Protein AF-0000000065786781 (afdb_homodimer)

Solvent-accessible surface area (backbone atoms only — not comparable to full-atom values): 36817 Å² total; per-residue (Å²): 107,80,45,74,44,74,34,76,36,88,98,55,50,28,44,38,37,37,23,60,67,41,47,62,44,36,16,75,72,49,52,83,71,45,84,55,62,52,38,47,34,40,29,22,45,64,46,42,75,74,44,40,66,49,39,51,50,10,19,41,74,63,62,28,45,74,49,77,47,67,40,71,69,59,69,80,46,23,26,65,66,52,41,52,51,49,45,52,48,42,53,73,67,62,64,50,63,72,38,46,36,34,20,39,19,35,4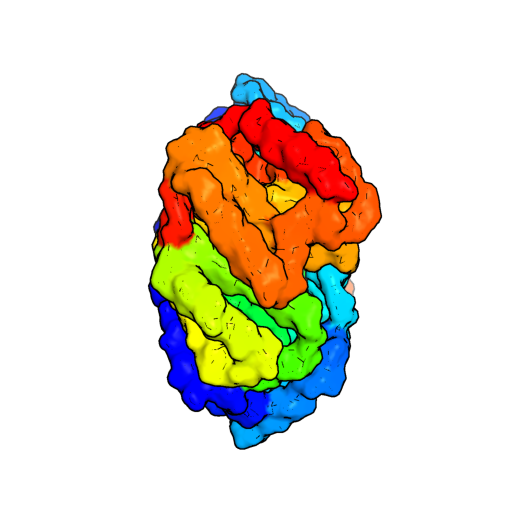4,50,39,37,18,33,43,38,27,36,26,36,25,39,60,43,37,30,42,29,34,38,33,31,45,32,52,37,12,50,39,41,57,71,59,68,16,66,22,23,26,35,48,101,90,42,74,64,42,33,21,33,77,39,63,47,62,32,31,46,32,27,56,60,51,49,74,75,49,53,70,67,59,40,50,23,15,43,24,56,52,52,43,46,12,42,38,61,28,43,69,54,36,55,47,39,70,70,41,39,64,49,32,74,72,61,38,60,69,50,41,45,50,53,38,50,53,33,36,46,53,51,35,57,37,28,61,75,20,66,84,52,85,53,70,35,52,49,77,40,47,10,35,55,53,10,50,20,49,28,56,64,50,65,68,36,90,65,44,48,70,26,37,25,26,32,26,12,37,33,50,29,32,43,47,17,25,73,70,64,47,22,57,79,58,49,30,55,54,51,42,48,48,34,47,72,70,69,44,55,43,50,67,54,64,41,75,76,84,70,72,56,39,68,56,42,53,52,43,38,57,70,35,90,57,38,53,96,84,41,56,55,42,37,35,28,55,36,76,16,36,45,47,75,43,64,86,66,61,65,65,60,55,38,50,50,40,42,54,43,55,70,72,79,106,82,45,74,44,74,36,76,36,91,97,55,49,28,44,37,38,37,22,61,67,42,46,60,43,36,16,76,73,48,50,84,71,44,81,57,62,51,38,48,35,39,29,22,47,64,47,44,76,74,45,41,66,49,39,49,50,9,19,42,74,63,62,28,44,73,49,76,46,69,39,72,68,60,68,80,44,25,26,67,67,52,41,52,51,51,45,52,50,41,54,72,69,63,64,50,63,70,38,44,36,34,18,40,21,33,44,52,39,38,18,34,42,40,26,36,27,36,26,39,62,44,36,30,43,29,33,36,34,31,46,33,51,36,11,50,38,43,57,71,59,68,16,65,23,23,24,35,48,99,89,39,74,64,41,33,20,33,77,38,63,47,61,32,31,45,33,29,56,60,51,49,74,75,50,51,73,66,59,42,50,23,15,42,25,55,50,51,42,47,12,42,38,61,28,42,69,54,35,54,46,39,70,71,42,39,64,48,33,74,73,60,37,60,70,50,41,46,50,53,37,50,54,32,36,46,53,51,35,57,36,29,62,74,22,65,85,54,84,54,70,34,52,51,76,40,46,11,37,56,52,10,50,22,50,28,57,63,50,65,70,35,90,65,44,49,69,26,38,26,26,32,24,11,37,34,49,28,34,44,47,17,26,73,71,66,46,23,58,78,59,49,29,55,52,51,40,49,49,34,48,74,68,70,44,54,45,50,67,56,65,41,72,77,83,70,75,54,40,69,55,42,53,53,44,39,55,71,37,88,57,39,54,97,84,40,54,55,43,36,37,29,56,36,77,16,36,44,46,76,42,64,89,66,58,68,66,57,54,38,50,50,41,42,55,44,54,69,72,80

Secondary structure (DSSP, 8-state):
-EEEEEE--TTS-EEEEEESS-STTHHHHHGGG-SSSEEEEEEEHHHIIIIIHHHHHHHHTTT-EEEEEEEPPSGGGSSHHHHHHHHHHHHHTT--TT-EEEEEESHHHHHHHHHHHHHBTT--EEEEEE-SHHIIIIITSS-EEEEEETTEEEEEEEE---SEEEEEGGGGGGS-HHHHHHHHHHHHHHHHHH-HHHHHHHHHHHHHHHHT-HHHHHHHHHHHHHHHHHHHHH-TTSSSGGGGGGTTHHHHHHHHHHTTTSTTS-HHHHHHHHHHHHHHHHHHTTSS-THHHHHHHHHHHHTT---SGGGSSS----HHHHHHHHHTSTTEETTEEPEEEEEETTEEEEES---HHHHHHHHHHHHHT-/-EEEEEE--TTS-EEEEEESS-STTHHHHHGGG-SSSEEEEEEEHHHIIIIIHHHHHHHHTTT-EEEEEEEPPSGGGSSHHHHHHHHHHHHHTT--TT-EEEEEESHHHHHHHHHHHHHBTT--EEEEEE-SHHIIIIITSS-EEEEEETTEEEEEEEE---SEEEEEGGGGGGS-HHHHHHHHHHHHHHHHHH-HHHHHHHHHHHHHHHHT-HHHHHHHHHHHHHHHHHHHHH-TTSSSGGGGGGTTHHHHHHHHHHTTTSTTS-HHHHHHHHHHHHHHHHHHTTSS-THHHHHHHHHHHHTT---SGGGSSS----HHHHHHHHHTSTTEETTEE-EEEEEETTEEEEES---HHHHHHHHHHHHHT-

Structure (mmCIF, N/CA/C/O backbone):
data_AF-0000000065786781-model_v1
#
loop_
_entity.id
_entity.type
_entity.pdbx_description
1 polymer '3-dehydroquinate synthase'
#
loop_
_atom_site.group_PDB
_atom_site.id
_atom_site.type_symbol
_atom_site.label_atom_id
_atom_site.label_alt_id
_atom_site.label_comp_id
_atom_site.label_asym_id
_atom_site.label_entity_id
_atom_site.label_seq_id
_atom_site.pdbx_PDB_ins_code
_atom_site.Cartn_x
_atom_site.Cartn_y
_atom_site.Cartn_z
_atom_site.occupancy
_atom_site.B_iso_or_equiv
_atom_site.auth_seq_id
_atom_site.auth_comp_id
_atom_site.auth_asym_id
_atom_site.auth_atom_id
_atom_site.pdbx_PDB_model_num
ATOM 1 N N . MET A 1 1 ? -22.891 27.281 6.191 1 80.25 1 MET A N 1
ATOM 2 C CA . MET A 1 1 ? -21.953 27.547 5.105 1 80.25 1 MET A CA 1
ATOM 3 C C . MET A 1 1 ? -21.203 26.281 4.711 1 80.25 1 MET A C 1
ATOM 5 O O . MET A 1 1 ? -20.672 25.562 5.57 1 80.25 1 MET A O 1
ATOM 9 N N . LEU A 1 2 ? -21.406 25.797 3.514 1 92.19 2 LEU A N 1
ATOM 10 C CA . LEU A 1 2 ? -20.734 24.625 2.979 1 92.19 2 LEU A CA 1
ATOM 11 C C . LEU A 1 2 ? -19.875 25 1.769 1 92.19 2 LEU A C 1
ATOM 13 O O . LEU A 1 2 ? -20.375 25.578 0.804 1 92.19 2 LEU A O 1
ATOM 17 N N . ASP A 1 3 ? -18.578 24.891 1.973 1 97.12 3 ASP A N 1
ATOM 18 C CA . ASP A 1 3 ? -17.641 25.047 0.868 1 97.12 3 ASP A CA 1
ATOM 19 C C . ASP A 1 3 ? -17.094 23.703 0.394 1 97.12 3 ASP A C 1
ATOM 21 O O . ASP A 1 3 ? -17.016 22.75 1.174 1 97.12 3 ASP A O 1
ATOM 25 N N . THR A 1 4 ? -16.859 23.625 -0.888 1 98.38 4 THR A N 1
ATOM 26 C CA . THR A 1 4 ? -16.312 22.406 -1.443 1 98.38 4 THR A CA 1
ATOM 27 C C . THR A 1 4 ? -15.047 22.688 -2.256 1 98.38 4 THR A C 1
ATOM 29 O O . THR A 1 4 ? -15.047 23.578 -3.119 1 98.38 4 THR A O 1
ATOM 32 N N . VAL A 1 5 ? -13.977 22.078 -1.85 1 98.56 5 VAL A N 1
ATOM 33 C CA . VAL A 1 5 ? -12.766 22.078 -2.666 1 98.56 5 VAL A CA 1
ATOM 34 C C . VAL A 1 5 ? -12.625 20.734 -3.381 1 98.56 5 VAL A C 1
ATOM 36 O O . VAL A 1 5 ? -12.602 19.672 -2.738 1 98.56 5 VAL A O 1
ATOM 39 N N . ARG A 1 6 ? -12.547 20.766 -4.727 1 97.69 6 ARG A N 1
ATOM 40 C CA . ARG A 1 6 ? -12.398 19.547 -5.523 1 97.69 6 ARG A CA 1
ATOM 41 C C . ARG A 1 6 ? -10.93 19.219 -5.766 1 97.69 6 ARG A C 1
ATOM 43 O O . ARG A 1 6 ? -10.172 20.078 -6.254 1 97.69 6 ARG A O 1
ATOM 50 N N . VAL A 1 7 ? -10.445 18.125 -5.309 1 98.12 7 VAL A N 1
ATOM 51 C CA . VAL A 1 7 ? -9.141 17.609 -5.688 1 98.12 7 VAL A CA 1
ATOM 52 C C . VAL A 1 7 ? -9.266 16.75 -6.949 1 98.12 7 VAL A C 1
ATOM 54 O O . VAL A 1 7 ? -9.625 15.578 -6.879 1 98.12 7 VAL A O 1
ATOM 57 N N . ASP A 1 8 ? -8.852 17.266 -8.07 1 96.69 8 ASP A N 1
ATOM 58 C CA . ASP A 1 8 ? -9.203 16.719 -9.375 1 96.69 8 ASP A CA 1
ATOM 59 C C . ASP A 1 8 ? -8.078 15.852 -9.93 1 96.69 8 ASP A C 1
ATOM 61 O O . ASP A 1 8 ? -7.523 16.156 -10.992 1 96.69 8 ASP A O 1
ATOM 65 N N . LEU A 1 9 ? -7.801 14.766 -9.273 1 95.25 9 LEU A N 1
ATOM 66 C CA . LEU A 1 9 ? -6.863 13.766 -9.773 1 95.25 9 LEU A CA 1
ATOM 67 C C . LEU A 1 9 ? -7.562 12.789 -10.711 1 95.25 9 LEU A C 1
ATOM 69 O O . LEU A 1 9 ? -8.547 12.148 -10.328 1 95.25 9 LEU A O 1
ATOM 73 N N . PRO A 1 10 ? -7.117 12.633 -11.922 1 90.31 10 PRO A N 1
ATOM 74 C CA . PRO A 1 10 ? -7.801 11.758 -12.875 1 90.31 10 PRO A CA 1
ATOM 75 C C . PRO A 1 10 ? -8 10.344 -12.328 1 90.31 10 PRO A C 1
ATOM 77 O O . PRO A 1 10 ? -7.035 9.688 -11.922 1 90.31 10 PRO A O 1
ATOM 80 N N . GLY A 1 11 ? -9.281 9.906 -12.32 1 89.31 11 GLY A N 1
ATOM 81 C CA . GLY A 1 11 ? -9.641 8.57 -11.867 1 89.31 11 GLY A CA 1
ATOM 82 C C . GLY A 1 11 ? -9.695 8.445 -10.359 1 89.31 11 GLY A C 1
ATOM 83 O O . GLY A 1 11 ? -10.117 7.414 -9.828 1 89.31 11 GLY A O 1
ATOM 84 N N . ARG A 1 12 ? -9.242 9.445 -9.633 1 93.19 12 ARG A N 1
ATOM 85 C CA . ARG A 1 12 ? -9.18 9.414 -8.18 1 93.19 12 ARG A CA 1
ATOM 86 C C . ARG A 1 12 ? -9.617 10.75 -7.582 1 93.19 12 ARG A C 1
ATOM 88 O O . ARG A 1 12 ? -9.062 11.195 -6.574 1 93.19 12 ARG A O 1
ATOM 95 N N . ALA A 1 13 ? -10.508 11.5 -8.273 1 97.5 13 ALA A N 1
ATOM 96 C CA . ALA A 1 13 ? -10.977 12.797 -7.801 1 97.5 13 ALA A CA 1
ATOM 97 C C . ALA A 1 13 ? -11.859 12.641 -6.562 1 97.5 13 ALA A C 1
ATOM 99 O O . ALA A 1 13 ? -12.523 11.617 -6.391 1 97.5 13 ALA A O 1
ATOM 100 N N . TYR A 1 14 ? -11.859 13.648 -5.711 1 98.38 14 TYR A N 1
ATOM 101 C CA . TYR A 1 14 ? -12.711 13.656 -4.527 1 98.38 14 TYR A CA 1
ATOM 102 C C . TYR A 1 14 ? -12.953 15.078 -4.039 1 98.38 14 TYR A C 1
ATOM 104 O O . TYR A 1 14 ? -12.273 16.016 -4.461 1 98.38 14 TYR A O 1
ATOM 112 N N . ASP A 1 15 ? -13.938 15.219 -3.211 1 98.69 15 ASP A N 1
ATOM 113 C CA . ASP A 1 15 ? -14.312 16.516 -2.65 1 98.69 15 ASP A CA 1
ATOM 114 C C . ASP A 1 15 ? -13.875 16.625 -1.19 1 98.69 15 ASP A C 1
ATOM 116 O O . ASP A 1 15 ? -13.969 15.656 -0.433 1 98.69 15 ASP A O 1
ATOM 120 N N . VAL A 1 16 ? -13.383 17.766 -0.874 1 98.88 16 VAL A N 1
ATOM 121 C CA . VAL A 1 16 ? -13.25 18.188 0.518 1 98.88 16 VAL A CA 1
ATOM 122 C C . VAL A 1 16 ? -14.375 19.156 0.868 1 98.88 16 VAL A C 1
ATOM 124 O O . VAL A 1 16 ? -14.398 20.297 0.37 1 98.88 16 VAL A O 1
ATOM 127 N N . ARG A 1 17 ? -15.281 18.719 1.681 1 98.88 17 ARG A N 1
ATOM 128 C CA . ARG A 1 17 ? -16.391 19.562 2.105 1 98.88 17 ARG A CA 1
ATOM 129 C C . ARG A 1 17 ? -16.109 20.219 3.455 1 98.88 17 ARG A C 1
ATOM 131 O O . ARG A 1 17 ? -15.797 19.531 4.426 1 98.88 17 ARG A O 1
ATOM 138 N N . ILE A 1 18 ? -16.188 21.516 3.498 1 98.81 18 ILE A N 1
ATOM 139 C CA . ILE A 1 18 ? -15.781 22.312 4.648 1 98.81 18 ILE A CA 1
ATOM 140 C C . ILE A 1 18 ? -16.953 23.156 5.141 1 98.81 18 ILE A C 1
ATOM 142 O O . ILE A 1 18 ? -17.562 23.906 4.367 1 98.81 18 ILE A O 1
ATOM 146 N N . GLY A 1 19 ? -17.297 22.984 6.363 1 98.19 19 GLY A N 1
ATOM 147 C CA . GLY A 1 19 ? -18.391 23.797 6.902 1 98.19 19 GLY A CA 1
ATOM 148 C C . GLY A 1 19 ? -18.781 23.406 8.312 1 98.19 19 GLY A C 1
ATOM 149 O O . GLY A 1 19 ? -18.109 22.594 8.945 1 98.19 19 GLY A O 1
ATOM 150 N N . SER A 1 20 ? -19.812 24.078 8.828 1 97.06 20 SER A N 1
ATOM 151 C CA . SER A 1 20 ? -20.375 23.766 10.141 1 97.06 20 SER A CA 1
ATOM 152 C C . SER A 1 20 ? -21.547 22.797 10.031 1 97.06 20 SER A C 1
ATOM 154 O O . SER A 1 20 ? -22.266 22.797 9.039 1 97.06 20 SER A O 1
ATOM 156 N N . GLY A 1 21 ? -21.625 21.906 11.047 1 96.62 21 GLY A N 1
ATOM 157 C CA . GLY A 1 21 ? -22.781 21.016 11.125 1 96.62 21 GLY A CA 1
ATOM 158 C C . GLY A 1 21 ? -22.703 19.844 10.172 1 96.62 21 GLY A C 1
ATOM 159 O O . GLY A 1 21 ? -23.719 19.312 9.734 1 96.62 21 GLY A O 1
ATOM 160 N N . LEU A 1 22 ? -21.531 19.422 9.812 1 98 22 LEU A N 1
ATOM 161 C CA . LEU A 1 22 ? -21.375 18.344 8.836 1 98 22 LEU A CA 1
ATOM 162 C C . LEU A 1 22 ? -21.516 16.984 9.516 1 98 22 LEU A C 1
ATOM 164 O O . LEU A 1 22 ? -22 16.031 8.906 1 98 22 LEU A O 1
ATOM 168 N N . LEU A 1 23 ? -21.109 16.891 10.758 1 97.75 23 LEU A N 1
ATOM 169 C CA . LEU A 1 23 ? -21.156 15.617 11.469 1 97.75 23 LEU A CA 1
ATOM 170 C C . LEU A 1 23 ? -22.594 15.133 11.633 1 97.75 23 LEU A C 1
ATOM 172 O O . LEU A 1 23 ? -22.922 13.992 11.297 1 97.75 23 LEU A O 1
ATOM 176 N N . PRO A 1 24 ? -23.516 15.992 12.133 1 97 24 PRO A N 1
ATOM 177 C CA . PRO A 1 24 ? -24.906 15.562 12.242 1 97 24 PRO A CA 1
ATOM 178 C C . PRO A 1 24 ? -25.531 15.227 10.898 1 97 24 PRO A C 1
ATOM 180 O O . PRO A 1 24 ? -26.547 14.523 10.844 1 97 24 PRO A O 1
ATOM 183 N N . GLU A 1 25 ? -24.953 15.656 9.82 1 97.5 25 GLU A N 1
ATOM 184 C CA . GLU A 1 25 ? -25.484 15.422 8.477 1 97.5 25 GLU A CA 1
ATOM 185 C C . GLU A 1 25 ? -24.609 14.438 7.703 1 97.5 25 GLU A C 1
ATOM 187 O O . GLU A 1 25 ? -24.719 14.344 6.477 1 97.5 25 GLU A O 1
ATOM 192 N N . ALA A 1 26 ? -23.766 13.75 8.391 1 98.56 26 ALA A N 1
ATOM 193 C CA . ALA A 1 26 ? -22.75 12.906 7.754 1 98.56 26 ALA A CA 1
ATOM 194 C C . ALA A 1 26 ? -23.406 11.859 6.848 1 98.56 26 ALA A C 1
ATOM 196 O O . ALA A 1 26 ? -22.859 11.516 5.797 1 98.56 26 ALA A O 1
ATOM 197 N N . GLY A 1 27 ? -24.562 11.336 7.227 1 98.5 27 GLY A N 1
ATOM 198 C CA . GLY A 1 27 ? -25.219 10.305 6.445 1 98.5 27 GLY A CA 1
ATOM 199 C C . GLY A 1 27 ? -25.531 10.734 5.023 1 98.5 27 GLY A C 1
ATOM 200 O O . GLY A 1 27 ? -25.281 9.992 4.074 1 98.5 27 GLY A O 1
ATOM 201 N N . GLY A 1 28 ? -26.062 11.945 4.891 1 98.19 28 GLY A N 1
ATOM 202 C CA . GLY A 1 28 ? -26.375 12.461 3.568 1 98.19 28 GLY A CA 1
ATOM 203 C C . GLY A 1 28 ? -25.156 12.586 2.67 1 98.19 28 GLY A C 1
ATOM 204 O O . GLY A 1 28 ? -25.266 12.438 1.451 1 98.19 28 GLY A O 1
ATOM 205 N N . HIS A 1 29 ? -23.969 12.859 3.248 1 98.38 29 HIS A N 1
ATOM 206 C CA . HIS A 1 29 ? -22.734 13.023 2.492 1 98.38 29 HIS A CA 1
ATOM 207 C C . HIS A 1 29 ? -22.125 11.68 2.129 1 98.38 29 HIS A C 1
ATOM 209 O O . HIS A 1 29 ? -21.531 11.531 1.062 1 98.38 29 HIS A O 1
ATOM 215 N N . VAL A 1 30 ? -22.312 10.656 2.973 1 98.56 30 VAL A N 1
ATOM 216 C CA . VAL A 1 30 ? -21.594 9.391 2.842 1 98.56 30 VAL A CA 1
ATOM 217 C C . VAL A 1 30 ? -22.453 8.383 2.078 1 98.56 30 VAL A C 1
ATOM 219 O O . VAL A 1 30 ? -21.938 7.539 1.349 1 98.56 30 VAL A O 1
ATOM 222 N N . LEU A 1 31 ? -23.781 8.477 2.117 1 98.38 31 LEU A N 1
ATOM 223 C CA . LEU A 1 31 ? -24.719 7.496 1.596 1 98.38 31 LEU A CA 1
ATOM 224 C C . LEU A 1 31 ? -24.5 7.262 0.106 1 98.38 31 LEU A C 1
ATOM 226 O O . LEU A 1 31 ? -24.5 6.117 -0.354 1 98.38 31 LEU A O 1
ATOM 230 N N . PRO A 1 32 ? -24.25 8.336 -0.68 1 97.88 32 PRO A N 1
ATOM 231 C CA . PRO A 1 32 ? -24.078 8.133 -2.119 1 97.88 32 PRO A CA 1
ATOM 232 C C . PRO A 1 32 ? -22.859 7.262 -2.453 1 97.88 32 PRO A C 1
ATOM 234 O O . PRO A 1 32 ? -22.766 6.742 -3.566 1 97.88 32 PRO A O 1
ATOM 237 N N . LEU A 1 33 ? -21.906 7.129 -1.561 1 97.69 33 LEU A N 1
ATOM 238 C CA . LEU A 1 33 ? -20.688 6.367 -1.791 1 97.69 33 LEU A CA 1
ATOM 239 C C . LEU A 1 33 ? -20.891 4.898 -1.445 1 97.69 33 LEU A C 1
ATOM 241 O O . LEU A 1 33 ? -20.047 4.059 -1.762 1 97.69 33 LEU A O 1
ATOM 245 N N . LEU A 1 34 ? -22.016 4.562 -0.8 1 97.31 34 LEU A N 1
ATOM 246 C CA . LEU A 1 34 ? -22.172 3.244 -0.193 1 97.31 34 LEU A CA 1
ATOM 247 C C . LEU A 1 34 ? -22.953 2.309 -1.108 1 97.31 34 LEU A C 1
ATOM 249 O O . LEU A 1 34 ? -23.953 2.711 -1.701 1 97.31 34 LEU A O 1
ATOM 253 N N . LYS A 1 35 ? -22.484 1.061 -1.237 1 92.44 35 LYS A N 1
ATOM 254 C CA . LYS A 1 35 ? -23.234 -0.003 -1.884 1 92.44 35 LYS A CA 1
ATOM 255 C C . LYS A 1 35 ? -24.219 -0.649 -0.908 1 92.44 35 LYS A C 1
ATOM 257 O O . LYS A 1 35 ? -25.281 -1.135 -1.313 1 92.44 35 LYS A O 1
ATOM 262 N N . ARG A 1 36 ? -23.828 -0.807 0.384 1 92.12 36 ARG A N 1
ATOM 263 C CA . ARG A 1 36 ? -24.656 -1.203 1.514 1 92.12 36 ARG A CA 1
ATOM 264 C C . ARG A 1 36 ? -24.625 -0.153 2.617 1 92.12 36 ARG A C 1
ATOM 266 O O . ARG A 1 36 ? -23.578 0.466 2.859 1 92.12 36 ARG A O 1
ATOM 273 N N . PRO A 1 37 ? -25.688 0.033 3.254 1 95.75 37 PRO A N 1
ATOM 274 C CA . PRO A 1 37 ? -25.797 1.159 4.184 1 95.75 37 PRO A CA 1
ATOM 275 C C . PRO A 1 37 ? -25.141 0.883 5.531 1 95.75 37 PRO A C 1
ATOM 277 O O . PRO A 1 37 ? -25.797 0.963 6.574 1 95.75 37 PRO A O 1
ATOM 280 N N . ARG A 1 38 ? -23.891 0.615 5.488 1 97.38 38 ARG A N 1
ATOM 281 C CA . ARG A 1 38 ? -23.109 0.377 6.695 1 97.38 38 ARG A CA 1
ATOM 282 C C . ARG A 1 38 ? -21.672 0.847 6.508 1 97.38 38 ARG A C 1
ATOM 284 O O . ARG A 1 38 ? -21.125 0.794 5.398 1 97.38 38 ARG A O 1
ATOM 291 N N . VAL A 1 39 ? -21.078 1.352 7.531 1 98.56 39 VAL A N 1
ATOM 292 C CA . VAL A 1 39 ? -19.688 1.773 7.504 1 98.56 39 VAL A CA 1
ATOM 293 C C . VAL A 1 39 ? -18.969 1.269 8.75 1 98.56 39 VAL A C 1
ATOM 295 O O . VAL A 1 39 ? -19.594 1.048 9.789 1 98.56 39 VAL A O 1
ATOM 298 N N . ALA A 1 40 ? -17.703 0.992 8.609 1 98.81 40 ALA A N 1
ATOM 299 C CA . ALA A 1 40 ? -16.797 0.742 9.719 1 98.81 40 ALA A CA 1
ATOM 300 C C . ALA A 1 40 ? -15.977 1.985 10.055 1 98.81 40 ALA A C 1
ATOM 302 O O . ALA A 1 40 ? -15.258 2.504 9.195 1 98.81 40 ALA A O 1
ATOM 303 N N . VAL A 1 41 ? -16.125 2.475 11.289 1 98.94 41 VAL A N 1
ATOM 304 C CA . VAL A 1 41 ? -15.484 3.713 11.711 1 98.94 41 VAL A CA 1
ATOM 305 C C . VAL A 1 41 ? -14.305 3.398 12.625 1 98.94 41 VAL A C 1
ATOM 307 O O . VAL A 1 41 ? -14.43 2.605 13.562 1 98.94 41 VAL A O 1
ATOM 310 N N . VAL A 1 42 ? -13.141 3.916 12.312 1 98.94 42 VAL A N 1
ATOM 311 C CA . VAL A 1 42 ? -11.984 3.846 13.195 1 98.94 42 VAL A CA 1
ATOM 312 C C . VAL A 1 42 ? -11.656 5.238 13.727 1 98.94 42 VAL A C 1
ATOM 314 O O . VAL A 1 42 ? -11.594 6.203 12.961 1 98.94 42 VAL A O 1
ATOM 317 N N . THR A 1 43 ? -11.492 5.371 14.992 1 98.88 43 THR A N 1
ATOM 318 C CA . THR A 1 43 ? -11.258 6.633 15.688 1 98.88 43 THR A CA 1
ATOM 319 C C . THR A 1 43 ? -10.266 6.445 16.828 1 98.88 43 THR A C 1
ATOM 321 O O . THR A 1 43 ? -9.578 5.426 16.906 1 98.88 43 THR A O 1
ATOM 324 N N . ASP A 1 44 ? -9.938 7.52 17.578 1 98.5 44 ASP A N 1
ATOM 325 C CA . ASP A 1 44 ? -9.195 7.367 18.828 1 98.5 44 ASP A CA 1
ATOM 326 C C . ASP A 1 44 ? -10.102 7.598 20.031 1 98.5 44 ASP A C 1
ATOM 328 O O . ASP A 1 44 ? -11.211 8.117 19.891 1 98.5 44 ASP A O 1
ATOM 332 N N . GLU A 1 45 ? -9.641 7.211 21.141 1 98.75 45 GLU A N 1
ATOM 333 C CA . GLU A 1 45 ? -10.445 7.199 22.359 1 98.75 45 GLU A CA 1
ATOM 334 C C . GLU A 1 45 ? -10.898 8.609 22.734 1 98.75 45 GLU A C 1
ATOM 336 O O . GLU A 1 45 ? -12 8.789 23.266 1 98.75 45 GLU A O 1
ATOM 341 N N . THR A 1 46 ? -10.102 9.586 22.516 1 98.25 46 THR A N 1
ATOM 342 C CA . THR A 1 46 ? -10.469 10.961 22.844 1 98.25 46 THR A CA 1
ATOM 343 C C . THR A 1 46 ? -11.609 11.438 21.938 1 98.25 46 THR A C 1
ATOM 345 O O . THR A 1 46 ? -12.625 11.93 22.438 1 98.25 46 THR A O 1
ATOM 348 N N . VAL A 1 47 ? -11.445 11.219 20.688 1 98.69 47 VAL A N 1
ATOM 349 C CA . VAL A 1 47 ? -12.461 11.633 19.719 1 98.69 47 VAL A CA 1
ATOM 350 C C . VAL A 1 47 ? -13.742 10.836 19.938 1 98.69 47 VAL A C 1
ATOM 352 O O . VAL A 1 47 ? -14.844 11.383 19.844 1 98.69 47 VAL A O 1
ATOM 355 N N . ALA A 1 48 ? -13.602 9.57 20.188 1 98.81 48 ALA A N 1
ATOM 356 C CA . ALA A 1 48 ? -14.766 8.742 20.469 1 98.81 48 ALA A CA 1
ATOM 357 C C . ALA A 1 48 ? -15.594 9.32 21.609 1 98.81 48 ALA A C 1
ATOM 359 O O . ALA A 1 48 ? -16.828 9.422 21.516 1 98.81 48 ALA A O 1
ATOM 360 N N . GLY A 1 49 ? -14.938 9.664 22.688 1 98.62 49 GLY A N 1
ATOM 361 C CA . GLY A 1 49 ? -15.633 10.211 23.844 1 98.62 49 GLY A CA 1
ATOM 362 C C . GLY A 1 49 ? -16.328 11.523 23.547 1 98.62 49 GLY A C 1
ATOM 363 O O . GLY A 1 49 ? -17.375 11.812 24.125 1 98.62 49 GLY A O 1
ATOM 364 N N . LEU A 1 50 ? -15.828 12.289 22.625 1 98.62 50 LEU A N 1
ATOM 365 C CA . LEU A 1 50 ? -16.312 13.656 22.391 1 98.62 50 LEU A CA 1
ATOM 366 C C . LEU A 1 50 ? -17.344 13.688 21.266 1 98.62 50 LEU A C 1
ATOM 368 O O . LEU A 1 50 ? -18.312 14.445 21.344 1 98.62 50 LEU A O 1
ATOM 372 N N . HIS A 1 51 ? -17.094 12.836 20.203 1 98.69 51 HIS A N 1
ATOM 373 C CA . HIS A 1 51 ? -17.797 13.164 18.969 1 98.69 51 HIS A CA 1
ATOM 374 C C . HIS A 1 51 ? -18.438 11.93 18.359 1 98.69 51 HIS A C 1
ATOM 376 O O . HIS A 1 51 ? -19.219 12.039 17.391 1 98.69 51 HIS A O 1
ATOM 382 N N . LEU A 1 52 ? -18.188 10.703 18.828 1 98.75 52 LEU A N 1
ATOM 383 C CA . LEU A 1 52 ? -18.578 9.477 18.141 1 98.75 52 LEU A CA 1
ATOM 384 C C . LEU A 1 52 ? -20.094 9.367 18.062 1 98.75 52 LEU A C 1
ATOM 386 O O . LEU A 1 52 ? -20.656 8.945 17.047 1 98.75 52 LEU A O 1
ATOM 390 N N . GLU A 1 53 ? -20.75 9.695 19.188 1 98.44 53 GLU A N 1
ATOM 391 C CA . GLU A 1 53 ? -22.203 9.555 19.234 1 98.44 53 GLU A CA 1
ATOM 392 C C . GLU A 1 53 ? -22.875 10.531 18.266 1 98.44 53 GLU A C 1
ATOM 394 O O . GLU A 1 53 ? -23.906 10.211 17.688 1 98.44 53 GLU A O 1
ATOM 399 N N . ALA A 1 54 ? -22.297 11.711 18.109 1 98.44 54 ALA A N 1
ATOM 400 C CA . ALA A 1 54 ? -22.812 12.656 17.125 1 98.44 54 ALA A CA 1
ATOM 401 C C . ALA A 1 54 ? -22.719 12.094 15.719 1 98.44 54 ALA A C 1
ATOM 403 O O . ALA A 1 54 ? -23.641 12.234 14.922 1 98.44 54 ALA A O 1
ATOM 404 N N . LEU A 1 55 ? -21.594 11.445 15.406 1 98.81 55 LEU A N 1
ATOM 405 C CA . LEU A 1 55 ? -21.422 10.82 14.102 1 98.81 55 LEU A CA 1
ATOM 406 C C . LEU A 1 55 ? -22.422 9.68 13.914 1 98.81 55 LEU A C 1
ATOM 408 O O . LEU A 1 55 ? -23.047 9.562 12.859 1 98.81 55 LEU A O 1
ATOM 412 N N . ARG A 1 56 ? -22.516 8.844 14.93 1 98.75 56 ARG A N 1
ATOM 413 C CA . ARG A 1 56 ? -23.438 7.719 14.883 1 98.75 56 ARG A CA 1
ATOM 414 C C . ARG A 1 56 ? -24.859 8.188 14.562 1 98.75 56 ARG A C 1
ATOM 416 O O . ARG A 1 56 ? -25.516 7.625 13.695 1 98.75 56 ARG A O 1
ATOM 423 N N . ALA A 1 57 ? -25.281 9.211 15.258 1 98.62 57 ALA A N 1
ATOM 424 C CA . ALA A 1 57 ? -26.609 9.758 15.047 1 98.62 57 ALA A CA 1
ATOM 425 C C . ALA A 1 57 ? -26.75 10.344 13.641 1 98.62 57 ALA A C 1
ATOM 427 O O . ALA A 1 57 ? -27.781 10.18 12.992 1 98.62 57 ALA A O 1
ATOM 428 N N . GLY A 1 58 ? -25.734 11.07 13.219 1 98.62 58 GLY A N 1
ATOM 429 C CA . GLY A 1 58 ? -25.75 11.656 11.883 1 98.62 58 GLY A CA 1
ATOM 430 C C . GLY A 1 58 ? -25.859 10.625 10.781 1 98.62 58 GLY A C 1
ATOM 431 O O . GLY A 1 58 ? -26.562 10.844 9.781 1 98.62 58 GLY A O 1
ATOM 432 N N . LEU A 1 59 ? -25.188 9.477 10.938 1 98.75 59 LEU A N 1
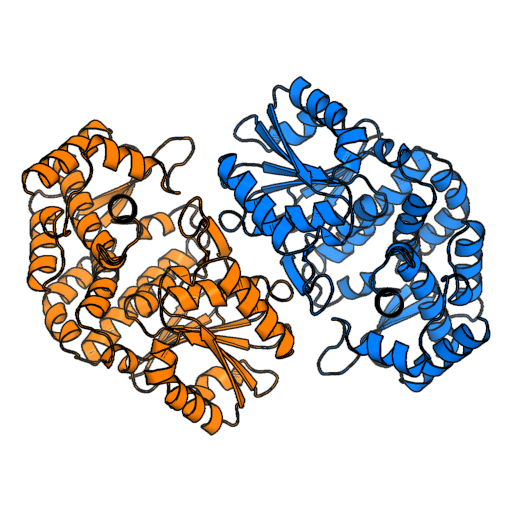ATOM 433 C CA . LEU A 1 59 ? -25.266 8.391 9.969 1 98.75 59 LEU A CA 1
ATOM 434 C C . LEU A 1 59 ? -26.609 7.684 10.039 1 98.75 59 LEU A C 1
ATOM 436 O O . LEU A 1 59 ? -27.219 7.379 9.008 1 98.75 59 LEU A O 1
ATOM 440 N N . ALA A 1 60 ? -27.078 7.484 11.234 1 98.38 60 ALA A N 1
ATOM 441 C CA . ALA A 1 60 ? -28.328 6.762 11.461 1 98.38 60 ALA A CA 1
ATOM 442 C C . ALA A 1 60 ? -29.516 7.496 10.836 1 98.38 60 ALA A C 1
ATOM 444 O O . ALA A 1 60 ? -30.469 6.867 10.391 1 98.38 60 ALA A O 1
ATOM 445 N N . ARG A 1 61 ? -29.438 8.758 10.828 1 97.94 61 ARG A N 1
ATOM 446 C CA . ARG A 1 61 ? -30.516 9.57 10.258 1 97.94 61 ARG A CA 1
ATOM 447 C C . ARG A 1 61 ? -30.797 9.156 8.82 1 97.94 61 ARG A C 1
ATOM 449 O O . ARG A 1 61 ? -31.938 9.266 8.359 1 97.94 61 ARG A O 1
ATOM 456 N N . ASP A 1 62 ? -29.812 8.727 8.148 1 98.12 62 ASP A N 1
ATOM 457 C CA . ASP A 1 62 ? -29.969 8.312 6.758 1 98.12 62 ASP A CA 1
ATOM 458 C C . ASP A 1 62 ? -29.906 6.793 6.629 1 98.12 62 ASP A C 1
ATOM 460 O O . ASP A 1 62 ? -29.609 6.27 5.555 1 98.12 62 ASP A O 1
ATOM 464 N N . GLY A 1 63 ? -30.062 6.102 7.691 1 98.25 63 GLY A N 1
ATOM 465 C CA . GLY A 1 63 ? -30.203 4.652 7.68 1 98.25 63 GLY A CA 1
ATOM 466 C C . GLY A 1 63 ? -28.875 3.928 7.574 1 98.25 63 GLY A C 1
ATOM 467 O O . GLY A 1 63 ? -28.812 2.77 7.152 1 98.25 63 GLY A O 1
ATOM 468 N N . ILE A 1 64 ? -27.766 4.551 7.867 1 98.62 64 ILE A N 1
ATOM 469 C CA . ILE A 1 64 ? -26.453 3.924 7.781 1 98.62 64 ILE A CA 1
ATOM 470 C C . ILE A 1 64 ? -26.062 3.346 9.141 1 98.62 64 ILE A C 1
ATOM 472 O O . ILE A 1 64 ? -26.047 4.062 10.141 1 98.62 64 ILE A O 1
ATOM 476 N N . GLU A 1 65 ? -25.828 2.094 9.164 1 98.19 65 GLU A N 1
ATOM 477 C CA . GLU A 1 65 ? -25.312 1.441 10.367 1 98.19 65 GLU A CA 1
ATOM 478 C C . GLU A 1 65 ? -23.812 1.628 10.492 1 98.19 65 GLU A C 1
ATOM 480 O O . GLU A 1 65 ? -23.094 1.675 9.492 1 98.19 65 GLU A O 1
ATOM 485 N N . MET A 1 66 ? -23.344 1.792 11.766 1 97.75 66 MET A N 1
ATOM 486 C CA . MET A 1 66 ? -21.906 1.928 11.914 1 97.75 66 MET A CA 1
ATOM 487 C C . MET A 1 66 ? -21.375 1.038 13.039 1 97.75 66 MET A C 1
ATOM 489 O O . MET A 1 66 ? -22.062 0.846 14.047 1 97.75 66 MET A O 1
ATOM 493 N N . SER A 1 67 ? -20.328 0.38 12.844 1 98.62 67 SER A N 1
ATOM 494 C CA . SER A 1 67 ? -19.438 -0.178 13.867 1 98.62 67 SER A CA 1
ATOM 495 C C . SER A 1 67 ? -18.219 0.701 14.078 1 98.62 67 SER A C 1
ATOM 497 O O . SER A 1 67 ? -17.844 1.486 13.203 1 98.62 67 SER A O 1
ATOM 499 N N . ALA A 1 68 ? -17.688 0.63 15.328 1 98.81 68 ALA A N 1
ATOM 500 C CA . ALA A 1 68 ? -16.578 1.539 15.594 1 98.81 68 ALA A CA 1
ATOM 501 C C . ALA A 1 68 ? -15.469 0.839 16.375 1 98.81 68 ALA A C 1
ATOM 503 O O . ALA A 1 68 ? -15.742 0.003 17.234 1 98.81 68 ALA A O 1
ATOM 504 N N . LEU A 1 69 ? -14.281 1.135 16.031 1 98.94 69 LEU A N 1
ATOM 505 C CA . LEU A 1 69 ? -13.07 0.779 16.766 1 98.94 69 LEU A CA 1
ATOM 506 C C . LEU A 1 69 ? -12.359 2.027 17.266 1 98.94 69 LEU A C 1
ATOM 508 O O . LEU A 1 69 ? -12.023 2.918 16.484 1 98.94 69 LEU A O 1
ATOM 512 N N . ALA A 1 70 ? -12.195 2.178 18.562 1 98.88 70 ALA A N 1
ATOM 513 C CA . ALA A 1 70 ? -11.445 3.279 19.156 1 98.88 70 ALA A CA 1
ATOM 514 C C . ALA A 1 70 ? -10.047 2.832 19.562 1 98.88 70 ALA A C 1
ATOM 516 O O . ALA A 1 70 ? -9.891 1.895 20.344 1 98.88 70 ALA A O 1
ATOM 517 N N . LEU A 1 71 ? -9.055 3.424 19 1 98.88 71 LEU A N 1
ATOM 518 C CA . LEU A 1 71 ? -7.66 3.154 19.328 1 98.88 71 LEU A CA 1
ATOM 519 C C . LEU A 1 71 ? -7.141 4.152 20.359 1 98.88 71 LEU A C 1
ATOM 521 O O . LEU A 1 71 ? -7.73 5.219 20.547 1 98.88 71 LEU A O 1
ATOM 525 N N . PRO A 1 72 ? -6.035 3.828 21.062 1 98.25 72 PRO A N 1
ATOM 526 C CA . PRO A 1 72 ? -5.445 4.832 21.953 1 98.25 72 PRO A CA 1
ATOM 527 C C . PRO A 1 72 ? -5.039 6.105 21.219 1 98.25 72 PRO A C 1
ATOM 529 O O . PRO A 1 72 ? -4.59 6.043 20.062 1 98.25 72 PRO A O 1
ATOM 532 N N . ALA A 1 73 ? -5.184 7.227 21.859 1 95.56 73 ALA A N 1
ATOM 533 C CA . ALA A 1 73 ? -4.773 8.492 21.266 1 95.56 73 ALA A CA 1
ATOM 534 C C . ALA A 1 73 ? -3.254 8.641 21.281 1 95.56 73 ALA A C 1
ATOM 536 O O . ALA A 1 73 ? -2.578 8.055 22.125 1 95.56 73 ALA A O 1
ATOM 537 N N . GLY A 1 74 ? -2.758 9.477 20.312 1 93 74 GLY A N 1
ATOM 538 C CA . GLY A 1 74 ? -1.347 9.828 20.359 1 93 74 GLY A CA 1
ATOM 539 C C . GLY A 1 74 ? -0.548 9.258 19.203 1 93 74 GLY A C 1
ATOM 540 O O . GLY A 1 74 ? -0.971 8.289 18.562 1 93 74 GLY A O 1
ATOM 541 N N . GLU A 1 75 ? 0.61 9.719 19.016 1 92.25 75 GLU A N 1
ATOM 542 C CA . GLU A 1 75 ? 1.49 9.406 17.891 1 92.25 75 GLU A CA 1
ATOM 543 C C . GLU A 1 75 ? 1.888 7.934 17.906 1 92.25 75 GLU A C 1
ATOM 545 O O . GLU A 1 75 ? 2.094 7.34 16.844 1 92.25 75 GLU A O 1
ATOM 550 N N . ALA A 1 76 ? 1.956 7.359 19.094 1 93.19 76 ALA A N 1
ATOM 551 C CA . ALA A 1 76 ? 2.383 5.969 19.219 1 93.19 76 ALA A CA 1
ATOM 552 C C . ALA A 1 76 ? 1.422 5.027 18.5 1 93.19 76 ALA A C 1
ATOM 554 O O . ALA A 1 76 ? 1.793 3.904 18.156 1 93.19 76 ALA A O 1
ATOM 555 N N . THR A 1 77 ? 0.197 5.457 18.297 1 97.19 77 THR A N 1
ATOM 556 C CA . THR A 1 77 ? -0.808 4.652 17.609 1 97.19 77 THR A CA 1
ATOM 557 C C . THR A 1 77 ? -0.459 4.496 16.141 1 97.19 77 THR A C 1
ATOM 559 O O . THR A 1 77 ? -0.88 3.535 15.492 1 97.19 77 THR A O 1
ATOM 562 N N . LYS A 1 78 ? 0.32 5.352 15.625 1 96.38 78 LYS A N 1
ATOM 563 C CA . LYS A 1 78 ? 0.774 5.312 14.242 1 96.38 78 LYS A CA 1
ATOM 564 C C . LYS A 1 78 ? 1.931 4.332 14.062 1 96.38 78 LYS A C 1
ATOM 566 O O . LYS A 1 78 ? 3.045 4.734 13.727 1 96.38 78 LYS A O 1
ATOM 571 N N . SER A 1 79 ? 1.651 3.076 14.289 1 97.88 79 SER A N 1
ATOM 572 C CA . SER A 1 79 ? 2.67 2.031 14.305 1 97.88 79 SER A CA 1
ATOM 573 C C . SER A 1 79 ? 2.105 0.704 13.812 1 97.88 79 SER A C 1
ATOM 575 O O . SER A 1 79 ? 0.932 0.621 13.445 1 97.88 79 SER A O 1
ATOM 577 N N . TRP A 1 80 ? 2.918 -0.368 13.773 1 98.56 80 TRP A N 1
ATOM 578 C CA . TRP A 1 80 ? 2.562 -1.666 13.211 1 98.56 80 TRP A CA 1
ATOM 579 C C . TRP A 1 80 ? 1.417 -2.303 13.984 1 98.56 80 TRP A C 1
ATOM 581 O O . TRP A 1 80 ? 0.449 -2.787 13.398 1 98.56 80 TRP A O 1
ATOM 591 N N . ALA A 1 81 ? 1.495 -2.279 15.273 1 98.31 81 ALA A N 1
ATOM 592 C CA . ALA A 1 81 ? 0.541 -3.025 16.094 1 98.31 81 ALA A CA 1
ATOM 593 C C . ALA A 1 81 ? -0.874 -2.48 15.914 1 98.31 81 ALA A C 1
ATOM 595 O O . ALA A 1 81 ? -1.805 -3.236 15.625 1 98.31 81 ALA A O 1
ATOM 596 N N . PRO A 1 82 ? -1.082 -1.146 16.047 1 98.75 82 PRO A N 1
ATOM 597 C CA . PRO A 1 82 ? -2.418 -0.607 15.781 1 98.75 82 PRO A CA 1
ATOM 598 C C . PRO A 1 82 ? -2.865 -0.823 14.344 1 98.75 82 PRO A C 1
ATOM 600 O O . PRO A 1 82 ? -4.059 -1.006 14.078 1 98.75 82 PRO A O 1
ATOM 603 N N . LEU A 1 83 ? -1.97 -0.805 13.438 1 98.88 83 LEU A N 1
ATOM 604 C CA . LEU A 1 83 ? -2.312 -1.084 12.047 1 98.88 83 LEU A CA 1
ATOM 605 C C . LEU A 1 83 ? -2.863 -2.498 11.898 1 98.88 83 LEU A C 1
ATOM 607 O O . LEU A 1 83 ? -3.92 -2.697 11.297 1 98.88 83 LEU A O 1
ATOM 611 N N . GLU A 1 84 ? -2.092 -3.453 12.43 1 98.75 84 GLU A N 1
ATOM 612 C CA . GLU A 1 84 ? -2.518 -4.848 12.375 1 98.75 84 GLU A CA 1
ATOM 613 C C . GLU A 1 84 ? -3.883 -5.035 13.031 1 98.75 84 GLU A C 1
ATOM 615 O O . GLU A 1 84 ? -4.746 -5.734 12.492 1 98.75 84 GLU A O 1
ATOM 620 N N . ARG A 1 85 ? -4.051 -4.426 14.156 1 98.69 85 ARG A N 1
ATOM 621 C CA . ARG A 1 85 ? -5.324 -4.496 14.867 1 98.69 85 ARG A CA 1
ATOM 622 C C . ARG A 1 85 ? -6.453 -3.92 14.023 1 98.69 85 ARG A C 1
ATOM 624 O O . ARG A 1 85 ? -7.535 -4.508 13.945 1 98.69 85 ARG A O 1
ATOM 631 N N . THR A 1 86 ? -6.223 -2.791 13.453 1 98.88 86 THR A N 1
ATOM 632 C CA . THR A 1 86 ? -7.23 -2.109 12.656 1 98.88 86 THR A CA 1
ATOM 633 C C . THR A 1 86 ? -7.629 -2.961 11.453 1 98.88 86 THR A C 1
ATOM 635 O O . THR A 1 86 ? -8.82 -3.188 11.211 1 98.88 86 THR A O 1
ATOM 638 N N . VAL A 1 87 ? -6.66 -3.457 10.703 1 98.81 87 VAL A N 1
ATOM 639 C CA . VAL A 1 87 ? -6.93 -4.262 9.516 1 98.81 87 VAL A CA 1
ATOM 640 C C . VAL A 1 87 ? -7.684 -5.527 9.906 1 98.81 87 VAL A C 1
ATOM 642 O O . VAL A 1 87 ? -8.672 -5.898 9.266 1 98.81 87 VAL A O 1
ATOM 645 N N . GLY A 1 88 ? -7.18 -6.199 10.977 1 98.5 88 GLY A N 1
ATOM 646 C CA . GLY A 1 88 ? -7.871 -7.379 11.477 1 98.5 88 GLY A CA 1
ATOM 647 C C . GLY A 1 88 ? -9.32 -7.109 11.836 1 98.5 88 GLY A C 1
ATOM 648 O O . GLY A 1 88 ? -10.203 -7.891 11.484 1 98.5 88 GLY A O 1
ATOM 649 N N . TRP A 1 89 ? -9.555 -6.008 12.523 1 98.81 89 TRP A N 1
ATOM 650 C CA . TRP A 1 89 ? -10.914 -5.641 12.914 1 98.81 89 TRP A CA 1
ATOM 651 C C . TRP A 1 89 ? -11.781 -5.383 11.695 1 98.81 89 TRP A C 1
ATOM 653 O O . TRP A 1 89 ? -12.945 -5.797 11.656 1 98.81 89 TRP A O 1
ATOM 663 N N . LEU A 1 90 ? -11.281 -4.684 10.734 1 98.75 90 LEU A N 1
ATOM 664 C CA . LEU A 1 90 ? -12.031 -4.402 9.516 1 98.75 90 LEU A CA 1
ATOM 665 C C . LEU A 1 90 ? -12.406 -5.695 8.797 1 98.75 90 LEU A C 1
ATOM 667 O O . LEU A 1 90 ? -13.5 -5.809 8.242 1 98.75 90 LEU A O 1
ATOM 671 N N . LEU A 1 91 ? -11.445 -6.609 8.711 1 97.19 91 LEU A N 1
ATOM 672 C CA . LEU A 1 91 ? -11.727 -7.914 8.125 1 97.19 91 LEU A CA 1
ATOM 673 C C . LEU A 1 91 ? -12.828 -8.633 8.898 1 97.19 91 LEU A C 1
ATOM 675 O O . LEU A 1 91 ? -13.711 -9.25 8.305 1 97.19 91 LEU A O 1
ATOM 679 N N . ASP A 1 92 ? -12.766 -8.555 10.266 1 97.19 92 ASP A N 1
ATOM 680 C CA . ASP A 1 92 ? -13.797 -9.156 11.102 1 97.19 92 ASP A CA 1
ATOM 681 C C . ASP A 1 92 ? -15.164 -8.516 10.836 1 97.19 92 ASP A C 1
ATOM 683 O O . ASP A 1 92 ? -16.188 -9.18 10.945 1 97.19 92 ASP A O 1
ATOM 687 N N . GLN A 1 93 ? -15.148 -7.246 10.492 1 97.06 93 GLN A N 1
ATOM 688 C CA . GLN A 1 93 ? -16.375 -6.539 10.148 1 97.06 93 GLN A CA 1
ATOM 689 C C . GLN A 1 93 ? -16.844 -6.891 8.734 1 97.06 93 GLN A C 1
ATOM 691 O O . GLN A 1 93 ? -17.844 -6.363 8.258 1 97.06 93 GLN A O 1
ATOM 696 N N . LYS A 1 94 ? -16.078 -7.723 8.016 1 93 94 LYS A N 1
ATOM 697 C CA . LYS A 1 94 ? -16.391 -8.211 6.68 1 93 94 LYS A CA 1
ATOM 698 C C . LYS A 1 94 ? -16.422 -7.07 5.672 1 93 94 LYS A C 1
ATOM 700 O O . LYS A 1 94 ? -17.297 -7.031 4.797 1 93 94 LYS A O 1
ATOM 705 N N . VAL A 1 95 ? -15.531 -6.145 5.887 1 95.38 95 VAL A N 1
ATOM 706 C CA . VAL A 1 95 ? -15.391 -5.062 4.918 1 95.38 95 VAL A CA 1
ATOM 707 C C . VAL A 1 95 ? -14.953 -5.629 3.57 1 95.38 95 VAL A C 1
ATOM 709 O O . VAL A 1 95 ? -13.984 -6.391 3.498 1 95.38 95 VAL A O 1
ATOM 712 N N . GLU A 1 96 ? -15.633 -5.262 2.508 1 90.94 96 GLU A N 1
ATOM 713 C CA . GLU A 1 96 ? -15.32 -5.707 1.153 1 90.94 96 GLU A CA 1
ATOM 714 C C . GLU A 1 96 ? -14.758 -4.562 0.314 1 90.94 96 GLU A C 1
ATOM 716 O O . GLU A 1 96 ? -14.742 -3.412 0.757 1 90.94 96 GLU A O 1
ATOM 721 N N . ARG A 1 97 ? -14.305 -4.828 -0.854 1 88.88 97 ARG A N 1
ATOM 722 C CA . ARG A 1 97 ? -13.641 -3.867 -1.73 1 88.88 97 ARG A CA 1
ATOM 723 C C . ARG A 1 97 ? -14.57 -2.713 -2.084 1 88.88 97 ARG A C 1
ATOM 725 O O . ARG A 1 97 ? -14.125 -1.577 -2.254 1 88.88 97 ARG A O 1
ATOM 732 N N . GLY A 1 98 ? -15.812 -2.955 -2.17 1 90.25 98 GLY A N 1
ATOM 733 C CA . GLY A 1 98 ? -16.766 -1.926 -2.539 1 90.25 98 GLY A CA 1
ATOM 734 C C . GLY A 1 98 ? -17.266 -1.12 -1.354 1 90.25 98 GLY A C 1
ATOM 735 O O . GLY A 1 98 ? -17.969 -0.119 -1.525 1 90.25 98 GLY A O 1
ATOM 736 N N . ASP A 1 99 ? -16.812 -1.489 -0.152 1 95.31 99 ASP A N 1
ATOM 737 C CA . ASP A 1 99 ? -17.266 -0.817 1.062 1 95.31 99 ASP A CA 1
ATOM 738 C C . ASP A 1 99 ? -16.438 0.435 1.338 1 95.31 99 ASP A C 1
ATOM 740 O O . ASP A 1 99 ? -15.516 0.75 0.59 1 95.31 99 ASP A O 1
ATOM 744 N N . VAL A 1 100 ? -16.891 1.203 2.367 1 98 100 VAL A N 1
ATOM 745 C CA . VAL A 1 100 ? -16.219 2.441 2.75 1 98 100 VAL A CA 1
ATOM 746 C C . VAL A 1 100 ? -15.852 2.389 4.23 1 98 100 VAL A C 1
ATOM 748 O O . VAL A 1 100 ? -16.688 2.074 5.078 1 98 100 VAL A O 1
ATOM 751 N N . VAL A 1 101 ? -14.609 2.598 4.504 1 98.75 101 VAL A N 1
ATOM 752 C CA . VAL A 1 101 ? -14.117 2.779 5.867 1 98.75 101 VAL A CA 1
ATOM 753 C C . VAL A 1 101 ? -14.078 4.27 6.207 1 98.75 101 VAL A C 1
ATOM 755 O O . VAL A 1 101 ? -13.828 5.105 5.336 1 98.75 101 VAL A O 1
ATOM 758 N N . VAL A 1 102 ? -14.383 4.629 7.473 1 98.94 102 VAL A N 1
ATOM 759 C CA . VAL A 1 102 ? -14.367 6.035 7.871 1 98.94 102 VAL A CA 1
ATOM 760 C C . VAL A 1 102 ? -13.234 6.273 8.875 1 98.94 102 VAL A C 1
ATOM 762 O O . VAL A 1 102 ? -13.18 5.629 9.922 1 98.94 102 VAL A O 1
ATOM 765 N N . ALA A 1 103 ? -12.297 7.059 8.531 1 98.94 103 ALA A N 1
ATOM 766 C CA . ALA A 1 103 ? -11.289 7.57 9.461 1 98.94 103 ALA A CA 1
ATOM 767 C C . ALA A 1 103 ? -11.797 8.812 10.188 1 98.94 103 ALA A C 1
ATOM 769 O O . ALA A 1 103 ? -11.969 9.867 9.578 1 98.94 103 ALA A O 1
ATOM 770 N N . PHE A 1 104 ? -12.078 8.695 11.484 1 98.94 104 PHE A N 1
ATOM 771 C CA . PHE A 1 104 ? -12.672 9.758 12.289 1 98.94 104 PHE A CA 1
ATOM 772 C C . PHE A 1 104 ? -11.711 10.203 13.391 1 98.94 104 PHE A C 1
ATOM 774 O O . PHE A 1 104 ? -11.68 9.617 14.469 1 98.94 104 PHE A O 1
ATOM 781 N N . GLY A 1 105 ? -10.898 11.242 13.086 1 98.81 105 GLY A N 1
ATOM 782 C CA . GLY A 1 105 ? -9.922 11.688 14.062 1 98.81 105 GLY A CA 1
ATOM 783 C C . GLY A 1 105 ? -8.891 12.641 13.484 1 98.81 105 GLY A C 1
ATOM 784 O O . GLY A 1 105 ? -9.125 13.258 12.445 1 98.81 105 GLY A O 1
ATOM 785 N N . GLY A 1 106 ? -7.848 12.922 14.211 1 97.94 106 GLY A N 1
ATOM 786 C CA . GLY A 1 106 ? -6.766 13.773 13.734 1 97.94 106 GLY A CA 1
ATOM 787 C C . GLY A 1 106 ? -5.871 13.094 12.719 1 97.94 106 GLY A C 1
ATOM 788 O O . GLY A 1 106 ? -6.293 12.156 12.039 1 97.94 106 GLY A O 1
ATOM 789 N N . GLY A 1 107 ? -4.668 13.625 12.586 1 97.44 107 GLY A N 1
ATOM 790 C CA . GLY A 1 107 ? -3.74 13.141 11.578 1 97.44 107 GLY A CA 1
ATOM 791 C C . GLY A 1 107 ? -3.295 11.711 11.812 1 97.44 107 GLY A C 1
ATOM 792 O O . GLY A 1 107 ? -3.102 10.953 10.859 1 97.44 107 GLY A O 1
ATOM 793 N N . VAL A 1 108 ? -3.109 11.375 13.094 1 97.31 108 VAL A N 1
ATOM 794 C CA . VAL A 1 108 ? -2.654 10.031 13.438 1 97.31 108 VAL A CA 1
ATOM 795 C C . VAL A 1 108 ? -3.666 9 12.938 1 97.31 108 VAL A C 1
ATOM 797 O O . VAL A 1 108 ? -3.303 8.055 12.234 1 97.31 108 VAL A O 1
ATOM 800 N N . ILE A 1 109 ? -4.918 9.188 13.219 1 98.81 109 ILE A N 1
ATOM 801 C CA . ILE A 1 109 ? -5.98 8.281 12.805 1 98.81 109 ILE A CA 1
ATOM 802 C C . ILE A 1 109 ? -6.16 8.344 11.289 1 98.81 109 ILE A C 1
ATOM 804 O O . ILE A 1 109 ? -6.301 7.316 10.625 1 98.81 109 ILE A O 1
ATOM 808 N N . GLY A 1 110 ? -6.164 9.531 10.734 1 98.75 110 GLY A N 1
ATOM 809 C CA . GLY A 1 110 ? -6.293 9.68 9.297 1 98.75 110 GLY A CA 1
ATOM 810 C C . GLY A 1 110 ? -5.234 8.914 8.523 1 98.75 110 GLY A C 1
ATOM 811 O O . GLY A 1 110 ? -5.547 8.211 7.562 1 98.75 110 GLY A O 1
ATOM 812 N N . ASP A 1 111 ? -4.012 9.055 8.938 1 98.62 111 ASP A N 1
ATOM 813 C CA . ASP A 1 111 ? -2.9 8.391 8.266 1 98.62 111 ASP A CA 1
ATOM 814 C C . ASP A 1 111 ? -2.99 6.879 8.422 1 98.62 111 ASP A C 1
ATOM 816 O O . ASP A 1 111 ? -2.863 6.137 7.445 1 98.62 111 ASP A O 1
ATOM 820 N N . LEU A 1 112 ? -3.225 6.445 9.672 1 98.88 112 LEU A N 1
ATOM 821 C CA . LEU A 1 112 ? -3.256 5.016 9.961 1 98.88 112 LEU A CA 1
ATOM 822 C C . LEU A 1 112 ? -4.402 4.332 9.227 1 98.88 112 LEU A C 1
ATOM 824 O O . LEU A 1 112 ? -4.207 3.285 8.602 1 98.88 112 LEU A O 1
ATOM 828 N N . VAL A 1 113 ? -5.559 4.914 9.266 1 98.94 113 VAL A N 1
ATOM 829 C CA . VAL A 1 113 ? -6.742 4.301 8.672 1 98.94 113 VAL A CA 1
ATOM 830 C C . VAL A 1 113 ? -6.66 4.379 7.148 1 98.94 113 VAL A C 1
ATOM 832 O O . VAL A 1 113 ? -7.059 3.447 6.449 1 98.94 113 VAL A O 1
ATOM 835 N N . GLY A 1 114 ? -6.188 5.543 6.629 1 98.94 114 GLY A N 1
ATOM 836 C CA . GLY A 1 114 ? -5.938 5.617 5.195 1 98.94 114 GLY A CA 1
ATOM 837 C C . GLY A 1 114 ? -5.008 4.527 4.699 1 98.94 114 GLY A C 1
ATOM 838 O O . GLY A 1 114 ? -5.254 3.924 3.65 1 98.94 114 GLY A O 1
ATOM 839 N N . PHE A 1 115 ? -3.951 4.27 5.523 1 98.94 115 PHE A N 1
ATOM 840 C CA . PHE A 1 115 ? -3.01 3.211 5.176 1 98.94 115 PHE A CA 1
ATOM 841 C C . PHE A 1 115 ? -3.67 1.842 5.293 1 98.94 115 PHE A C 1
ATOM 843 O O . PHE A 1 115 ? -3.506 0.991 4.418 1 98.94 115 PHE A O 1
ATOM 850 N N . ALA A 1 116 ? -4.406 1.624 6.316 1 98.94 116 ALA A N 1
ATOM 851 C CA . ALA A 1 116 ? -5.148 0.376 6.477 1 98.94 116 ALA A CA 1
ATOM 852 C C . ALA A 1 116 ? -6.078 0.136 5.289 1 98.94 116 ALA A C 1
ATOM 854 O O . ALA A 1 116 ? -6.145 -0.975 4.758 1 98.94 116 ALA A O 1
ATOM 855 N N . ALA A 1 117 ? -6.781 1.163 4.867 1 98.88 117 ALA A N 1
ATOM 856 C CA . ALA A 1 117 ? -7.684 1.07 3.723 1 98.88 117 ALA A CA 1
ATOM 857 C C . ALA A 1 117 ? -6.918 0.758 2.439 1 98.88 117 ALA A C 1
ATOM 859 O O . ALA A 1 117 ? -7.406 0.013 1.586 1 98.88 117 ALA A O 1
ATOM 860 N N . ALA A 1 118 ? -5.734 1.321 2.324 1 98.81 118 ALA A N 1
ATOM 861 C CA . ALA A 1 118 ? -4.918 1.142 1.127 1 98.81 118 ALA A CA 1
ATOM 862 C C . ALA A 1 118 ? -4.48 -0.313 0.974 1 98.81 118 ALA A C 1
ATOM 864 O O . ALA A 1 118 ? -4.348 -0.812 -0.146 1 98.81 118 ALA A O 1
ATOM 865 N N . ILE A 1 119 ? -4.289 -0.989 2.076 1 98.81 119 ILE A N 1
ATOM 866 C CA . ILE A 1 119 ? -3.656 -2.299 1.964 1 98.81 119 ILE A CA 1
ATOM 867 C C . ILE A 1 119 ? -4.699 -3.395 2.166 1 98.81 119 ILE A C 1
ATOM 869 O O . ILE A 1 119 ? -4.477 -4.551 1.796 1 98.81 119 ILE A O 1
ATOM 873 N N . LEU A 1 120 ? -5.836 -3.094 2.822 1 98.44 120 LEU A N 1
ATOM 874 C CA . LEU A 1 120 ? -6.918 -4.062 2.979 1 98.44 120 LEU A CA 1
ATOM 875 C C . LEU A 1 120 ? -7.473 -4.48 1.621 1 98.44 120 LEU A C 1
ATOM 877 O O . LEU A 1 120 ? -7.934 -3.641 0.846 1 98.44 120 LEU A O 1
ATOM 881 N N . ARG A 1 121 ? -7.34 -5.824 1.312 1 96.06 121 ARG A N 1
ATOM 882 C CA . ARG A 1 121 ? -7.793 -6.371 0.037 1 96.06 121 ARG A CA 1
ATOM 883 C C . ARG A 1 121 ? -7.219 -5.578 -1.133 1 96.06 121 ARG A C 1
ATOM 885 O O . ARG A 1 121 ? -7.906 -5.352 -2.131 1 96.06 121 ARG A O 1
ATOM 892 N N . ARG A 1 122 ? -6.012 -4.992 -0.912 1 97.38 122 ARG A N 1
ATOM 893 C CA . ARG A 1 122 ? -5.227 -4.25 -1.893 1 97.38 122 ARG A CA 1
ATOM 894 C C . ARG A 1 122 ? -5.922 -2.955 -2.291 1 97.38 122 ARG A C 1
ATOM 896 O O . ARG A 1 122 ? -5.781 -2.492 -3.426 1 97.38 122 ARG A O 1
ATOM 903 N N . GLY A 1 123 ? -6.777 -2.484 -1.423 1 97.5 123 GLY A N 1
ATOM 904 C CA . GLY A 1 123 ? -7.379 -1.175 -1.618 1 97.5 123 GLY A CA 1
ATOM 905 C C . GLY A 1 123 ? -8.883 -1.167 -1.391 1 97.5 123 GLY A C 1
ATOM 906 O O . GLY A 1 123 ? -9.633 -1.792 -2.143 1 97.5 123 GLY A O 1
ATOM 907 N N . VAL A 1 124 ? -9.32 -0.547 -0.37 1 97.44 124 VAL A N 1
ATOM 908 C CA . VAL A 1 124 ? -10.734 -0.265 -0.13 1 97.44 124 VAL A CA 1
ATOM 909 C C . VAL A 1 124 ? -10.945 1.242 -0.005 1 97.44 124 VAL A C 1
ATOM 911 O O . VAL A 1 124 ? -10.008 1.983 0.303 1 97.44 124 VAL A O 1
ATOM 914 N N . ARG A 1 125 ? -12.141 1.686 -0.3 1 97.94 125 ARG A N 1
ATOM 915 C CA . ARG A 1 125 ? -12.414 3.115 -0.228 1 97.94 125 ARG A CA 1
ATOM 916 C C . ARG A 1 125 ? -12.516 3.582 1.221 1 97.94 125 ARG A C 1
ATOM 918 O O . ARG A 1 125 ? -12.852 2.795 2.109 1 97.94 125 ARG A O 1
ATOM 925 N N . PHE A 1 126 ? -12.211 4.887 1.429 1 98.69 126 PHE A N 1
ATOM 926 C CA . PHE A 1 126 ? -12.398 5.422 2.771 1 98.69 126 PHE A CA 1
ATOM 927 C C . PHE A 1 126 ? -12.766 6.898 2.715 1 98.69 126 PHE A C 1
ATOM 929 O O . PHE A 1 126 ? -12.594 7.551 1.685 1 98.69 126 PHE A O 1
ATOM 936 N N . VAL A 1 127 ? -13.422 7.348 3.74 1 98.88 127 VAL A N 1
ATOM 937 C CA . VAL A 1 127 ? -13.789 8.734 3.979 1 98.88 127 VAL A CA 1
ATOM 938 C C . VAL A 1 127 ? -13.039 9.273 5.195 1 98.88 127 VAL A C 1
ATOM 940 O O . VAL A 1 127 ? -12.875 8.562 6.191 1 98.88 127 VAL A O 1
ATOM 943 N N . GLN A 1 128 ? -12.539 10.469 5.047 1 98.81 128 GLN A N 1
ATOM 944 C CA . GLN A 1 128 ? -11.859 11.102 6.172 1 98.81 128 GLN A CA 1
ATOM 945 C C . GLN A 1 128 ? -12.711 12.195 6.793 1 98.81 128 GLN A C 1
ATOM 947 O O . GLN A 1 128 ? -13.25 13.055 6.082 1 98.81 128 GLN A O 1
ATOM 952 N N . ILE A 1 129 ? -12.898 12.102 8.062 1 98.94 129 ILE A N 1
ATOM 953 C CA . ILE A 1 129 ? -13.539 13.148 8.844 1 98.94 129 ILE A CA 1
ATOM 954 C C . ILE A 1 129 ? -12.555 13.688 9.883 1 98.94 129 ILE A C 1
ATOM 956 O O . ILE A 1 129 ? -12.555 13.242 11.031 1 98.94 129 ILE A O 1
ATOM 960 N N . PRO A 1 130 ? -11.758 14.633 9.477 1 98.88 130 PRO A N 1
ATOM 961 C CA . PRO A 1 130 ? -10.688 15.141 10.344 1 98.88 130 PRO A CA 1
ATOM 962 C C . PRO A 1 130 ? -11.227 15.961 11.516 1 98.88 130 PRO A C 1
ATOM 964 O O . PRO A 1 130 ? -12.133 16.781 11.336 1 98.88 130 PRO A O 1
ATOM 967 N N . THR A 1 131 ? -10.578 15.75 12.703 1 98.75 131 THR A N 1
ATOM 968 C CA . THR A 1 131 ? -11.133 16.375 13.898 1 98.75 131 THR A CA 1
ATOM 969 C C . THR A 1 131 ? -10.141 17.359 14.5 1 98.75 131 THR A C 1
ATOM 971 O O . THR A 1 131 ? -10.391 17.938 15.57 1 98.75 131 THR A O 1
ATOM 974 N N . SER A 1 132 ? -8.953 17.562 13.961 1 98.5 132 SER A N 1
ATOM 975 C CA . SER A 1 132 ? -8.016 18.609 14.344 1 98.5 132 SER A CA 1
ATOM 976 C C . SER A 1 132 ? -7.785 19.594 13.203 1 98.5 132 SER A C 1
ATOM 978 O O . SER A 1 132 ? -8.008 19.266 12.039 1 98.5 132 SER A O 1
ATOM 980 N N . LEU A 1 133 ? -7.387 20.781 13.562 1 98.69 133 LEU A N 1
ATOM 981 C CA . LEU A 1 133 ? -7.102 21.781 12.531 1 98.69 133 LEU A CA 1
ATOM 982 C C . LEU A 1 133 ? -5.988 21.297 11.609 1 98.69 133 LEU A C 1
ATOM 984 O O . LEU A 1 133 ? -6.102 21.422 10.383 1 98.69 133 LEU A O 1
ATOM 988 N N . LEU A 1 134 ? -4.945 20.703 12.172 1 98.19 134 LEU A N 1
ATOM 989 C CA . LEU A 1 134 ? -3.836 20.188 11.375 1 98.19 134 LEU A CA 1
ATOM 990 C C . LEU A 1 134 ? -4.336 19.188 10.336 1 98.19 134 LEU A C 1
ATOM 992 O O . LEU A 1 134 ? -3.967 19.266 9.164 1 98.19 134 LEU A O 1
ATOM 996 N N . ALA A 1 135 ? -5.176 18.281 10.773 1 98.56 135 ALA A N 1
ATOM 997 C CA . ALA A 1 135 ? -5.699 17.25 9.867 1 98.56 135 ALA A CA 1
ATOM 998 C C . ALA A 1 135 ? -6.59 17.875 8.797 1 98.56 135 ALA A C 1
ATOM 1000 O O . ALA A 1 135 ? -6.559 17.469 7.637 1 98.56 135 ALA A O 1
ATOM 1001 N N . GLN A 1 136 ? -7.402 18.875 9.156 1 98.81 136 GLN A N 1
ATOM 1002 C CA . GLN A 1 136 ? -8.328 19.484 8.203 1 98.81 136 GLN A CA 1
ATOM 1003 C C . GLN A 1 136 ? -7.57 20.234 7.105 1 98.81 136 GLN A C 1
ATOM 1005 O O . GLN A 1 136 ? -7.969 20.203 5.941 1 98.81 136 GLN A O 1
ATOM 1010 N N . VAL A 1 137 ? -6.434 20.797 7.449 1 98.56 137 VAL A N 1
ATOM 1011 C CA . VAL A 1 137 ? -5.809 21.703 6.496 1 98.56 137 VAL A CA 1
ATOM 1012 C C . VAL A 1 137 ? -4.652 21 5.789 1 98.56 137 VAL A C 1
ATOM 1014 O O . VAL A 1 137 ? -4.156 21.484 4.77 1 98.56 137 VAL A O 1
ATOM 1017 N N . ASP A 1 138 ? -4.23 19.859 6.316 1 97.56 138 ASP A N 1
ATOM 1018 C CA . ASP A 1 138 ? -2.998 19.297 5.762 1 97.56 138 ASP A CA 1
ATOM 1019 C C . ASP A 1 138 ? -3.119 17.797 5.551 1 97.56 138 ASP A C 1
ATOM 1021 O O . ASP A 1 138 ? -3.385 17.344 4.438 1 97.56 138 ASP A O 1
ATOM 1025 N N . SER A 1 139 ? -3.207 16.984 6.566 1 97.31 139 SER A N 1
ATOM 1026 C CA . SER A 1 139 ? -2.984 15.539 6.48 1 97.31 139 SER A CA 1
ATOM 1027 C C . SER A 1 139 ? -4.148 14.844 5.777 1 97.31 139 SER A C 1
ATOM 1029 O O . SER A 1 139 ? -3.996 13.734 5.27 1 97.31 139 SER A O 1
ATOM 1031 N N . SER A 1 140 ? -5.34 15.445 5.719 1 98.44 140 SER A N 1
ATOM 1032 C CA . SER A 1 140 ? -6.5 14.797 5.125 1 98.44 140 SER A CA 1
ATOM 1033 C C . SER A 1 140 ? -6.535 14.992 3.613 1 98.44 140 SER A C 1
ATOM 1035 O O . SER A 1 140 ? -7.391 14.43 2.928 1 98.44 140 SER A O 1
ATOM 1037 N N . VAL A 1 141 ? -5.574 15.758 3.064 1 97.94 141 VAL A N 1
ATOM 1038 C CA . VAL A 1 141 ? -5.582 16.094 1.646 1 97.94 141 VAL A CA 1
ATOM 1039 C C . VAL A 1 141 ? -4.305 15.586 0.983 1 97.94 141 VAL A C 1
ATOM 1041 O O . VAL A 1 141 ? -3.203 15.805 1.489 1 97.94 141 VAL A O 1
ATOM 1044 N N . GLY A 1 142 ? -4.492 14.867 -0.096 1 97.06 142 GLY A N 1
ATOM 1045 C CA . GLY A 1 142 ? -3.33 14.539 -0.908 1 97.06 142 GLY A CA 1
ATOM 1046 C C . GLY A 1 142 ? -2.975 13.062 -0.873 1 97.06 142 GLY A C 1
ATOM 1047 O O . GLY A 1 142 ? -2.109 12.609 -1.624 1 97.06 142 GLY A O 1
ATOM 1048 N N . GLY A 1 143 ? -3.51 12.281 0.004 1 97.75 143 GLY A N 1
ATOM 1049 C CA . GLY A 1 143 ? -3.5 10.836 -0.126 1 97.75 143 GLY A CA 1
ATOM 1050 C C . GLY A 1 143 ? -2.277 10.188 0.498 1 97.75 143 GLY A C 1
ATOM 1051 O O . GLY A 1 143 ? -2.127 8.969 0.456 1 97.75 143 GLY A O 1
ATOM 1052 N N . LYS A 1 144 ? -1.304 11 1.051 1 97.69 144 LYS A N 1
ATOM 1053 C CA . LYS A 1 144 ? -0.188 10.391 1.766 1 97.69 144 LYS A CA 1
ATOM 1054 C C . LYS A 1 144 ? -0.654 9.758 3.076 1 97.69 144 LYS A C 1
ATOM 1056 O O . LYS A 1 144 ? -1.195 10.445 3.943 1 97.69 144 LYS A O 1
ATOM 1061 N N . THR A 1 145 ? -0.546 8.484 3.213 1 98.44 145 THR A N 1
ATOM 1062 C CA . THR A 1 145 ? -0.908 7.73 4.41 1 98.44 145 THR A CA 1
ATOM 1063 C C . THR A 1 145 ? 0.277 6.914 4.918 1 98.44 145 THR A C 1
ATOM 1065 O O . THR A 1 145 ? 1.274 6.754 4.211 1 98.44 145 THR A O 1
ATOM 1068 N N . GLY A 1 146 ? 0.171 6.469 6.176 1 98.44 146 GLY A N 1
ATOM 1069 C CA . GLY A 1 146 ? 1.287 5.637 6.594 1 98.44 146 GLY A CA 1
ATOM 1070 C C . GLY A 1 146 ? 1.437 5.555 8.102 1 98.44 146 GLY A C 1
ATOM 1071 O O . GLY A 1 146 ? 0.589 6.059 8.844 1 98.44 146 GLY A O 1
ATOM 1072 N N . ILE A 1 147 ? 2.494 4.91 8.523 1 98.44 147 ILE A N 1
ATOM 1073 C CA . ILE A 1 147 ? 2.855 4.727 9.93 1 98.44 147 ILE A CA 1
ATOM 1074 C C . ILE A 1 147 ? 4.352 4.969 10.109 1 98.44 147 ILE A C 1
ATOM 1076 O O . ILE A 1 147 ? 5.078 5.164 9.133 1 98.44 147 ILE A O 1
ATOM 1080 N N . ASN A 1 148 ? 4.688 5.055 11.359 1 95.62 148 ASN A N 1
ATOM 1081 C CA . ASN A 1 148 ? 6.09 5.219 11.734 1 95.62 148 ASN A CA 1
ATOM 1082 C C . ASN A 1 148 ? 6.789 3.869 11.883 1 95.62 148 ASN A C 1
ATOM 1084 O O . ASN A 1 148 ? 6.137 2.846 12.086 1 95.62 148 ASN A O 1
ATOM 1088 N N . ALA A 1 149 ? 8.031 3.857 11.609 1 94.69 149 ALA A N 1
ATOM 1089 C CA . ALA A 1 149 ? 8.922 2.75 11.938 1 94.69 149 ALA A CA 1
ATOM 1090 C C . ALA A 1 149 ? 9.898 3.143 13.047 1 94.69 149 ALA A C 1
ATOM 1092 O O . ALA A 1 149 ? 9.984 4.316 13.414 1 94.69 149 ALA A O 1
ATOM 1093 N N . ALA A 1 150 ? 10.562 2.09 13.641 1 91.75 150 ALA A N 1
ATOM 1094 C CA . ALA A 1 150 ? 11.594 2.375 14.633 1 91.75 150 ALA A CA 1
ATOM 1095 C C . ALA A 1 150 ? 12.656 3.307 14.07 1 91.75 150 ALA A C 1
ATOM 1097 O O . ALA A 1 150 ? 13.234 4.113 14.805 1 91.75 150 ALA A O 1
ATOM 1098 N N . GLN A 1 151 ? 12.812 3.301 12.773 1 89.5 151 GLN A N 1
ATOM 1099 C CA . GLN A 1 151 ? 13.859 4.043 12.086 1 89.5 151 GLN A CA 1
ATOM 1100 C C . GLN A 1 151 ? 13.445 5.492 11.852 1 89.5 151 GLN A C 1
ATOM 1102 O O . GLN A 1 151 ? 14.281 6.336 11.516 1 89.5 151 GLN A O 1
ATOM 1107 N N . GLY A 1 152 ? 12.133 5.836 11.969 1 88.56 152 GLY A N 1
ATOM 1108 C CA . GLY A 1 152 ? 11.703 7.207 11.75 1 88.56 152 GLY A CA 1
ATOM 1109 C C . GLY A 1 152 ? 10.211 7.324 11.484 1 88.56 152 GLY A C 1
ATOM 1110 O O . GLY A 1 152 ? 9.508 6.316 11.43 1 88.56 152 GLY A O 1
ATOM 1111 N N . LYS A 1 153 ? 9.758 8.539 11.242 1 90.25 153 LYS A N 1
ATOM 1112 C CA . LYS A 1 153 ? 8.344 8.836 11.055 1 90.25 153 LYS A CA 1
ATOM 1113 C C . LYS A 1 153 ? 7.938 8.703 9.586 1 90.25 153 LYS A C 1
ATOM 1115 O O . LYS A 1 153 ? 8.703 9.07 8.695 1 90.25 153 LYS A O 1
ATOM 1120 N N . ASN A 1 154 ? 6.805 8.188 9.414 1 93.31 154 ASN A N 1
ATOM 1121 C CA . ASN A 1 154 ? 6.121 8.172 8.125 1 93.31 154 ASN A CA 1
ATOM 1122 C C . ASN A 1 154 ? 6.965 7.492 7.051 1 93.31 154 ASN A C 1
ATOM 1124 O O . ASN A 1 154 ? 6.984 7.934 5.902 1 93.31 154 ASN A O 1
ATOM 1128 N N . LEU A 1 155 ? 7.695 6.453 7.41 1 95.12 155 LEU A N 1
ATOM 1129 C CA . LEU A 1 155 ? 8.586 5.781 6.465 1 95.12 155 LEU A CA 1
ATOM 1130 C C . LEU A 1 155 ? 7.867 4.617 5.781 1 95.12 155 LEU A C 1
ATOM 1132 O O . LEU A 1 155 ? 8.398 4.031 4.836 1 95.12 155 LEU A O 1
ATOM 1136 N N . ILE A 1 156 ? 6.668 4.258 6.266 1 98.19 156 ILE A N 1
ATOM 1137 C CA . ILE A 1 156 ? 5.887 3.141 5.75 1 98.19 156 ILE A CA 1
ATOM 1138 C C . ILE A 1 156 ? 4.469 3.609 5.426 1 98.19 156 ILE A C 1
ATOM 1140 O O . ILE A 1 156 ? 3.803 4.219 6.266 1 98.19 156 ILE A O 1
ATOM 1144 N N . GLY A 1 157 ? 4.094 3.344 4.188 1 98.5 157 GLY A N 1
ATOM 1145 C CA . GLY A 1 157 ? 2.76 3.807 3.842 1 98.5 157 GLY A CA 1
ATOM 1146 C C . GLY A 1 157 ? 2.432 3.633 2.371 1 98.5 157 GLY A C 1
ATOM 1147 O O . GLY A 1 157 ? 3.004 2.771 1.699 1 98.5 157 GLY A O 1
ATOM 1148 N N . ALA A 1 158 ? 1.37 4.414 1.915 1 98.5 158 ALA A N 1
ATOM 1149 C CA . ALA A 1 158 ? 0.885 4.383 0.538 1 98.5 158 ALA A CA 1
ATOM 1150 C C . ALA A 1 158 ? 0.269 5.723 0.142 1 98.5 158 ALA A C 1
ATOM 1152 O O . ALA A 1 158 ? -0.107 6.52 1.005 1 98.5 158 ALA A O 1
ATOM 1153 N N . PHE A 1 159 ? 0.322 6.012 -1.134 1 97.56 159 PHE A N 1
ATOM 1154 C CA . PHE A 1 159 ? -0.56 7.039 -1.669 1 97.56 159 PHE A CA 1
ATOM 1155 C C . PHE A 1 159 ? -1.958 6.484 -1.909 1 97.56 159 PHE A C 1
ATOM 1157 O O . PHE A 1 159 ? -2.145 5.598 -2.746 1 97.56 159 PHE A O 1
ATOM 1164 N N . HIS A 1 160 ? -2.914 6.902 -1.15 1 98.31 160 HIS A N 1
ATOM 1165 C CA . HIS A 1 160 ? -4.293 6.43 -1.224 1 98.31 160 HIS A CA 1
ATOM 1166 C C . HIS A 1 160 ? -5.277 7.562 -0.956 1 98.31 160 HIS A C 1
ATOM 1168 O O . HIS A 1 160 ? -5.391 8.039 0.177 1 98.31 160 HIS A O 1
ATOM 1174 N N . GLN A 1 161 ? -5.941 8.039 -2.018 1 98.5 161 GLN A N 1
ATOM 1175 C CA . GLN A 1 161 ? -6.848 9.18 -1.908 1 98.5 161 GLN A CA 1
ATOM 1176 C C . GLN A 1 161 ? -8.156 8.773 -1.23 1 98.5 161 GLN A C 1
ATOM 1178 O O . GLN A 1 161 ? -8.68 7.688 -1.476 1 98.5 161 GLN A O 1
ATOM 1183 N N . PRO A 1 162 ? -8.68 9.609 -0.31 1 98.69 162 PRO A N 1
ATOM 1184 C CA . PRO A 1 162 ? -10.031 9.359 0.178 1 98.69 162 PRO A CA 1
ATOM 1185 C C . PRO A 1 162 ? -11.094 9.562 -0.901 1 98.69 162 PRO A C 1
ATOM 1187 O O . PRO A 1 162 ? -10.812 10.141 -1.951 1 98.69 162 PRO A O 1
ATOM 1190 N N . SER A 1 163 ? -12.25 8.992 -0.625 1 98.56 163 SER A N 1
ATOM 1191 C CA . SER A 1 163 ? -13.383 9.203 -1.521 1 98.56 163 SER A CA 1
ATOM 1192 C C . SER A 1 163 ? -14.094 10.516 -1.202 1 98.56 163 SER A C 1
ATOM 1194 O O . SER A 1 163 ? -14.82 11.055 -2.041 1 98.56 163 SER A O 1
ATOM 1196 N N . LEU A 1 164 ? -13.883 10.992 -0.003 1 98.81 164 LEU A N 1
ATOM 1197 C CA . LEU A 1 164 ? -14.516 12.195 0.521 1 98.81 164 LEU A CA 1
ATOM 1198 C C . LEU A 1 164 ? -13.836 12.656 1.804 1 98.81 164 LEU A C 1
ATOM 1200 O O . LEU A 1 164 ? -13.383 11.836 2.605 1 98.81 164 LEU A O 1
ATOM 1204 N N . VAL A 1 165 ? -13.656 13.93 1.969 1 98.94 165 VAL A N 1
ATOM 1205 C CA . VAL A 1 165 ? -13.234 14.516 3.236 1 98.94 165 VAL A CA 1
ATOM 1206 C C . VAL A 1 165 ? -14.336 15.43 3.773 1 98.94 165 VAL A C 1
ATOM 1208 O O . VAL A 1 165 ? -14.82 16.312 3.061 1 98.94 165 VAL A O 1
ATOM 1211 N N . LEU A 1 166 ? -14.781 15.172 4.961 1 98.88 166 LEU A N 1
ATOM 1212 C CA . LEU A 1 166 ? -15.742 16.031 5.641 1 98.88 166 LEU A CA 1
ATOM 1213 C C . LEU A 1 166 ? -15.062 16.812 6.762 1 98.88 166 LEU A C 1
ATOM 1215 O O . LEU A 1 166 ? -14.875 16.297 7.863 1 98.88 166 LEU A O 1
ATOM 1219 N N . ALA A 1 167 ? -14.758 18.031 6.492 1 98.81 167 ALA A N 1
ATOM 1220 C CA . ALA A 1 167 ? -14.109 18.891 7.477 1 98.81 167 ALA A CA 1
ATOM 1221 C C . ALA A 1 167 ? -15.133 19.734 8.227 1 98.81 167 ALA A C 1
ATOM 1223 O O . ALA A 1 167 ? -15.406 20.875 7.844 1 98.81 167 ALA A O 1
ATOM 1224 N N . ASP A 1 168 ? -15.656 19.203 9.305 1 98.75 168 ASP A N 1
ATOM 1225 C CA . ASP A 1 168 ? -16.609 19.906 10.148 1 98.75 168 ASP A CA 1
ATOM 1226 C C . ASP A 1 168 ? -15.906 20.891 11.086 1 98.75 168 ASP A C 1
ATOM 1228 O O . ASP A 1 168 ? -15.234 20.469 12.031 1 98.75 168 ASP A O 1
ATOM 1232 N N . ILE A 1 169 ? -16.188 22.125 10.906 1 98 169 ILE A N 1
ATOM 1233 C CA . ILE A 1 169 ? -15.516 23.172 11.648 1 98 169 ILE A CA 1
ATOM 1234 C C . ILE A 1 169 ? -15.906 23.109 13.125 1 98 169 ILE A C 1
ATOM 1236 O O . ILE A 1 169 ? -15.117 23.469 14 1 98 169 ILE A O 1
ATOM 1240 N N . ASP A 1 170 ? -17.047 22.562 13.422 1 98 170 ASP A N 1
ATOM 1241 C CA . ASP A 1 170 ? -17.578 22.562 14.781 1 98 170 ASP A CA 1
ATOM 1242 C C . ASP A 1 170 ? -16.75 21.672 15.703 1 98 170 ASP A C 1
ATOM 1244 O O . ASP A 1 170 ? -16.641 21.938 16.906 1 98 170 ASP A O 1
ATOM 1248 N N . VAL A 1 171 ? -16.109 20.641 15.156 1 98.25 171 VAL A N 1
ATOM 1249 C CA . VAL A 1 171 ? -15.359 19.719 15.992 1 98.25 171 VAL A CA 1
ATOM 1250 C C . VAL A 1 171 ? -14.109 20.406 16.531 1 98.25 171 VAL A C 1
ATOM 1252 O O . VAL A 1 171 ? -13.523 19.953 17.531 1 98.25 171 VAL A O 1
ATOM 1255 N N . LEU A 1 172 ? -13.672 21.5 15.938 1 98.31 172 LEU A N 1
ATOM 1256 C CA . LEU A 1 172 ? -12.477 22.219 16.359 1 98.31 172 LEU A CA 1
ATOM 1257 C C . LEU A 1 172 ? -12.68 22.875 17.719 1 98.31 172 LEU A C 1
ATOM 1259 O O . LEU A 1 172 ? -11.711 23.219 18.391 1 98.31 172 LEU A O 1
ATOM 1263 N N . GLY A 1 173 ? -13.953 23.094 18.047 1 97.38 173 GLY A N 1
ATOM 1264 C CA . GLY A 1 173 ? -14.281 23.734 19.312 1 97.38 173 GLY A CA 1
ATOM 1265 C C . GLY A 1 173 ? -13.883 22.906 20.516 1 97.38 173 GLY A C 1
ATOM 1266 O O . GLY A 1 173 ? -13.773 23.438 21.625 1 97.38 173 GLY A O 1
ATOM 1267 N N . SER A 1 174 ? -13.633 21.625 20.344 1 97.62 174 SER A N 1
ATOM 1268 C CA . SER A 1 174 ? -13.297 20.75 21.453 1 97.62 174 SER A CA 1
ATOM 1269 C C . SER A 1 174 ? -11.789 20.641 21.641 1 97.62 174 SER A C 1
ATOM 1271 O O . SER A 1 174 ? -11.312 20.031 22.594 1 97.62 174 SER A O 1
ATOM 1273 N N . LEU A 1 175 ? -10.984 21.234 20.766 1 97.56 175 LEU A N 1
ATOM 1274 C CA . LEU A 1 175 ? -9.531 21.172 20.875 1 97.56 175 LEU A CA 1
ATOM 1275 C C . LEU A 1 175 ? -9.031 22.047 22.016 1 97.56 175 LEU A C 1
ATOM 1277 O O . LEU A 1 175 ? -9.617 23.094 22.312 1 97.56 175 LEU A O 1
ATOM 1281 N N . THR A 1 176 ? -7.969 21.609 22.625 1 96.44 176 THR A N 1
ATOM 1282 C CA . THR A 1 176 ? -7.25 22.547 23.484 1 96.44 176 THR A CA 1
ATOM 1283 C C . THR A 1 176 ? -6.633 23.672 22.672 1 96.44 176 THR A C 1
ATOM 1285 O O . THR A 1 176 ? -6.422 23.531 21.469 1 96.44 176 THR A O 1
ATOM 1288 N N . ALA A 1 177 ? -6.363 24.75 23.328 1 96.88 177 ALA A N 1
ATOM 1289 C CA . ALA A 1 177 ? -5.723 25.891 22.656 1 96.88 177 ALA A CA 1
ATOM 1290 C C . ALA A 1 177 ? -4.398 25.469 22.031 1 96.88 177 ALA A C 1
ATOM 1292 O O . ALA A 1 177 ? -4.086 25.875 20.906 1 96.88 177 ALA A O 1
ATOM 1293 N N . ARG A 1 178 ? -3.633 24.641 22.688 1 96.75 178 ARG A N 1
ATOM 1294 C CA . ARG A 1 178 ? -2.33 24.219 22.188 1 96.75 178 ARG A CA 1
ATOM 1295 C C . ARG A 1 178 ? -2.473 23.375 20.906 1 96.75 178 ARG A C 1
ATOM 1297 O O . ARG A 1 178 ? -1.755 23.609 19.938 1 96.75 178 ARG A O 1
ATOM 1304 N N . ASP A 1 179 ? -3.428 22.453 20.984 1 96.06 179 ASP A N 1
ATOM 1305 C CA . ASP A 1 179 ? -3.645 21.609 19.812 1 96.06 179 ASP A CA 1
ATOM 1306 C C . ASP A 1 179 ? -4.121 22.438 18.625 1 96.06 179 ASP A C 1
ATOM 1308 O O . ASP A 1 179 ? -3.723 22.172 17.484 1 96.06 179 ASP A O 1
ATOM 1312 N N . PHE A 1 180 ? -4.953 23.359 18.891 1 98 180 PHE A N 1
ATOM 1313 C CA . PHE A 1 180 ? -5.445 24.219 17.828 1 98 180 PHE A CA 1
ATOM 1314 C C . PHE A 1 180 ? -4.305 25.016 17.203 1 98 180 PHE A C 1
ATOM 1316 O O . PHE A 1 180 ? -4.168 25.062 15.977 1 98 180 PHE A O 1
ATOM 1323 N N . LEU A 1 181 ? -3.49 25.609 18.016 1 97.69 181 LEU A N 1
ATOM 1324 C CA . LEU A 1 181 ? -2.396 26.453 17.547 1 97.69 181 LEU A CA 1
ATOM 1325 C C . LEU A 1 181 ? -1.347 25.609 16.812 1 97.69 181 LEU A C 1
ATOM 1327 O O . LEU A 1 181 ? -0.72 26.078 15.867 1 97.69 181 LEU A O 1
ATOM 1331 N N . ALA A 1 182 ? -1.156 24.391 17.297 1 96.56 182 ALA A N 1
ATOM 1332 C CA . ALA A 1 182 ? -0.275 23.484 16.547 1 96.56 182 ALA A CA 1
ATOM 1333 C C . ALA A 1 182 ? -0.757 23.297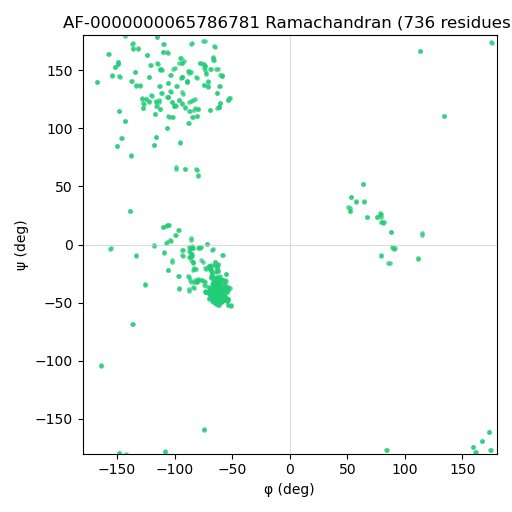 15.117 1 96.56 182 ALA A C 1
ATOM 1335 O O . ALA A 1 182 ? 0.044 23.328 14.18 1 96.56 182 ALA A O 1
ATOM 1336 N N . GLY A 1 183 ? -2.039 23.125 14.93 1 98 183 GLY A N 1
ATOM 1337 C CA . GLY A 1 183 ? -2.602 23.062 13.586 1 98 183 GLY A CA 1
ATOM 1338 C C . GLY A 1 183 ? -2.438 24.344 12.805 1 98 183 GLY A C 1
ATOM 1339 O O . GLY A 1 183 ? -2.197 24.312 11.602 1 98 183 GLY A O 1
ATOM 1340 N N . TYR A 1 184 ? -2.525 25.453 13.586 1 98.5 184 TYR A N 1
ATOM 1341 C CA . TYR A 1 184 ? -2.387 26.766 12.969 1 98.5 184 TYR A CA 1
ATOM 1342 C C . TYR A 1 184 ? -0.996 26.953 12.375 1 98.5 184 TYR A C 1
ATOM 1344 O O . TYR A 1 184 ? -0.822 27.688 11.391 1 98.5 184 TYR A O 1
ATOM 1352 N N . GLY A 1 185 ? -0.012 26.281 12.93 1 98.06 185 GLY A N 1
ATOM 1353 C CA . GLY A 1 185 ? 1.317 26.297 12.344 1 98.06 185 GLY A CA 1
ATOM 1354 C C . GLY A 1 185 ? 1.329 25.891 10.883 1 98.06 185 GLY A C 1
ATOM 1355 O O . GLY A 1 185 ? 2.02 26.5 10.062 1 98.06 185 GLY A O 1
ATOM 1356 N N . GLU A 1 186 ? 0.487 24.906 10.523 1 98.06 186 GLU A N 1
ATOM 1357 C CA . GLU A 1 186 ? 0.366 24.469 9.133 1 98.06 186 GLU A CA 1
ATOM 1358 C C . GLU A 1 186 ? -0.403 25.5 8.305 1 98.06 186 GLU A C 1
ATOM 1360 O O . GLU A 1 186 ? -0.128 25.672 7.113 1 98.06 186 GLU A O 1
ATOM 1365 N N . VAL A 1 187 ? -1.335 26.172 8.922 1 98.62 187 VAL A N 1
ATOM 1366 C CA . VAL A 1 187 ? -2.109 27.188 8.219 1 98.62 187 VAL A CA 1
ATOM 1367 C C . VAL A 1 187 ? -1.195 28.344 7.793 1 98.62 187 VAL A C 1
ATOM 1369 O O . VAL A 1 187 ? -1.198 28.734 6.625 1 98.62 187 VAL A O 1
ATOM 1372 N N . VAL A 1 188 ? -0.39 28.812 8.719 1 98.44 188 VAL A N 1
ATOM 1373 C CA . VAL A 1 188 ? 0.5 29.938 8.445 1 98.44 188 VAL A CA 1
ATOM 1374 C C . VAL A 1 188 ? 1.488 29.547 7.348 1 98.44 188 VAL A C 1
ATOM 1376 O O . VAL A 1 188 ? 1.842 30.375 6.504 1 98.44 188 VAL A O 1
ATOM 1379 N N . LYS A 1 189 ? 1.891 28.312 7.371 1 98.5 189 LYS A N 1
ATOM 1380 C CA . LYS A 1 189 ? 2.832 27.797 6.379 1 98.5 189 LYS A CA 1
ATOM 1381 C C . LYS A 1 189 ? 2.334 28.062 4.961 1 98.5 189 LYS A C 1
ATOM 1383 O O . LYS A 1 189 ? 3.117 28.422 4.082 1 98.5 189 LYS A O 1
ATOM 1388 N N . TYR A 1 190 ? 1.037 27.922 4.762 1 98.25 190 TYR A N 1
ATOM 1389 C CA . TYR A 1 190 ? 0.492 28.109 3.422 1 98.25 190 TYR A CA 1
ATOM 1390 C C . TYR A 1 190 ? 0.597 29.562 2.988 1 98.25 190 TYR A C 1
ATOM 1392 O O . TYR A 1 190 ? 0.873 29.859 1.821 1 98.25 190 TYR A O 1
ATOM 1400 N N . GLY A 1 191 ? 0.373 30.469 3.902 1 98.44 191 GLY A N 1
ATOM 1401 C CA . GLY A 1 191 ? 0.574 31.875 3.598 1 98.44 191 GLY A CA 1
ATOM 1402 C C . GLY A 1 191 ? 2.016 32.219 3.262 1 98.44 191 GLY A C 1
ATOM 1403 O O . GLY A 1 191 ? 2.277 33.031 2.371 1 98.44 191 GLY A O 1
ATOM 1404 N N . LEU A 1 192 ? 2.904 31.594 3.926 1 98.56 192 LEU A N 1
ATOM 1405 C CA . LEU A 1 192 ? 4.332 31.875 3.793 1 98.56 192 LEU A CA 1
ATOM 1406 C C . LEU A 1 192 ? 4.891 31.25 2.52 1 98.56 192 LEU A C 1
ATOM 1408 O O . LEU A 1 192 ? 5.828 31.781 1.921 1 98.56 192 LEU A O 1
ATOM 1412 N N . LEU A 1 193 ? 4.324 30.141 2.09 1 97 193 LEU A N 1
ATOM 1413 C CA . LEU A 1 193 ? 4.957 29.391 1.011 1 97 193 LEU A CA 1
ATOM 1414 C C . LEU A 1 193 ? 4.477 29.891 -0.35 1 97 193 LEU A C 1
ATOM 1416 O O . LEU A 1 193 ? 5.223 29.844 -1.33 1 97 193 LEU A O 1
ATOM 1420 N N . GLY A 1 194 ? 3.199 30.469 -0.344 1 96.81 194 GLY A N 1
ATOM 1421 C CA . GLY A 1 194 ? 2.748 30.688 -1.708 1 96.81 194 GLY A CA 1
ATOM 1422 C C . GLY A 1 194 ? 1.705 31.781 -1.824 1 96.81 194 GLY A C 1
ATOM 1423 O O . GLY A 1 194 ? 1.297 32.156 -2.93 1 96.81 194 GLY A O 1
ATOM 1424 N N . ASP A 1 195 ? 1.278 32.344 -0.753 1 98 195 ASP A N 1
ATOM 1425 C CA . ASP A 1 195 ? 0.152 33.281 -0.837 1 98 195 ASP A CA 1
ATOM 1426 C C . ASP A 1 195 ? 0.294 34.406 0.178 1 98 195 ASP A C 1
ATOM 1428 O O . ASP A 1 195 ? -0.307 34.375 1.254 1 98 195 ASP A O 1
ATOM 1432 N N . LEU A 1 196 ? 0.917 35.5 -0.225 1 98 196 LEU A N 1
ATOM 1433 C CA . LEU A 1 196 ? 1.13 36.656 0.641 1 98 196 LEU A CA 1
ATOM 1434 C C . LEU A 1 196 ? -0.199 37.219 1.125 1 98 196 LEU A C 1
ATOM 1436 O O . LEU A 1 196 ? -0.325 37.594 2.287 1 98 196 LEU A O 1
ATOM 1440 N N . THR A 1 197 ? -1.162 37.25 0.23 1 98.5 197 THR A N 1
ATOM 1441 C CA . THR A 1 197 ? -2.471 37.781 0.586 1 98.5 197 THR A CA 1
ATOM 1442 C C . THR A 1 197 ? -3.105 36.969 1.706 1 98.5 197 THR A C 1
ATOM 1444 O O . THR A 1 197 ? -3.732 37.5 2.611 1 98.5 197 THR A O 1
ATOM 1447 N N . PHE A 1 198 ? -2.947 35.656 1.632 1 98.62 198 PHE A N 1
ATOM 1448 C CA . PHE A 1 198 ? -3.461 34.781 2.689 1 98.62 198 PHE A CA 1
ATOM 1449 C C . PHE A 1 198 ? -2.719 35.031 3.998 1 98.62 198 PHE A C 1
ATOM 1451 O O . PHE A 1 198 ? -3.328 35.062 5.066 1 98.62 198 PHE A O 1
ATOM 1458 N N . PHE A 1 199 ? -1.409 35.25 3.969 1 98.69 199 PHE A N 1
ATOM 1459 C CA . PHE A 1 199 ? -0.638 35.562 5.172 1 98.69 199 PHE A CA 1
ATOM 1460 C C . PHE A 1 199 ? -1.125 36.844 5.824 1 98.69 199 PHE A C 1
ATOM 1462 O O . PHE A 1 199 ? -1.326 36.875 7.039 1 98.69 199 PHE A O 1
ATOM 1469 N N . GLU A 1 200 ? -1.327 37.812 4.961 1 98.69 200 GLU A N 1
ATOM 1470 C CA . GLU A 1 200 ? -1.825 39.094 5.461 1 98.69 200 GLU A CA 1
ATOM 1471 C C . GLU A 1 200 ? -3.213 38.938 6.078 1 98.69 200 GLU A C 1
ATOM 1473 O O . GLU A 1 200 ? -3.521 39.562 7.09 1 98.69 200 GLU A O 1
ATOM 1478 N N . TRP A 1 201 ? -3.982 38.156 5.43 1 98.75 201 TRP A N 1
ATOM 1479 C CA . TRP A 1 201 ? -5.305 37.844 5.973 1 98.75 201 TRP A CA 1
ATOM 1480 C C . TRP A 1 201 ? -5.195 37.188 7.344 1 98.75 201 TRP A C 1
ATOM 1482 O O . TRP A 1 201 ? -5.957 37.5 8.258 1 98.75 201 TRP A O 1
ATOM 1492 N N . LEU A 1 202 ? -4.27 36.312 7.531 1 98.75 202 LEU A N 1
ATOM 1493 C CA . LEU A 1 202 ? -4.055 35.625 8.805 1 98.75 202 LEU A CA 1
ATOM 1494 C C . LEU A 1 202 ? -3.576 36.594 9.867 1 98.75 202 LEU A C 1
ATOM 1496 O O . LEU A 1 202 ? -3.951 36.5 11.039 1 98.75 202 LEU A O 1
ATOM 1500 N N . GLU A 1 203 ? -2.73 37.5 9.484 1 98.44 203 GLU A N 1
ATOM 1501 C CA . GLU A 1 203 ? -2.285 38.531 10.438 1 98.44 203 GLU A CA 1
ATOM 1502 C C . GLU A 1 203 ? -3.471 39.281 11.016 1 98.44 203 GLU A C 1
ATOM 1504 O O . GLU A 1 203 ? -3.457 39.656 12.195 1 98.44 203 GLU A O 1
ATOM 1509 N N . GLN A 1 204 ? -4.445 39.438 10.195 1 98.31 204 GLN A N 1
ATOM 1510 C CA . GLN A 1 204 ? -5.605 40.219 10.609 1 98.31 204 GLN A CA 1
ATOM 1511 C C . GLN A 1 204 ? -6.637 39.344 11.32 1 98.31 204 GLN A C 1
ATOM 1513 O O . GLN A 1 204 ? -7.227 39.75 12.312 1 98.31 204 GLN A O 1
ATOM 1518 N N . ASN A 1 205 ? -6.848 38.125 10.867 1 98.25 205 ASN A N 1
ATOM 1519 C CA . ASN A 1 205 ? -7.984 37.344 11.305 1 98.25 205 ASN A CA 1
ATOM 1520 C C . ASN A 1 205 ? -7.551 36.188 12.195 1 98.25 205 ASN A C 1
ATOM 1522 O O . ASN A 1 205 ? -8.383 35.5 12.812 1 98.25 205 ASN A O 1
ATOM 1526 N N . GLY A 1 206 ? -6.25 35.969 12.336 1 97.31 206 GLY A N 1
ATOM 1527 C CA . GLY A 1 206 ? -5.707 34.875 13.125 1 97.31 206 GLY A CA 1
ATOM 1528 C C . GLY A 1 206 ? -6.285 34.812 14.523 1 97.31 206 GLY A C 1
ATOM 1529 O O . GLY A 1 206 ? -6.785 33.75 14.945 1 97.31 206 GLY A O 1
ATOM 1530 N N . PRO A 1 207 ? -6.25 35.875 15.25 1 96.88 207 PRO A N 1
ATOM 1531 C CA . PRO A 1 207 ? -6.785 35.875 16.609 1 96.88 207 PRO A CA 1
ATOM 1532 C C . PRO A 1 207 ? -8.266 35.5 16.656 1 96.88 207 PRO A C 1
ATOM 1534 O O . PRO A 1 207 ? -8.68 34.75 17.562 1 96.88 207 PRO A O 1
ATOM 1537 N N . ALA A 1 208 ? -9.055 36 15.711 1 96.69 208 ALA A N 1
ATOM 1538 C CA . ALA A 1 208 ? -10.469 35.625 15.656 1 96.69 208 ALA A CA 1
ATOM 1539 C C . ALA A 1 208 ? -10.656 34.156 15.383 1 96.69 208 ALA A C 1
ATOM 1541 O O . ALA A 1 208 ? -11.531 33.5 15.969 1 96.69 208 ALA A O 1
ATOM 1542 N N . LEU A 1 209 ? -9.82 33.656 14.492 1 95.06 209 LEU A N 1
ATOM 1543 C CA . LEU A 1 209 ? -9.805 32.219 14.188 1 95.06 209 LEU A CA 1
ATOM 1544 C C . LEU A 1 209 ? -9.539 31.406 15.445 1 95.06 209 LEU A C 1
ATOM 1546 O O . LEU A 1 209 ? -10.227 30.422 15.695 1 95.06 209 LEU A O 1
ATOM 1550 N N . ALA A 1 210 ? -8.555 31.812 16.188 1 96.44 210 ALA A N 1
ATOM 1551 C CA . ALA A 1 210 ? -8.133 31.109 17.391 1 96.44 210 ALA A CA 1
ATOM 1552 C C . ALA A 1 210 ? -9.195 31.203 18.484 1 96.44 210 ALA A C 1
ATOM 1554 O O . ALA A 1 210 ? -9.352 30.281 19.297 1 96.44 210 ALA A O 1
ATOM 1555 N N . ALA A 1 211 ? -9.977 32.25 18.453 1 96.12 211 ALA A N 1
ATOM 1556 C CA . ALA A 1 211 ? -10.992 32.5 19.484 1 96.12 211 ALA A CA 1
ATOM 1557 C C . ALA A 1 211 ? -12.289 31.766 19.156 1 96.12 211 ALA A C 1
ATOM 1559 O O . ALA A 1 211 ? -13.227 31.766 19.953 1 96.12 211 ALA A O 1
ATOM 1560 N N . GLY A 1 212 ? -12.398 31.203 17.969 1 96.75 212 GLY A N 1
ATOM 1561 C CA . GLY A 1 212 ? -13.523 30.312 17.703 1 96.75 212 GLY A CA 1
ATOM 1562 C C . GLY A 1 212 ? -14.469 30.859 16.641 1 96.75 212 GLY A C 1
ATOM 1563 O O . GLY A 1 212 ? -15.547 30.297 16.422 1 96.75 212 GLY A O 1
ATOM 1564 N N . ASP A 1 213 ? -14.047 31.922 15.984 1 97.38 213 ASP A N 1
ATOM 1565 C CA . ASP A 1 213 ? -14.891 32.438 14.906 1 97.38 213 ASP A CA 1
ATOM 1566 C C . ASP A 1 213 ? -15.047 31.422 13.789 1 97.38 213 ASP A C 1
ATOM 1568 O O . ASP A 1 213 ? -14.086 31.109 13.086 1 97.38 213 ASP A O 1
ATOM 1572 N N . LYS A 1 214 ? -16.234 31 13.555 1 96.62 214 LYS A N 1
ATOM 1573 C CA . LYS A 1 214 ? -16.5 29.891 12.633 1 96.62 214 LYS A CA 1
ATOM 1574 C C . LYS A 1 214 ? -16.25 30.328 11.188 1 96.62 214 LYS A C 1
ATOM 1576 O O . LYS A 1 214 ? -15.742 29.547 10.375 1 96.62 214 LYS A O 1
ATOM 1581 N N . GLY A 1 215 ? -16.688 31.531 10.891 1 97.12 215 GLY A N 1
ATOM 1582 C CA . GLY A 1 215 ? -16.453 32.031 9.555 1 97.12 215 GLY A CA 1
ATOM 1583 C C . GLY A 1 215 ? -14.977 32.094 9.203 1 97.12 215 GLY A C 1
ATOM 1584 O O . GLY A 1 215 ? -14.57 31.688 8.117 1 97.12 215 GLY A O 1
ATOM 1585 N N . ALA A 1 216 ? -14.156 32.656 10.141 1 97.88 216 ALA A N 1
ATOM 1586 C CA . ALA A 1 216 ? -12.711 32.75 9.938 1 97.88 216 ALA A CA 1
ATOM 1587 C C . ALA A 1 216 ? -12.078 31.344 9.844 1 97.88 216 ALA A C 1
ATOM 1589 O O . ALA A 1 216 ? -11.18 31.125 9.031 1 97.88 216 ALA A O 1
ATOM 1590 N N . ARG A 1 217 ? -12.555 30.422 10.68 1 98.19 217 ARG A N 1
ATOM 1591 C CA . ARG A 1 217 ? -12.047 29.062 10.648 1 98.19 217 ARG A CA 1
ATOM 1592 C C . ARG A 1 217 ? -12.344 28.391 9.305 1 98.19 217 ARG A C 1
ATOM 1594 O O . ARG A 1 217 ? -11.469 27.766 8.711 1 98.19 217 ARG A O 1
ATOM 1601 N N . CYS A 1 218 ? -13.547 28.562 8.797 1 98 218 CYS A N 1
ATOM 1602 C CA . CYS A 1 218 ? -13.945 28 7.512 1 98 218 CYS A CA 1
ATOM 1603 C C . CYS A 1 218 ? -13.062 28.531 6.391 1 98 218 CYS A C 1
ATOM 1605 O O . CYS A 1 218 ? -12.602 27.766 5.539 1 98 218 CYS A O 1
ATOM 1607 N N . GLU A 1 219 ? -12.852 29.797 6.426 1 98.06 219 GLU A N 1
ATOM 1608 C CA . GLU A 1 219 ? -12.055 30.438 5.387 1 98.06 219 GLU A CA 1
ATOM 1609 C C . GLU A 1 219 ? -10.609 29.953 5.43 1 98.06 219 GLU A C 1
ATOM 1611 O O . GLU A 1 219 ? -10.008 29.672 4.387 1 98.06 219 GLU A O 1
ATOM 1616 N N . ALA A 1 220 ? -10.031 29.875 6.641 1 98.56 220 ALA A N 1
ATOM 1617 C CA . ALA A 1 220 ? -8.656 29.406 6.793 1 98.56 220 ALA A CA 1
ATOM 1618 C C . ALA A 1 220 ? -8.5 27.984 6.273 1 98.56 220 ALA A C 1
ATOM 1620 O O . ALA A 1 220 ? -7.551 27.672 5.551 1 98.56 220 ALA A O 1
ATOM 1621 N N . VAL A 1 221 ? -9.469 27.109 6.625 1 98.75 221 VAL A N 1
ATOM 1622 C CA . VAL A 1 221 ? -9.422 25.719 6.188 1 98.75 221 VAL A CA 1
ATOM 1623 C C . VAL A 1 221 ? -9.602 25.641 4.676 1 98.75 221 VAL A C 1
ATOM 1625 O O . VAL A 1 221 ? -8.836 24.969 3.986 1 98.75 221 VAL A O 1
ATOM 1628 N N . ARG A 1 222 ? -10.547 26.375 4.129 1 98.56 222 ARG A N 1
ATOM 1629 C CA . ARG A 1 222 ? -10.82 26.359 2.697 1 98.56 222 ARG A CA 1
ATOM 1630 C C . ARG A 1 222 ? -9.594 26.781 1.898 1 98.56 222 ARG A C 1
ATOM 1632 O O . ARG A 1 222 ? -9.203 26.109 0.942 1 98.56 222 ARG A O 1
ATOM 1639 N N . ARG A 1 223 ? -8.969 27.891 2.264 1 98.44 223 ARG A N 1
ATOM 1640 C CA . ARG A 1 223 ? -7.816 28.406 1.541 1 98.44 223 ARG A CA 1
ATOM 1641 C C . ARG A 1 223 ? -6.633 27.453 1.631 1 98.44 223 ARG A C 1
ATOM 1643 O O . ARG A 1 223 ? -5.938 27.219 0.641 1 98.44 223 ARG A O 1
ATOM 1650 N N . SER A 1 224 ? -6.398 26.953 2.828 1 98.62 224 SER A N 1
ATOM 1651 C CA . SER A 1 224 ? -5.309 26 3.02 1 98.62 224 SER A CA 1
ATOM 1652 C C . SER A 1 224 ? -5.512 24.75 2.164 1 98.62 224 SER A C 1
ATOM 1654 O O . SER A 1 224 ? -4.594 24.328 1.462 1 98.62 224 SER A O 1
ATOM 1656 N N . VAL A 1 225 ? -6.746 24.172 2.209 1 98.69 225 VAL A N 1
ATOM 1657 C CA . VAL A 1 225 ? -7.074 22.969 1.461 1 98.69 225 VAL A CA 1
ATOM 1658 C C . VAL A 1 225 ? -6.949 23.234 -0.037 1 98.69 225 VAL A C 1
ATOM 1660 O O . VAL A 1 225 ? -6.426 22.406 -0.782 1 98.69 225 VAL A O 1
ATOM 1663 N N . GLN A 1 226 ? -7.414 24.422 -0.477 1 98.5 226 GLN A N 1
ATOM 1664 C CA . GLN A 1 226 ? -7.316 24.766 -1.891 1 98.5 226 GLN A CA 1
ATOM 1665 C C . GLN A 1 226 ? -5.859 24.797 -2.348 1 98.5 226 GLN A C 1
ATOM 1667 O O . GLN A 1 226 ? -5.527 24.266 -3.412 1 98.5 226 GLN A O 1
ATOM 1672 N N . MET A 1 227 ? -5.039 25.406 -1.587 1 97.88 227 MET A N 1
ATOM 1673 C CA . MET A 1 227 ? -3.625 25.531 -1.933 1 97.88 227 MET A CA 1
ATOM 1674 C C . MET A 1 227 ? -2.971 24.156 -2 1 97.88 227 MET A C 1
ATOM 1676 O O . MET A 1 227 ? -2.24 23.859 -2.947 1 97.88 227 MET A O 1
ATOM 1680 N N . LYS A 1 228 ? -3.207 23.312 -1.015 1 97.94 228 LYS A N 1
ATOM 1681 C CA . LYS A 1 228 ? -2.627 21.984 -1.035 1 97.94 228 LYS A CA 1
ATOM 1682 C C . LYS A 1 228 ? -3.164 21.172 -2.211 1 97.94 228 LYS A C 1
ATOM 1684 O O . LYS A 1 228 ? -2.404 20.469 -2.885 1 97.94 228 LYS A O 1
ATOM 1689 N N . ALA A 1 229 ? -4.48 21.25 -2.418 1 98.12 229 ALA A N 1
ATOM 1690 C CA . ALA A 1 229 ? -5.09 20.547 -3.543 1 98.12 229 ALA A CA 1
ATOM 1691 C C . ALA A 1 229 ? -4.406 20.906 -4.855 1 98.12 229 ALA A C 1
ATOM 1693 O O . ALA A 1 229 ? -4.082 20.031 -5.664 1 98.12 229 ALA A O 1
ATOM 1694 N N . ASP A 1 230 ? -4.191 22.203 -5.082 1 97.75 230 ASP A N 1
ATOM 1695 C CA . ASP A 1 230 ? -3.561 22.688 -6.309 1 97.75 230 ASP A CA 1
ATOM 1696 C C . ASP A 1 230 ? -2.168 22.078 -6.48 1 97.75 230 ASP A C 1
ATOM 1698 O O . ASP A 1 230 ? -1.788 21.688 -7.586 1 97.75 230 ASP A O 1
ATOM 1702 N N . ILE A 1 231 ? -1.451 22.031 -5.41 1 97 231 ILE A N 1
ATOM 1703 C CA . ILE A 1 231 ? -0.094 21.484 -5.445 1 97 231 ILE A CA 1
ATOM 1704 C C . ILE A 1 231 ? -0.14 19.984 -5.699 1 97 231 ILE A C 1
ATOM 1706 O O . ILE A 1 231 ? 0.63 19.469 -6.508 1 97 231 ILE A O 1
ATOM 1710 N N . VAL A 1 232 ? -1.047 19.266 -5.055 1 96.81 232 VAL A N 1
ATOM 1711 C CA . VAL A 1 232 ? -1.184 17.812 -5.172 1 96.81 232 VAL A CA 1
ATOM 1712 C C . VAL A 1 232 ? -1.571 17.438 -6.602 1 96.81 232 VAL A C 1
ATOM 1714 O O . VAL A 1 232 ? -1.055 16.469 -7.16 1 96.81 232 VAL A O 1
ATOM 1717 N N . ILE A 1 233 ? -2.48 18.203 -7.168 1 96.44 233 ILE A N 1
ATOM 1718 C CA . ILE A 1 233 ? -2.939 17.938 -8.531 1 96.44 233 ILE A CA 1
ATOM 1719 C C . ILE A 1 233 ? -1.763 18.047 -9.5 1 96.44 233 ILE A C 1
ATOM 1721 O O . ILE A 1 233 ? -1.651 17.25 -10.438 1 96.44 233 ILE A O 1
ATOM 1725 N N . ARG A 1 234 ? -0.804 18.938 -9.188 1 94.44 234 ARG A N 1
ATOM 1726 C CA . ARG A 1 234 ? 0.354 19.141 -10.047 1 94.44 234 ARG A CA 1
ATOM 1727 C C . ARG A 1 234 ? 1.414 18.078 -9.805 1 94.44 234 ARG A C 1
ATOM 1729 O O . ARG A 1 234 ? 2.145 17.703 -10.719 1 94.44 234 ARG A O 1
ATOM 1736 N N . ASP A 1 235 ? 1.466 17.641 -8.594 1 94.5 235 ASP A N 1
ATOM 1737 C CA . ASP A 1 235 ? 2.521 16.719 -8.195 1 94.5 235 ASP A CA 1
ATOM 1738 C C . ASP A 1 235 ? 2.049 15.797 -7.074 1 94.5 235 ASP A C 1
ATOM 1740 O O . ASP A 1 235 ? 2.402 16 -5.91 1 94.5 235 ASP A O 1
ATOM 1744 N N . GLU A 1 236 ? 1.386 14.711 -7.434 1 91.75 236 GLU A N 1
ATOM 1745 C CA . GLU A 1 236 ? 0.743 13.844 -6.453 1 91.75 236 GLU A CA 1
ATOM 1746 C C . GLU A 1 236 ? 1.777 13.086 -5.621 1 91.75 236 GLU A C 1
ATOM 1748 O O . GLU A 1 236 ? 1.61 12.922 -4.41 1 91.75 236 GLU A O 1
ATOM 1753 N N . THR A 1 237 ? 2.836 12.625 -6.242 1 89.25 237 THR A N 1
ATOM 1754 C CA . THR A 1 237 ? 3.738 11.703 -5.559 1 89.25 237 THR A CA 1
ATOM 1755 C C . THR A 1 237 ? 5.027 12.414 -5.148 1 89.25 237 THR A C 1
ATOM 1757 O O . THR A 1 237 ? 6.059 11.773 -4.957 1 89.25 237 THR A O 1
ATOM 1760 N N . GLU A 1 238 ? 5.02 13.773 -5.137 1 88.94 238 GLU A N 1
ATOM 1761 C CA . GLU A 1 238 ? 6.078 14.609 -4.57 1 88.94 238 GLU A CA 1
ATOM 1762 C C . GLU A 1 238 ? 7.391 14.414 -5.32 1 88.94 238 GLU A C 1
ATOM 1764 O O . GLU A 1 238 ? 8.43 14.141 -4.707 1 88.94 238 GLU A O 1
ATOM 1769 N N . GLN A 1 239 ? 7.402 14.531 -6.523 1 83.62 239 GLN A N 1
ATOM 1770 C CA . GLN A 1 239 ? 8.586 14.453 -7.367 1 83.62 239 GLN A CA 1
ATOM 1771 C C . GLN A 1 239 ? 9.039 15.844 -7.812 1 83.62 239 GLN A C 1
ATOM 1773 O O . GLN A 1 239 ? 10.023 15.977 -8.547 1 83.62 239 GLN A O 1
ATOM 1778 N N . GLY A 1 240 ? 8.367 16.906 -7.352 1 87.88 240 GLY A N 1
ATOM 1779 C CA . GLY A 1 240 ? 8.656 18.281 -7.738 1 87.88 240 GLY A CA 1
ATOM 1780 C C . GLY A 1 240 ? 8.039 19.297 -6.801 1 87.88 240 GLY A C 1
ATOM 1781 O O . GLY A 1 240 ? 8.5 19.453 -5.668 1 87.88 240 GLY A O 1
ATOM 1782 N N . ASP A 1 241 ? 6.949 19.922 -7.27 1 89.56 241 ASP A N 1
ATOM 1783 C CA . ASP A 1 241 ? 6.352 21.078 -6.621 1 89.56 241 ASP A CA 1
ATOM 1784 C C . ASP A 1 241 ? 5.852 20.734 -5.223 1 89.56 241 ASP A C 1
ATOM 1786 O O . ASP A 1 241 ? 5.758 21.594 -4.355 1 89.56 241 ASP A O 1
ATOM 1790 N N . ARG A 1 242 ? 5.453 19.578 -5.012 1 93.94 242 ARG A N 1
ATOM 1791 C CA . ARG A 1 242 ? 4.855 19.203 -3.732 1 93.94 242 ARG A CA 1
ATOM 1792 C C . ARG A 1 242 ? 5.875 19.312 -2.6 1 93.94 242 ARG A C 1
ATOM 1794 O O . ARG A 1 242 ? 5.5 19.375 -1.428 1 93.94 242 ARG A O 1
ATOM 1801 N N . ALA A 1 243 ? 7.172 19.406 -2.951 1 92.5 243 ALA A N 1
ATOM 1802 C CA . ALA A 1 243 ? 8.219 19.609 -1.955 1 92.5 243 ALA A CA 1
ATOM 1803 C C . ALA A 1 243 ? 8.062 20.953 -1.255 1 92.5 243 ALA A C 1
ATOM 1805 O O . ALA A 1 243 ? 8.539 21.141 -0.135 1 92.5 243 ALA A O 1
ATOM 1806 N N . LEU A 1 244 ? 7.395 21.875 -1.902 1 95.19 244 LEU A N 1
ATOM 1807 C CA . LEU A 1 244 ? 7.164 23.203 -1.342 1 95.19 244 LEU A CA 1
ATOM 1808 C C . LEU A 1 244 ? 6.406 23.109 -0.021 1 95.19 244 LEU A C 1
ATOM 1810 O O . LEU A 1 244 ? 6.586 23.953 0.861 1 95.19 244 LEU A O 1
ATOM 1814 N N . LEU A 1 245 ? 5.582 22.078 0.064 1 96.38 245 LEU A N 1
ATOM 1815 C CA . LEU A 1 245 ? 4.758 21.891 1.255 1 96.38 245 LEU A CA 1
ATOM 1816 C C . LEU A 1 245 ? 5.625 21.578 2.473 1 96.38 245 LEU A C 1
ATOM 1818 O O . LEU A 1 245 ? 5.148 21.641 3.607 1 96.38 245 LEU A O 1
ATOM 1822 N N . ASN A 1 246 ? 6.938 21.453 2.258 1 95.12 246 ASN A N 1
ATOM 1823 C CA . ASN A 1 246 ? 7.844 21.109 3.35 1 95.12 246 ASN A CA 1
ATOM 1824 C C . ASN A 1 246 ? 8.508 22.344 3.936 1 95.12 246 ASN A C 1
ATOM 1826 O O . ASN A 1 246 ? 9.492 22.234 4.672 1 95.12 246 ASN A O 1
ATOM 1830 N N . LEU A 1 247 ? 7.984 23.5 3.553 1 97.69 247 LEU A N 1
ATOM 1831 C CA . LEU A 1 247 ? 8.508 24.703 4.191 1 97.69 247 LEU A CA 1
ATOM 1832 C C . LEU A 1 247 ? 8.461 24.562 5.711 1 97.69 247 LEU A C 1
ATOM 1834 O O . LEU A 1 247 ? 7.418 24.234 6.277 1 97.69 247 LEU A O 1
ATOM 1838 N N . GLY A 1 248 ? 9.602 24.781 6.289 1 97.25 248 GLY A N 1
ATOM 1839 C CA . GLY A 1 248 ? 9.703 24.703 7.738 1 97.25 248 GLY A CA 1
ATOM 1840 C C . GLY A 1 248 ? 9.938 23.312 8.258 1 97.25 248 GLY A C 1
ATOM 1841 O O . GLY A 1 248 ? 10.352 23.125 9.406 1 97.25 248 GLY A O 1
ATOM 1842 N N . HIS A 1 249 ? 9.727 22.297 7.469 1 95.62 249 HIS A N 1
ATOM 1843 C CA . HIS A 1 249 ? 9.703 20.922 7.945 1 95.62 249 HIS A CA 1
ATOM 1844 C C . HIS A 1 249 ? 11.117 20.375 8.133 1 95.62 249 HIS A C 1
ATOM 1846 O O . HIS A 1 249 ? 11.359 19.547 9.008 1 95.62 249 HIS A O 1
ATOM 1852 N N . THR A 1 250 ? 12.055 20.875 7.332 1 94.06 250 THR A N 1
ATOM 1853 C CA . THR A 1 250 ? 13.43 20.406 7.512 1 94.06 250 THR A CA 1
ATOM 1854 C C . THR A 1 250 ? 13.93 20.734 8.922 1 94.06 250 THR A C 1
ATOM 1856 O O . THR A 1 250 ? 14.445 19.859 9.617 1 94.06 250 THR A O 1
ATOM 1859 N N . PHE A 1 251 ? 13.703 21.953 9.328 1 95.94 251 PHE A N 1
ATOM 1860 C CA . PHE A 1 251 ? 14.039 22.359 10.68 1 95.94 251 PHE A CA 1
ATOM 1861 C C . PHE A 1 251 ? 13.109 21.703 11.695 1 95.94 251 PHE A C 1
ATOM 1863 O O . PHE A 1 251 ? 13.562 21.156 12.703 1 95.94 251 PHE A O 1
ATOM 1870 N N . GLY A 1 252 ? 11.828 21.766 11.359 1 96.06 252 GLY A N 1
ATOM 1871 C CA . GLY A 1 252 ? 10.82 21.219 12.258 1 96.06 252 GLY A CA 1
ATOM 1872 C C . GLY A 1 252 ? 11.047 19.766 12.609 1 96.06 252 GLY A C 1
ATOM 1873 O O . GLY A 1 252 ? 10.977 19.375 13.773 1 96.06 252 GLY A O 1
ATOM 1874 N N . HIS A 1 253 ? 11.305 18.953 11.641 1 93.94 253 HIS A N 1
ATOM 1875 C CA . HIS A 1 253 ? 11.508 17.516 11.852 1 93.94 253 HIS A CA 1
ATOM 1876 C C . HIS A 1 253 ? 12.75 17.266 12.703 1 93.94 253 HIS A C 1
ATOM 1878 O O . HIS A 1 253 ? 12.766 16.359 13.539 1 93.94 253 HIS A O 1
ATOM 1884 N N . ALA A 1 254 ? 13.805 18.016 12.438 1 94.5 254 ALA A N 1
ATOM 1885 C CA . ALA A 1 254 ? 15.008 17.891 13.258 1 94.5 254 ALA A CA 1
ATOM 1886 C C . ALA A 1 254 ? 14.711 18.219 14.719 1 94.5 254 ALA A C 1
ATOM 1888 O O . ALA A 1 254 ? 15.195 17.531 15.617 1 94.5 254 ALA A O 1
ATOM 1889 N N . LEU A 1 255 ? 13.945 19.188 14.914 1 96.75 255 LEU A N 1
ATOM 1890 C CA . LEU A 1 255 ? 13.594 19.594 16.266 1 96.75 255 LEU A CA 1
ATOM 1891 C C . LEU A 1 255 ? 12.711 18.547 16.938 1 96.75 255 LEU A C 1
ATOM 1893 O O . LEU A 1 255 ? 12.867 18.266 18.141 1 96.75 255 LEU A O 1
ATOM 1897 N N . GLU A 1 256 ? 11.727 18.016 16.219 1 94.5 256 GLU A N 1
ATOM 1898 C CA . GLU A 1 256 ? 10.922 16.922 16.734 1 94.5 256 GLU A CA 1
ATOM 1899 C C . GLU A 1 256 ? 11.789 15.742 17.156 1 94.5 256 GLU A C 1
ATOM 1901 O O . GLU A 1 256 ? 11.586 15.156 18.219 1 94.5 256 GLU A O 1
ATOM 1906 N N . ALA A 1 257 ? 12.703 15.414 16.297 1 92.56 257 ALA A N 1
ATOM 1907 C CA . ALA A 1 257 ? 13.633 14.328 16.609 1 92.56 257 ALA A CA 1
ATOM 1908 C C . ALA A 1 257 ? 14.445 14.641 17.859 1 92.56 257 ALA A C 1
ATOM 1910 O O . ALA A 1 257 ? 14.625 13.781 18.719 1 92.56 257 ALA A O 1
ATOM 1911 N N . ALA A 1 258 ? 14.938 15.82 17.938 1 95.19 258 ALA A N 1
ATOM 1912 C CA . ALA A 1 258 ? 15.758 16.266 19.078 1 95.19 258 ALA A CA 1
ATOM 1913 C C . ALA A 1 258 ? 14.977 16.203 20.375 1 95.19 258 ALA A C 1
ATOM 1915 O O . ALA A 1 258 ? 15.562 16.047 21.453 1 95.19 258 ALA A O 1
ATOM 1916 N N . THR A 1 259 ? 13.727 16.328 20.25 1 95.69 259 THR A N 1
ATOM 1917 C CA . THR A 1 259 ? 12.891 16.328 21.453 1 95.69 259 THR A CA 1
ATOM 1918 C C . THR A 1 259 ? 12.258 14.961 21.672 1 95.69 259 THR A C 1
ATOM 1920 O O . THR A 1 259 ? 11.344 14.812 22.484 1 95.69 259 THR A O 1
ATOM 1923 N N . GLY A 1 260 ? 12.672 13.953 20.875 1 90.25 260 GLY A N 1
ATOM 1924 C CA . GLY A 1 260 ? 12.266 12.562 21.047 1 90.25 260 GLY A CA 1
ATOM 1925 C C . GLY A 1 260 ? 10.852 12.289 20.578 1 90.25 260 GLY A C 1
ATOM 1926 O O . GLY A 1 260 ? 10.172 11.414 21.109 1 90.25 260 GLY A O 1
ATOM 1927 N N . TYR A 1 261 ? 10.375 13.117 19.688 1 89 261 TYR A N 1
ATOM 1928 C CA . TYR A 1 261 ? 9.008 12.969 19.203 1 89 261 TYR A CA 1
ATOM 1929 C C . TYR A 1 261 ? 8.016 12.922 20.344 1 89 261 TYR A C 1
ATOM 1931 O O . TYR A 1 261 ? 7.105 12.078 20.359 1 89 261 TYR A O 1
ATOM 1939 N N . SER A 1 262 ? 8.18 13.695 21.312 1 90.12 262 SER A N 1
ATOM 1940 C CA . SER A 1 262 ? 7.395 13.711 22.531 1 90.12 262 SER A CA 1
ATOM 1941 C C . SER A 1 262 ? 6.488 14.938 22.594 1 90.12 262 SER A C 1
ATOM 1943 O O . SER A 1 262 ? 6.449 15.734 21.656 1 90.12 262 SER A O 1
ATOM 1945 N N . ASP A 1 263 ? 5.75 15.055 23.703 1 91.44 263 ASP A N 1
ATOM 1946 C CA . ASP A 1 263 ? 4.848 16.188 23.906 1 91.44 263 ASP A CA 1
ATOM 1947 C C . ASP A 1 263 ? 5.625 17.469 24.188 1 91.44 263 ASP A C 1
ATOM 1949 O O . ASP A 1 263 ? 5.039 18.547 24.266 1 91.44 263 ASP A O 1
ATOM 1953 N N . ARG A 1 264 ? 6.953 17.312 24.188 1 94.69 264 ARG A N 1
ATOM 1954 C CA . ARG A 1 264 ? 7.785 18.5 24.344 1 94.69 264 ARG A CA 1
ATOM 1955 C C . ARG A 1 264 ? 7.598 19.453 23.172 1 94.69 264 ARG A C 1
ATOM 1957 O O . ARG A 1 264 ? 7.715 20.672 23.328 1 94.69 264 ARG A O 1
ATOM 1964 N N . LEU A 1 265 ? 7.355 18.938 22.094 1 96.5 265 LEU A N 1
ATOM 1965 C CA . LEU A 1 265 ? 7.168 19.703 20.875 1 96.5 265 LEU A CA 1
ATOM 1966 C C . LEU A 1 265 ? 6.184 19.016 19.938 1 96.5 265 LEU A C 1
ATOM 1968 O O . LEU A 1 265 ? 6.469 17.922 19.422 1 96.5 265 LEU A O 1
ATOM 1972 N N . LEU A 1 266 ? 5.066 19.641 19.703 1 95.69 266 LEU A N 1
ATOM 1973 C CA . LEU A 1 266 ? 4.105 19.109 18.75 1 95.69 266 LEU A CA 1
ATOM 1974 C C . LEU A 1 266 ? 4.543 19.391 17.312 1 95.69 266 LEU A C 1
ATOM 1976 O O . LEU A 1 266 ? 5.305 20.344 17.078 1 95.69 266 LEU A O 1
ATOM 1980 N N . HIS A 1 267 ? 4.094 18.641 16.422 1 94.25 267 HIS A N 1
ATOM 1981 C CA . HIS A 1 267 ? 4.5 18.75 15.023 1 94.25 267 HIS A CA 1
ATOM 1982 C C . HIS A 1 267 ? 4.301 20.172 14.5 1 94.25 267 HIS A C 1
ATOM 1984 O O . HIS A 1 267 ? 5.234 20.781 13.984 1 94.25 267 HIS A O 1
ATOM 1990 N N . GLY A 1 268 ? 3.096 20.734 14.672 1 96.62 268 GLY A N 1
ATOM 1991 C CA . GLY A 1 268 ? 2.781 22.062 14.164 1 96.62 268 GLY A CA 1
ATOM 1992 C C . GLY A 1 268 ? 3.615 23.156 14.797 1 96.62 268 GLY A C 1
ATOM 1993 O O . GLY A 1 268 ? 3.877 24.188 14.18 1 96.62 268 GLY A O 1
ATOM 1994 N N . GLU A 1 269 ? 4.035 22.922 16.109 1 97.75 269 GLU A N 1
ATOM 1995 C CA . GLU A 1 269 ? 4.945 23.844 16.781 1 97.75 269 GLU A CA 1
ATOM 1996 C C . GLU A 1 269 ? 6.324 23.828 16.125 1 97.75 269 GLU A C 1
ATOM 1998 O O . GLU A 1 269 ? 6.918 24.891 15.891 1 97.75 269 GLU A O 1
ATOM 2003 N N . GLY A 1 270 ? 6.75 22.641 15.828 1 97.56 270 GLY A N 1
ATOM 2004 C CA . GLY A 1 270 ? 8.016 22.5 15.117 1 97.56 270 GLY A CA 1
ATOM 2005 C C . GLY A 1 270 ? 8 23.156 13.75 1 97.56 270 GLY A C 1
ATOM 2006 O O . GLY A 1 270 ? 8.977 23.797 13.359 1 97.56 270 GLY A O 1
ATOM 2007 N N . VAL A 1 271 ? 6.906 23 13.055 1 97.75 271 VAL A N 1
ATOM 2008 C CA . VAL A 1 271 ? 6.762 23.594 11.727 1 97.75 271 VAL A CA 1
ATOM 2009 C C . VAL A 1 271 ? 6.816 25.109 11.828 1 97.75 271 VAL A C 1
ATOM 2011 O O . VAL A 1 271 ? 7.469 25.766 11.016 1 97.75 271 VAL A O 1
ATOM 2014 N N . ALA A 1 272 ? 6.168 25.641 12.805 1 98.31 272 ALA A N 1
ATOM 2015 C CA . ALA A 1 272 ? 6.152 27.094 12.992 1 98.31 272 ALA A CA 1
ATOM 2016 C C . ALA A 1 272 ? 7.559 27.625 13.258 1 98.31 272 ALA A C 1
ATOM 2018 O O . ALA A 1 272 ? 8 28.562 12.594 1 98.31 272 ALA A O 1
ATOM 2019 N N . ILE A 1 273 ? 8.25 27.016 14.188 1 98.38 273 ILE A N 1
ATOM 2020 C CA . ILE A 1 273 ? 9.625 27.406 14.484 1 98.38 273 ILE A CA 1
ATOM 2021 C C . ILE A 1 273 ? 10.492 27.219 13.234 1 98.38 273 ILE A C 1
ATOM 2023 O O . ILE A 1 273 ? 11.32 28.078 12.914 1 98.38 273 ILE A O 1
ATOM 2027 N N . GLY A 1 274 ? 10.234 26.109 12.578 1 98.31 274 GLY A N 1
ATOM 2028 C CA . GLY A 1 274 ? 10.969 25.828 11.359 1 98.31 274 GLY A CA 1
ATOM 2029 C C . GLY A 1 274 ? 10.766 26.859 10.273 1 98.31 274 GLY A C 1
ATOM 2030 O O . GLY A 1 274 ? 11.703 27.203 9.547 1 98.31 274 GLY A O 1
ATOM 2031 N N . CYS A 1 275 ? 9.57 27.344 10.148 1 98.56 275 CYS A N 1
ATOM 2032 C CA . CYS A 1 275 ? 9.297 28.406 9.195 1 98.56 275 CYS A CA 1
ATOM 2033 C C . CYS A 1 275 ? 10.086 29.672 9.539 1 98.56 275 CYS A C 1
ATOM 2035 O O . CYS A 1 275 ? 10.688 30.297 8.664 1 98.56 275 CYS A O 1
ATOM 2037 N N . ALA A 1 276 ? 10.086 30.016 10.781 1 98.44 276 ALA A N 1
ATOM 2038 C CA . ALA A 1 276 ? 10.852 31.172 11.219 1 98.44 276 ALA A CA 1
ATOM 2039 C C . ALA A 1 276 ? 12.336 31.016 10.875 1 98.44 276 ALA A C 1
ATOM 2041 O O . ALA A 1 276 ? 12.961 31.938 10.359 1 98.44 276 ALA A O 1
ATOM 2042 N N . LEU A 1 277 ? 12.844 29.859 11.109 1 98.19 277 LEU A N 1
ATOM 2043 C CA . LEU A 1 277 ? 14.258 29.578 10.852 1 98.19 277 LEU A CA 1
ATOM 2044 C C . LEU A 1 277 ? 14.539 29.562 9.352 1 98.19 277 LEU A C 1
ATOM 2046 O O . LEU A 1 277 ? 15.594 30.031 8.914 1 98.19 277 LEU A O 1
ATOM 2050 N N . ALA A 1 278 ? 13.617 29.016 8.586 1 98.25 278 ALA A N 1
ATOM 2051 C CA . ALA A 1 278 ? 13.781 29 7.133 1 98.25 278 ALA A CA 1
ATOM 2052 C C . ALA A 1 278 ? 13.859 30.422 6.574 1 98.25 278 ALA A C 1
ATOM 2054 O O . ALA A 1 278 ? 14.664 30.703 5.684 1 98.25 278 ALA A O 1
ATOM 2055 N N . PHE A 1 279 ? 13.016 31.281 7.09 1 98.62 279 PHE A N 1
ATOM 2056 C CA . PHE A 1 279 ? 13.047 32.656 6.641 1 98.62 279 PHE A CA 1
ATOM 2057 C C . PHE A 1 279 ? 14.312 33.375 7.121 1 98.62 279 PHE A C 1
ATOM 2059 O O . PHE A 1 279 ? 14.875 34.219 6.41 1 98.62 279 PHE A O 1
ATOM 2066 N N . GLU A 1 280 ? 14.758 33.062 8.344 1 98.19 280 GLU A N 1
ATOM 2067 C CA . GLU A 1 280 ? 16.031 33.594 8.82 1 98.19 280 GLU A CA 1
ATOM 2068 C C . GLU A 1 280 ? 17.172 33.188 7.91 1 98.19 280 GLU A C 1
ATOM 2070 O O . GLU A 1 280 ? 18.016 34 7.547 1 98.19 280 GLU A O 1
ATOM 2075 N N . LEU A 1 281 ? 17.219 31.906 7.574 1 98.12 281 LEU A N 1
ATOM 2076 C CA . LEU A 1 281 ? 18.234 31.391 6.672 1 98.12 281 LEU A CA 1
ATOM 2077 C C . LEU A 1 281 ? 18.156 32.062 5.309 1 98.12 281 LEU A C 1
ATOM 2079 O O . LEU A 1 281 ? 19.172 32.438 4.73 1 98.12 281 LEU A O 1
ATOM 2083 N N . SER A 1 282 ? 16.938 32.25 4.816 1 98.56 282 SER A N 1
ATOM 2084 C CA . SER A 1 282 ? 16.719 32.906 3.535 1 98.56 282 SER A CA 1
ATOM 2085 C C . SER A 1 282 ? 17.266 34.344 3.553 1 98.56 282 SER A C 1
ATOM 2087 O O . SER A 1 282 ? 17.938 34.781 2.605 1 98.56 282 SER A O 1
ATOM 2089 N N . ALA A 1 283 ? 16.969 35.031 4.613 1 98.19 283 ALA A N 1
ATOM 2090 C CA . ALA A 1 283 ? 17.438 36.406 4.73 1 98.19 283 ALA A CA 1
ATOM 2091 C C . ALA A 1 283 ? 18.953 36.438 4.809 1 98.19 283 ALA A C 1
ATOM 2093 O O . ALA A 1 283 ? 19.594 37.281 4.176 1 98.19 283 ALA A O 1
ATOM 2094 N N . ARG A 1 284 ? 19.531 35.562 5.551 1 97.19 284 ARG A N 1
ATOM 2095 C CA . ARG A 1 284 ? 20.984 35.5 5.707 1 97.19 284 ARG A CA 1
ATOM 2096 C C . ARG A 1 284 ? 21.672 35.219 4.371 1 97.19 284 ARG A C 1
ATOM 2098 O O . ARG A 1 284 ? 22.766 35.719 4.117 1 97.19 284 ARG A O 1
ATOM 2105 N N . MET A 1 285 ? 21.047 34.469 3.57 1 97.5 285 MET A N 1
ATOM 2106 C CA . MET A 1 285 ? 21.578 34.094 2.266 1 97.5 285 MET A CA 1
ATOM 2107 C C . MET A 1 285 ? 21.266 35.188 1.225 1 97.5 285 MET A C 1
ATOM 2109 O O . MET A 1 285 ? 21.609 35 0.048 1 97.5 285 MET A O 1
ATOM 2113 N N . GLY A 1 286 ? 20.562 36.188 1.636 1 97.44 286 GLY A N 1
ATOM 2114 C CA . GLY A 1 286 ? 20.25 37.312 0.751 1 97.44 286 GLY A CA 1
ATOM 2115 C C . GLY A 1 286 ? 19.109 37 -0.193 1 97.44 286 GLY A C 1
ATOM 2116 O O . GLY A 1 286 ? 18.953 37.656 -1.223 1 97.44 286 GLY A O 1
ATOM 2117 N N . LEU A 1 287 ? 18.328 36.062 0.08 1 97.75 287 LEU A N 1
ATOM 2118 C CA . LEU A 1 287 ? 17.266 35.594 -0.816 1 97.75 287 LEU A CA 1
ATOM 2119 C C . LEU A 1 287 ? 15.992 36.438 -0.609 1 97.75 287 LEU A C 1
ATOM 2121 O O . LEU A 1 287 ? 15.195 36.594 -1.533 1 97.75 287 LEU A O 1
ATOM 2125 N N . CYS A 1 288 ? 15.766 36.906 0.612 1 97.25 288 CYS A N 1
ATOM 2126 C CA . CYS A 1 288 ? 14.594 37.75 0.896 1 97.25 288 CYS A CA 1
ATOM 2127 C C . CYS A 1 288 ? 14.961 38.938 1.777 1 97.25 288 CYS A C 1
ATOM 2129 O O . CYS A 1 288 ? 16.094 39.031 2.254 1 97.25 288 CYS A O 1
ATOM 2131 N N . SER A 1 289 ? 13.969 39.812 1.955 1 96.94 289 SER A N 1
ATOM 2132 C CA . SER A 1 289 ? 14.211 41.031 2.752 1 96.94 289 SER A CA 1
ATOM 2133 C C . SER A 1 289 ? 14.539 40.656 4.199 1 96.94 289 SER A C 1
ATOM 2135 O O . SER A 1 289 ? 14.07 39.656 4.719 1 96.94 289 SER A O 1
ATOM 2137 N N . GLN A 1 290 ? 15.305 41.469 4.875 1 94.81 290 GLN A N 1
ATOM 2138 C CA . GLN A 1 290 ? 15.703 41.281 6.262 1 94.81 290 GLN A CA 1
ATOM 2139 C C . GLN A 1 290 ? 14.516 41.438 7.207 1 94.81 290 GLN A C 1
ATOM 2141 O O . GLN A 1 290 ? 14.562 40.969 8.352 1 94.81 290 GLN A O 1
ATOM 2146 N N . GLU A 1 291 ? 13.492 42.031 6.73 1 96.44 291 GLU A N 1
ATOM 2147 C CA . GLU A 1 291 ? 12.305 42.281 7.547 1 96.44 291 GLU A CA 1
ATOM 2148 C C . GLU A 1 291 ? 11.398 41.031 7.555 1 96.44 291 GLU A C 1
ATOM 2150 O O . GLU A 1 291 ? 10.57 40.875 8.453 1 96.44 291 GLU A O 1
ATOM 2155 N N . SER A 1 292 ? 11.562 40.188 6.559 1 97.31 292 SER A N 1
ATOM 2156 C CA . SER A 1 292 ? 10.648 39.062 6.383 1 97.31 292 SER A CA 1
ATOM 2157 C C . SER A 1 292 ? 10.664 38.156 7.598 1 97.31 292 SER A C 1
ATOM 2159 O O . SER A 1 292 ? 9.609 37.812 8.148 1 97.31 292 SER A O 1
ATOM 2161 N N . PRO A 1 293 ? 11.852 37.75 8.086 1 97.69 293 PRO A N 1
ATOM 2162 C CA . PRO A 1 293 ? 11.852 36.875 9.266 1 97.69 293 PRO A CA 1
ATOM 2163 C C . PRO A 1 293 ? 11.188 37.5 10.477 1 97.69 293 PRO A C 1
ATOM 2165 O O . PRO A 1 293 ? 10.477 36.844 11.234 1 97.69 293 PRO A O 1
ATOM 2168 N N . SER A 1 294 ? 11.391 38.75 10.672 1 97.81 294 SER A N 1
ATOM 2169 C CA . SER A 1 294 ? 10.812 39.469 11.812 1 97.81 294 SER A CA 1
ATOM 2170 C C . SER A 1 294 ? 9.289 39.5 11.727 1 97.81 294 SER A C 1
ATOM 2172 O O . SER A 1 294 ? 8.602 39.406 12.742 1 97.81 294 SER A O 1
ATOM 2174 N N . ARG A 1 295 ? 8.82 39.719 10.508 1 98.31 295 ARG A N 1
ATOM 2175 C CA . ARG A 1 295 ? 7.371 39.75 10.312 1 98.31 295 ARG A CA 1
ATOM 2176 C C . ARG A 1 295 ? 6.754 38.406 10.602 1 98.31 295 ARG A C 1
ATOM 2178 O O . ARG A 1 295 ? 5.695 38.312 11.219 1 98.31 295 ARG A O 1
ATOM 2185 N N . VAL A 1 296 ? 7.418 37.344 10.18 1 98.56 296 VAL A N 1
ATOM 2186 C CA . VAL A 1 296 ? 6.957 35.969 10.469 1 98.56 296 VAL A CA 1
ATOM 2187 C C . VAL A 1 296 ? 6.902 35.75 11.977 1 98.56 296 VAL A C 1
ATOM 2189 O O . VAL A 1 296 ? 5.875 35.344 12.516 1 98.56 296 VAL A O 1
ATOM 2192 N N . ARG A 1 297 ? 7.957 36.125 12.672 1 98.25 297 ARG A N 1
ATOM 2193 C CA . ARG A 1 297 ? 8.047 35.906 14.117 1 98.25 297 ARG A CA 1
ATOM 2194 C C . ARG A 1 297 ? 7 36.75 14.844 1 98.25 297 ARG A C 1
ATOM 2196 O O . ARG A 1 297 ? 6.41 36.281 15.828 1 98.25 297 ARG A O 1
ATOM 2203 N N . ALA A 1 298 ? 6.84 37.906 14.328 1 98.44 298 ALA A N 1
ATOM 2204 C CA . ALA A 1 298 ? 5.867 38.812 14.961 1 98.44 298 ALA A CA 1
ATOM 2205 C C . ALA A 1 298 ? 4.469 38.188 14.93 1 98.44 298 ALA A C 1
ATOM 2207 O O . ALA A 1 298 ? 3.732 38.25 15.914 1 98.44 298 ALA A O 1
ATOM 2208 N N . HIS A 1 299 ? 4.102 37.656 13.836 1 98.56 299 HIS A N 1
ATOM 2209 C CA . HIS A 1 299 ? 2.781 37.062 13.727 1 98.56 299 HIS A CA 1
ATOM 2210 C C . HIS A 1 299 ? 2.656 35.844 14.633 1 98.56 299 HIS A C 1
ATOM 2212 O O . HIS A 1 299 ? 1.65 35.688 15.336 1 98.56 299 HIS A O 1
ATOM 2218 N N . LEU A 1 300 ? 3.689 34.938 14.625 1 98.5 300 LEU A N 1
ATOM 2219 C CA . LEU A 1 300 ? 3.66 33.75 15.477 1 98.5 300 LEU A CA 1
ATOM 2220 C C . LEU A 1 300 ? 3.525 34.125 16.938 1 98.5 300 LEU A C 1
ATOM 2222 O O . LEU A 1 300 ? 2.717 33.562 17.672 1 98.5 300 LEU A O 1
ATOM 2226 N N . LYS A 1 301 ? 4.227 35.156 17.328 1 98 301 LYS A N 1
ATOM 2227 C CA . LYS A 1 301 ? 4.172 35.625 18.719 1 98 301 LYS A CA 1
ATOM 2228 C C . LYS A 1 301 ? 2.797 36.219 19.047 1 98 301 LYS A C 1
ATOM 2230 O O . LYS A 1 301 ? 2.258 35.938 20.125 1 98 301 LYS A O 1
ATOM 2235 N N . ALA A 1 302 ? 2.318 36.969 18.125 1 97.56 302 ALA A N 1
ATOM 2236 C CA . ALA A 1 302 ? 0.998 37.562 18.328 1 97.56 302 ALA A CA 1
ATOM 2237 C C . ALA A 1 302 ? -0.062 36.469 18.531 1 97.56 302 ALA A C 1
ATOM 2239 O O . ALA A 1 302 ? -1.025 36.656 19.281 1 97.56 302 ALA A O 1
ATOM 2240 N N . MET A 1 303 ? 0.12 35.375 17.953 1 98 303 MET A N 1
ATOM 2241 C CA . MET A 1 303 ? -0.826 34.25 18.031 1 98 303 MET A CA 1
ATOM 2242 C C . MET A 1 303 ? -0.579 33.406 19.281 1 98 303 MET A C 1
ATOM 2244 O O . MET A 1 303 ? -1.368 32.531 19.609 1 98 303 MET A O 1
ATOM 2248 N N . GLY A 1 304 ? 0.521 33.719 19.969 1 97 304 GLY A N 1
ATOM 2249 C CA . GLY A 1 304 ? 0.865 32.938 21.156 1 97 304 GLY A CA 1
ATOM 2250 C C . GLY A 1 304 ? 1.512 31.609 20.828 1 97 304 GLY A C 1
ATOM 2251 O O . GLY A 1 304 ? 1.448 30.672 21.641 1 97 304 GLY A O 1
ATOM 2252 N N . MET A 1 305 ? 2.131 31.484 19.719 1 97.69 305 MET A N 1
ATOM 2253 C CA . MET A 1 305 ? 2.76 30.234 19.297 1 97.69 305 MET A CA 1
ATOM 2254 C C . MET A 1 305 ? 4.23 30.203 19.688 1 97.69 305 MET A C 1
ATOM 2256 O O . MET A 1 305 ? 4.832 31.25 19.938 1 97.69 305 MET A O 1
ATOM 2260 N N . LYS A 1 306 ? 4.742 29 19.797 1 97.38 306 LYS A N 1
ATOM 2261 C CA . LYS A 1 306 ? 6.195 28.906 19.859 1 97.38 306 LYS A CA 1
ATOM 2262 C C . LYS A 1 306 ? 6.844 29.469 18.609 1 97.38 306 LYS A C 1
ATOM 2264 O O . LYS A 1 306 ? 6.406 29.188 17.484 1 97.38 306 LYS A O 1
ATOM 2269 N N . THR A 1 307 ? 7.891 30.234 18.797 1 97.56 307 THR A N 1
ATOM 2270 C CA . THR A 1 307 ? 8.445 31 17.688 1 97.56 307 THR A CA 1
ATOM 2271 C C . THR A 1 307 ? 9.938 30.703 17.516 1 97.56 307 THR A C 1
ATOM 2273 O O . THR A 1 307 ? 10.445 30.719 16.406 1 97.56 307 THR A O 1
ATOM 2276 N N . ASP A 1 308 ? 10.586 30.469 18.625 1 97.31 308 ASP A N 1
ATOM 2277 C CA . ASP A 1 308 ? 12.031 30.281 18.625 1 97.31 308 ASP A CA 1
ATOM 2278 C C . ASP A 1 308 ? 12.43 29.047 19.422 1 97.31 308 ASP A C 1
ATOM 2280 O O . ASP A 1 308 ? 11.617 28.469 20.141 1 97.31 308 ASP A O 1
ATOM 2284 N N . LEU A 1 309 ? 13.711 28.656 19.281 1 97.62 309 LEU A N 1
ATOM 2285 C CA . LEU A 1 309 ? 14.211 27.453 19.953 1 97.62 309 LEU A CA 1
ATOM 2286 C C . LEU A 1 309 ? 14.07 27.578 21.453 1 97.62 309 LEU A C 1
ATOM 2288 O O . LEU A 1 309 ? 13.859 26.594 22.156 1 97.62 309 LEU A O 1
ATOM 2292 N N . HIS A 1 310 ? 14.164 28.797 21.938 1 95.62 310 HIS A N 1
ATOM 2293 C CA . HIS A 1 310 ? 14.102 29 23.391 1 95.62 310 HIS A CA 1
ATOM 2294 C C . HIS A 1 310 ? 12.711 28.703 23.922 1 95.62 310 HIS A C 1
ATOM 2296 O O . HIS A 1 310 ? 12.539 28.5 25.125 1 95.62 310 HIS A O 1
ATOM 2302 N N . ASP A 1 311 ? 11.703 28.703 23.062 1 97.12 311 ASP A N 1
ATOM 2303 C CA . ASP A 1 311 ? 10.336 28.391 23.469 1 97.12 311 ASP A CA 1
ATOM 2304 C C . ASP A 1 311 ? 10.148 26.906 23.703 1 97.12 311 ASP A C 1
ATOM 2306 O O . ASP A 1 311 ? 9.125 26.469 24.25 1 97.12 311 ASP A O 1
ATOM 2310 N N . ILE A 1 312 ? 11.078 26.031 23.25 1 97.5 312 ILE A N 1
ATOM 2311 C CA . ILE A 1 312 ? 11.016 24.594 23.438 1 97.5 312 ILE A CA 1
ATOM 2312 C C . ILE A 1 312 ? 11.547 24.234 24.828 1 97.5 312 ILE A C 1
ATOM 2314 O O . ILE A 1 312 ? 12.703 24.5 25.141 1 97.5 312 ILE A O 1
ATOM 2318 N N . PRO A 1 313 ? 10.703 23.672 25.656 1 96.25 313 PRO A N 1
ATOM 2319 C CA . PRO A 1 313 ? 11.172 23.312 27 1 96.25 313 PRO A CA 1
ATOM 2320 C C . PRO A 1 313 ? 12.328 22.312 26.969 1 96.25 313 PRO A C 1
ATOM 2322 O O . PRO A 1 313 ? 12.359 21.422 26.109 1 96.25 313 PRO A O 1
ATOM 2325 N N . GLY A 1 314 ? 13.227 22.484 27.953 1 94.44 314 GLY A N 1
ATOM 2326 C CA . GLY A 1 314 ? 14.328 21.547 28.109 1 94.44 314 GLY A CA 1
ATOM 2327 C C . GLY A 1 314 ? 15.508 21.859 27.203 1 94.44 314 GLY A C 1
ATOM 2328 O O . GLY A 1 314 ? 15.477 22.844 26.469 1 94.44 314 GLY A O 1
ATOM 2329 N N . ASP A 1 315 ? 16.516 21.016 27.25 1 94.44 315 ASP A N 1
ATOM 2330 C CA . ASP A 1 315 ? 17.734 21.25 26.484 1 94.44 315 ASP A CA 1
ATOM 2331 C C . ASP A 1 315 ? 17.609 20.719 25.062 1 94.44 315 ASP A C 1
ATOM 2333 O O . ASP A 1 315 ? 16.828 19.797 24.812 1 94.44 315 ASP A O 1
ATOM 2337 N N . LEU A 1 316 ? 18.234 21.344 24.188 1 96.81 316 LEU A N 1
ATOM 2338 C CA . LEU A 1 316 ? 18.375 20.906 22.797 1 96.81 316 LEU A CA 1
ATOM 2339 C C . LEU A 1 316 ? 19.828 20.547 22.5 1 96.81 316 LEU A C 1
ATOM 2341 O O . LEU A 1 316 ? 20.734 21.047 23.156 1 96.81 316 LEU A O 1
ATOM 2345 N N . PRO A 1 317 ? 20 19.672 21.609 1 96.88 317 PRO A N 1
ATOM 2346 C CA . PRO A 1 317 ? 21.375 19.406 21.203 1 96.88 317 PRO A CA 1
ATOM 2347 C C . PRO A 1 317 ? 22.031 20.609 20.516 1 96.88 317 PRO A C 1
ATOM 2349 O O . PRO A 1 317 ? 21.359 21.609 20.234 1 96.88 317 PRO A O 1
ATOM 2352 N N . ASP A 1 318 ? 23.359 20.484 20.312 1 97.12 318 ASP A N 1
ATOM 2353 C CA . ASP A 1 318 ? 24.078 21.609 19.703 1 97.12 318 ASP A CA 1
ATOM 2354 C C . ASP A 1 318 ? 23.75 21.703 18.203 1 97.12 318 ASP A C 1
ATOM 2356 O O . ASP A 1 318 ? 23.031 20.859 17.672 1 97.12 318 ASP A O 1
ATOM 2360 N N . ALA A 1 319 ? 24.25 22.734 17.562 1 97.38 319 ALA A N 1
ATOM 2361 C CA . ALA A 1 319 ? 23.938 23.047 16.172 1 97.38 319 ALA A CA 1
ATOM 2362 C C . ALA A 1 319 ? 24.375 21.922 15.234 1 97.38 319 ALA A C 1
ATOM 2364 O O . ALA A 1 319 ? 23.672 21.578 14.281 1 97.38 319 ALA A O 1
ATOM 2365 N N . ALA A 1 320 ? 25.484 21.406 15.492 1 96.88 320 ALA A N 1
ATOM 2366 C CA . ALA A 1 320 ? 26.016 20.328 14.656 1 96.88 320 ALA A CA 1
ATOM 2367 C C . ALA A 1 320 ? 25.109 19.094 14.711 1 96.88 320 ALA A C 1
ATOM 2369 O O . ALA A 1 320 ? 24.875 18.453 13.688 1 96.88 320 ALA A O 1
ATOM 2370 N N . CYS A 1 321 ? 24.703 18.812 15.875 1 96.56 321 CYS A N 1
ATOM 2371 C CA . CYS A 1 321 ? 23.812 17.672 16.047 1 96.56 321 CYS A CA 1
ATOM 2372 C C . CYS A 1 321 ? 22.469 17.906 15.344 1 96.56 321 CYS A C 1
ATOM 2374 O O . CYS A 1 321 ? 21.938 17 14.711 1 96.56 321 CYS A O 1
ATOM 2376 N N . LEU A 1 322 ? 21.953 19.078 15.461 1 96.38 322 LEU A N 1
ATOM 2377 C CA . LEU A 1 322 ? 20.703 19.391 14.781 1 96.38 322 LEU A CA 1
ATOM 2378 C C . LEU A 1 322 ? 20.844 19.281 13.273 1 96.38 322 LEU A C 1
ATOM 2380 O O . LEU A 1 322 ? 19.953 18.766 12.586 1 96.38 322 LEU A O 1
ATOM 2384 N N . LEU A 1 323 ? 21.922 19.797 12.766 1 94.69 323 LEU A N 1
ATOM 2385 C CA . LEU A 1 323 ? 22.203 19.672 11.344 1 94.69 323 LEU A CA 1
ATOM 2386 C C . LEU A 1 323 ? 22.266 18.203 10.914 1 94.69 323 LEU A C 1
ATOM 2388 O O . LEU A 1 323 ? 21.75 17.844 9.852 1 94.69 323 LEU A O 1
ATOM 2392 N N . ASP A 1 324 ? 22.844 17.391 11.734 1 91.88 324 ASP A N 1
ATOM 2393 C CA . ASP A 1 324 ? 22.922 15.961 11.461 1 91.88 324 ASP A CA 1
ATOM 2394 C C . ASP A 1 324 ? 21.516 15.344 11.406 1 91.88 324 ASP A C 1
ATOM 2396 O O . ASP A 1 324 ? 21.25 14.484 10.562 1 91.88 324 ASP A O 1
ATOM 2400 N N . LEU A 1 325 ? 20.672 15.758 12.281 1 91.56 325 LEU A N 1
ATOM 2401 C CA . LEU A 1 325 ? 19.297 15.25 12.32 1 91.56 325 LEU A CA 1
ATOM 2402 C C . LEU A 1 325 ? 18.531 15.664 11.07 1 91.56 325 LEU A C 1
ATOM 2404 O O . LEU A 1 325 ? 17.672 14.914 10.586 1 91.56 325 LEU A O 1
ATOM 2408 N N . MET A 1 326 ? 18.828 16.859 10.516 1 90.62 326 MET A N 1
ATOM 2409 C CA . MET A 1 326 ? 18.203 17.297 9.281 1 90.62 326 MET A CA 1
ATOM 2410 C C . MET A 1 326 ? 18.594 16.406 8.117 1 90.62 326 MET A C 1
ATOM 2412 O O . MET A 1 326 ? 17.797 16.172 7.203 1 90.62 326 MET A O 1
ATOM 2416 N N . GLY A 1 327 ? 19.828 15.906 8.156 1 81.38 327 GLY A N 1
ATOM 2417 C CA . GLY A 1 327 ? 20.344 15.031 7.109 1 81.38 327 GLY A CA 1
ATOM 2418 C C . GLY A 1 327 ? 19.703 13.656 7.109 1 81.38 327 GLY A C 1
ATOM 2419 O O . GLY A 1 327 ? 19.734 12.945 6.102 1 81.38 327 GLY A O 1
ATOM 2420 N N . GLN A 1 328 ? 19.141 13.305 8.133 1 71.38 328 GLN A N 1
ATOM 2421 C CA . GLN A 1 328 ? 18.516 11.992 8.266 1 71.38 328 GLN A CA 1
ATOM 2422 C C . GLN A 1 328 ? 17.062 12.031 7.766 1 71.38 328 GLN A C 1
ATOM 2424 O O . GLN A 1 328 ? 16.422 10.984 7.625 1 71.38 328 GLN A O 1
ATOM 2429 N N . ASP A 1 329 ? 16.656 13.172 7.457 1 67.5 329 ASP A N 1
ATOM 2430 C CA . ASP A 1 329 ? 15.289 13.367 6.961 1 67.5 329 ASP A CA 1
ATOM 2431 C C . ASP A 1 329 ? 15.148 12.867 5.527 1 67.5 329 ASP A C 1
ATOM 2433 O O . ASP A 1 329 ? 16.141 12.82 4.781 1 67.5 329 ASP A O 1
ATOM 2437 N N . LYS A 1 330 ? 13.93 12.445 5.176 1 60.84 330 LYS A N 1
ATOM 2438 C CA . LYS A 1 330 ? 13.594 11.844 3.891 1 60.84 330 LYS A CA 1
ATOM 2439 C C . LYS A 1 330 ? 13.906 12.797 2.74 1 60.84 330 LYS A C 1
ATOM 2441 O O . LYS A 1 330 ? 13.891 12.398 1.574 1 60.84 330 LYS A O 1
ATOM 2446 N N . LYS A 1 331 ? 14.234 14.016 3.023 1 62.94 331 LYS A N 1
ATOM 2447 C CA . LYS A 1 331 ? 14.469 15.016 1.988 1 62.94 331 LYS A CA 1
ATOM 2448 C C . LYS A 1 331 ? 15.906 14.953 1.487 1 62.94 331 LYS A C 1
ATOM 2450 O O . LYS A 1 331 ? 16.328 15.781 0.671 1 62.94 331 LYS A O 1
ATOM 2455 N N . VAL A 1 332 ? 16.609 13.992 2.004 1 66.12 332 VAL A N 1
ATOM 2456 C CA . VAL A 1 332 ? 17.969 13.805 1.527 1 66.12 332 VAL A CA 1
ATOM 2457 C C . VAL A 1 332 ? 17.984 12.914 0.29 1 66.12 332 VAL A C 1
ATOM 2459 O O . VAL A 1 332 ? 17.406 11.82 0.305 1 66.12 332 VAL A O 1
ATOM 2462 N N . THR A 1 333 ? 18.359 13.43 -0.775 1 64.38 333 THR A N 1
ATOM 2463 C CA . THR A 1 333 ? 18.516 12.688 -2.02 1 64.38 333 THR A CA 1
ATOM 2464 C C . THR A 1 333 ? 19.984 12.641 -2.43 1 64.38 333 THR A C 1
ATOM 2466 O O . THR A 1 333 ? 20.625 13.68 -2.621 1 64.38 333 THR A O 1
ATOM 2469 N N . GLN A 1 334 ? 20.453 11.445 -2.576 1 66.12 334 GLN A N 1
ATOM 2470 C CA . GLN A 1 334 ? 21.844 11.25 -2.992 1 66.12 334 GLN A CA 1
ATOM 2471 C C . GLN A 1 334 ? 22.797 12.031 -2.096 1 66.12 334 GLN A C 1
ATOM 2473 O O . GLN A 1 334 ? 23.703 12.711 -2.588 1 66.12 334 GLN A O 1
ATOM 2478 N N . GLY A 1 335 ? 22.422 12.172 -0.879 1 66.19 335 GLY A N 1
ATOM 2479 C CA . GLY A 1 335 ? 23.312 12.781 0.104 1 66.19 335 GLY A CA 1
ATOM 2480 C C . GLY A 1 335 ? 23.141 14.281 0.212 1 66.19 335 GLY A C 1
ATOM 2481 O O . GLY A 1 335 ? 23.781 14.93 1.046 1 66.19 335 GLY A O 1
ATOM 2482 N N . LYS A 1 336 ? 22.297 14.844 -0.634 1 76.12 336 LYS A N 1
ATOM 2483 C CA . LYS A 1 336 ? 22.109 16.281 -0.589 1 76.12 336 LYS A CA 1
ATOM 2484 C C . LYS A 1 336 ? 20.781 16.641 0.101 1 76.12 336 LYS A C 1
ATOM 2486 O O . LYS A 1 336 ? 19.75 16.047 -0.186 1 76.12 336 LYS A O 1
ATOM 2491 N N . LEU A 1 337 ? 20.844 17.562 1.03 1 81.25 337 LEU A N 1
ATOM 2492 C CA . LEU A 1 337 ? 19.672 18.031 1.758 1 81.25 337 LEU A CA 1
ATOM 2493 C C . LEU A 1 337 ? 18.922 19.094 0.958 1 81.25 337 LEU A C 1
ATOM 2495 O O . LEU A 1 337 ? 19.531 20.062 0.485 1 81.25 337 LEU A O 1
ATOM 2499 N N . HIS A 1 338 ? 17.688 18.859 0.754 1 87 338 HIS A N 1
ATOM 2500 C CA . HIS A 1 338 ? 16.859 19.859 0.088 1 87 338 HIS A CA 1
ATOM 2501 C C . HIS A 1 338 ? 16.156 20.75 1.102 1 87 338 HIS A C 1
ATOM 2503 O O . HIS A 1 338 ? 15.586 20.25 2.078 1 87 338 HIS A O 1
ATOM 2509 N N . PHE A 1 339 ? 16.266 22 0.856 1 92.75 339 PHE A N 1
ATOM 2510 C CA . PHE A 1 339 ? 15.625 22.984 1.703 1 92.75 339 PHE A CA 1
ATOM 2511 C C . PHE A 1 339 ? 14.5 23.703 0.949 1 92.75 339 PHE A C 1
ATOM 2513 O O . PHE A 1 339 ? 14.516 23.75 -0.282 1 92.75 339 PHE A O 1
ATOM 2520 N N . ILE A 1 340 ? 13.57 24.078 1.698 1 96.88 340 ILE A N 1
ATOM 2521 C CA . ILE A 1 340 ? 12.57 25.016 1.19 1 96.88 340 ILE A CA 1
ATOM 2522 C C . ILE A 1 340 ? 12.828 26.406 1.779 1 96.88 340 ILE A C 1
ATOM 2524 O O . ILE A 1 340 ? 12.672 26.609 2.986 1 96.88 340 ILE A O 1
ATOM 2528 N N . LEU A 1 341 ? 13.258 27.281 0.936 1 97.94 341 LEU A N 1
ATOM 2529 C CA . LEU A 1 341 ? 13.562 28.656 1.336 1 97.94 341 LEU A CA 1
ATOM 2530 C C . LEU A 1 341 ? 12.617 29.641 0.655 1 97.94 341 LEU A C 1
ATOM 2532 O O . LEU A 1 341 ? 11.68 29.234 -0.033 1 97.94 341 LEU A O 1
ATOM 2536 N N . ALA A 1 342 ? 12.805 30.984 1.006 1 98.12 342 ALA A N 1
ATOM 2537 C CA . ALA A 1 342 ? 11.844 31.969 0.523 1 98.12 342 ALA A CA 1
ATOM 2538 C C . ALA A 1 342 ? 12.547 33.156 -0.13 1 98.12 342 ALA A C 1
ATOM 2540 O O . ALA A 1 342 ? 13.555 33.625 0.385 1 98.12 342 ALA A O 1
ATOM 2541 N N . ARG A 1 343 ? 12.023 33.594 -1.254 1 97.88 343 ARG A N 1
ATOM 2542 C CA . ARG A 1 343 ? 12.453 34.812 -1.884 1 97.88 343 ARG A CA 1
ATOM 2543 C C . ARG A 1 343 ? 11.703 36.031 -1.303 1 97.88 343 ARG A C 1
ATOM 2545 O O . ARG A 1 343 ? 12.109 37.156 -1.495 1 97.88 343 ARG A O 1
ATOM 2552 N N . GLY A 1 344 ? 10.703 35.75 -0.612 1 97.5 344 GLY A N 1
ATOM 2553 C CA . GLY A 1 344 ? 9.805 36.656 0.08 1 97.5 344 GLY A CA 1
ATOM 2554 C C . GLY A 1 344 ? 8.617 35.938 0.719 1 97.5 344 GLY A C 1
ATOM 2555 O O . GLY A 1 344 ? 8.453 34.75 0.56 1 97.5 344 GLY A O 1
ATOM 2556 N N . LEU A 1 345 ? 7.84 36.781 1.481 1 97.94 345 LEU A N 1
ATOM 2557 C CA . LEU A 1 345 ? 6.617 36.219 2.027 1 97.94 345 LEU A CA 1
ATOM 2558 C C . LEU A 1 345 ? 5.688 35.75 0.91 1 97.94 345 LEU A C 1
ATOM 2560 O O . LEU A 1 345 ? 5.379 36.5 -0.005 1 97.94 345 LEU A O 1
ATOM 2564 N N . GLY A 1 346 ? 5.355 34.469 0.94 1 98 346 GLY A N 1
ATOM 2565 C CA . GLY A 1 346 ? 4.469 33.906 -0.067 1 98 346 GLY A CA 1
ATOM 2566 C C . GLY A 1 346 ? 5.199 33.406 -1.303 1 98 346 GLY A C 1
ATOM 2567 O O . GLY A 1 346 ? 4.574 33.094 -2.316 1 98 346 GLY A O 1
ATOM 2568 N N . GLU A 1 347 ? 6.496 33.344 -1.213 1 98 347 GLU A N 1
ATOM 2569 C CA . GLU A 1 347 ? 7.297 32.969 -2.369 1 98 347 GLU A CA 1
ATOM 2570 C C . GLU A 1 347 ? 8.414 32 -1.967 1 98 347 GLU A C 1
ATOM 2572 O O . GLU A 1 347 ? 9.594 32.344 -1.996 1 98 347 GLU A O 1
ATOM 2577 N N . ALA A 1 348 ? 8 30.781 -1.771 1 97.69 348 ALA A N 1
ATOM 2578 C CA . ALA A 1 348 ? 8.977 29.766 -1.384 1 97.69 348 ALA A CA 1
ATOM 2579 C C . ALA A 1 348 ? 9.469 28.984 -2.6 1 97.69 348 ALA A C 1
ATOM 2581 O O . ALA A 1 348 ? 8.828 29.016 -3.656 1 97.69 348 ALA A O 1
ATOM 2582 N N . PHE A 1 349 ? 10.609 28.391 -2.561 1 96.94 349 PHE A N 1
ATOM 2583 C CA . PHE A 1 349 ? 11.18 27.562 -3.619 1 96.94 349 PHE A CA 1
ATOM 2584 C C . PHE A 1 349 ? 12.07 26.484 -3.033 1 96.94 349 PHE A C 1
ATOM 2586 O O . PHE A 1 349 ? 12.492 26.562 -1.88 1 96.94 349 PHE A O 1
ATOM 2593 N N . VAL A 1 350 ? 12.266 25.438 -3.754 1 94.62 350 VAL A N 1
ATOM 2594 C CA . VAL A 1 350 ? 1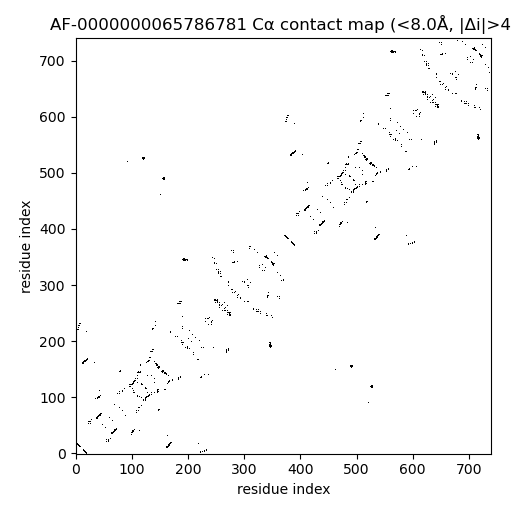3.102 24.312 -3.352 1 94.62 350 VAL A CA 1
ATOM 2595 C C . VAL A 1 350 ? 14.539 24.547 -3.799 1 94.62 350 VAL A C 1
ATOM 2597 O O . VAL A 1 350 ? 14.781 25.047 -4.902 1 94.62 350 VAL A O 1
ATOM 2600 N N . THR A 1 351 ? 15.5 24.203 -2.965 1 94.19 351 THR A N 1
ATOM 2601 C CA . THR A 1 351 ? 16.891 24.344 -3.357 1 94.19 351 THR A CA 1
ATOM 2602 C C . THR A 1 351 ? 17.781 23.359 -2.598 1 94.19 351 THR A C 1
ATOM 2604 O O . THR A 1 351 ? 17.469 22.984 -1.465 1 94.19 351 THR A O 1
ATOM 2607 N N . SER A 1 352 ? 18.766 22.906 -3.275 1 91.12 352 SER A N 1
ATOM 2608 C CA . SER A 1 352 ? 19.812 22.109 -2.629 1 91.12 352 SER A CA 1
ATOM 2609 C C . SER A 1 352 ? 21.109 22.891 -2.473 1 91.12 352 SER A C 1
ATOM 2611 O O . SER A 1 352 ? 22.094 22.375 -1.949 1 91.12 352 SER A O 1
ATOM 2613 N N . ASP A 1 353 ? 21.016 24.141 -2.9 1 92.75 353 ASP A N 1
ATOM 2614 C CA . ASP A 1 353 ? 22.188 25 -2.867 1 92.75 353 ASP A CA 1
ATOM 2615 C C . ASP A 1 353 ? 22.266 25.766 -1.55 1 92.75 353 ASP A C 1
ATOM 2617 O O . ASP A 1 353 ? 22.172 27 -1.535 1 92.75 353 ASP A O 1
ATOM 2621 N N . VAL A 1 354 ? 22.438 25.109 -0.525 1 94.69 354 VAL A N 1
ATOM 2622 C CA . VAL A 1 354 ? 22.562 25.672 0.814 1 94.69 354 VAL A CA 1
ATOM 2623 C C . VAL A 1 354 ? 23.828 25.141 1.483 1 94.69 354 VAL A C 1
ATOM 2625 O O . VAL A 1 354 ? 24 23.922 1.625 1 94.69 354 VAL A O 1
ATOM 2628 N N . ALA A 1 355 ? 24.797 26.031 1.818 1 93.19 355 ALA A N 1
ATOM 2629 C CA . ALA A 1 355 ? 26 25.609 2.514 1 93.19 355 ALA A CA 1
ATOM 2630 C C . ALA A 1 355 ? 25.703 25.219 3.955 1 93.19 355 ALA A C 1
ATOM 2632 O O . ALA A 1 355 ? 24.922 25.875 4.641 1 93.19 355 ALA A O 1
ATOM 2633 N N . ALA A 1 356 ? 26.281 24.141 4.371 1 93.75 356 ALA A N 1
ATOM 2634 C CA . ALA A 1 356 ? 26.125 23.688 5.754 1 93.75 356 ALA A CA 1
ATOM 2635 C C . ALA A 1 356 ? 26.484 24.797 6.73 1 93.75 356 ALA A C 1
ATOM 2637 O O . ALA A 1 356 ? 25.891 24.906 7.805 1 93.75 356 ALA A O 1
ATOM 2638 N N . SER A 1 357 ? 27.438 25.531 6.387 1 96 357 SER A N 1
ATOM 2639 C CA . SER A 1 357 ? 27.891 26.609 7.25 1 96 357 SER A CA 1
ATOM 2640 C C . SER A 1 357 ? 26.797 27.641 7.5 1 96 357 SER A C 1
ATOM 2642 O O . SER A 1 357 ? 26.688 28.188 8.602 1 96 357 SER A O 1
ATOM 2644 N N . ASP A 1 358 ? 26 27.969 6.508 1 96.81 358 ASP A N 1
ATOM 2645 C CA . ASP A 1 358 ? 24.891 28.906 6.66 1 96.81 358 ASP A CA 1
ATOM 2646 C C . ASP A 1 358 ? 23.844 28.375 7.633 1 96.81 358 ASP A C 1
ATOM 2648 O O . ASP A 1 358 ? 23.344 29.125 8.477 1 96.81 358 ASP A O 1
ATOM 2652 N N . VAL A 1 359 ? 23.562 27.141 7.523 1 97 359 VAL A N 1
ATOM 2653 C CA . VAL A 1 359 ? 22.594 26.5 8.398 1 97 359 VAL A CA 1
ATOM 2654 C C . VAL A 1 359 ? 23.109 26.5 9.836 1 97 359 VAL A C 1
ATOM 2656 O O . VAL A 1 359 ? 22.375 26.797 10.773 1 97 359 VAL A O 1
ATOM 2659 N N . LEU A 1 360 ? 24.375 26.156 9.969 1 97 360 LEU A N 1
ATOM 2660 C CA . LEU A 1 360 ? 25 26.094 11.281 1 97 360 LEU A CA 1
ATOM 2661 C C . LEU A 1 360 ? 24.953 27.469 11.961 1 97 360 LEU A C 1
ATOM 2663 O O . LEU A 1 360 ? 24.672 27.562 13.156 1 97 360 LEU A O 1
ATOM 2667 N N . MET A 1 361 ? 25.25 28.422 11.258 1 96.81 361 MET A N 1
ATOM 2668 C CA . MET A 1 361 ? 25.234 29.781 11.812 1 96.81 361 MET A CA 1
ATOM 2669 C C . MET A 1 361 ? 23.859 30.156 12.328 1 96.81 361 MET A C 1
ATOM 2671 O O . MET A 1 361 ? 23.719 30.719 13.414 1 96.81 361 MET A O 1
ATOM 2675 N N . VAL A 1 362 ? 22.844 29.875 11.508 1 97.25 362 VAL A N 1
ATOM 2676 C CA . VAL A 1 362 ? 21.469 30.172 11.898 1 97.25 362 VAL A CA 1
ATOM 2677 C C . VAL A 1 362 ? 21.109 29.406 13.164 1 97.25 362 VAL A C 1
ATOM 2679 O O . VAL A 1 362 ? 20.516 29.953 14.094 1 97.25 362 VAL A O 1
ATOM 2682 N N . LEU A 1 363 ? 21.5 28.125 13.219 1 97.75 363 LEU A N 1
ATOM 2683 C CA . LEU A 1 363 ? 21.188 27.281 14.367 1 97.75 363 LEU A CA 1
ATOM 2684 C C . LEU A 1 363 ? 21.953 27.734 15.602 1 97.75 363 LEU A C 1
ATOM 2686 O O . LEU A 1 363 ? 21.422 27.75 16.703 1 97.75 363 LEU A O 1
ATOM 2690 N N . GLU A 1 364 ? 23.203 28.078 15.414 1 97.44 364 GLU A N 1
ATOM 2691 C CA . GLU A 1 364 ? 24.016 28.562 16.531 1 97.44 364 GLU A CA 1
ATOM 2692 C C . GLU A 1 364 ? 23.438 29.859 17.109 1 97.44 364 GLU A C 1
ATOM 2694 O O . GLU A 1 364 ? 23.359 30 18.328 1 97.44 364 GLU A O 1
ATOM 2699 N N . ASP A 1 365 ? 23.109 30.75 16.25 1 96.81 365 ASP A N 1
ATOM 2700 C CA . ASP A 1 365 ? 22.5 32 16.719 1 96.81 365 ASP A CA 1
ATOM 2701 C C . ASP A 1 365 ? 21.203 31.734 17.469 1 96.81 365 ASP A C 1
ATOM 2703 O O . ASP A 1 365 ? 20.922 32.375 18.484 1 96.81 365 ASP A O 1
ATOM 2707 N N . ALA A 1 366 ? 20.391 30.875 16.922 1 95.94 366 ALA A N 1
ATOM 2708 C CA . ALA A 1 366 ? 19.109 30.547 17.531 1 95.94 366 ALA A CA 1
ATOM 2709 C C . ALA A 1 366 ? 19.297 29.906 18.906 1 95.94 366 ALA A C 1
ATOM 2711 O O . ALA A 1 366 ? 18.516 30.141 19.828 1 95.94 366 ALA A O 1
ATOM 2712 N N . LEU A 1 367 ? 20.344 29.062 19.031 1 95.5 367 LEU A N 1
ATOM 2713 C CA . LEU A 1 367 ? 20.609 28.344 20.281 1 95.5 367 LEU A CA 1
ATOM 2714 C C . LEU A 1 367 ? 21.188 29.297 21.312 1 95.5 367 LEU A C 1
ATOM 2716 O O . LEU A 1 367 ? 20.984 29.109 22.516 1 95.5 367 LEU A O 1
ATOM 2720 N N . ARG A 1 368 ? 21.969 30.219 20.859 1 89.62 368 ARG A N 1
ATOM 2721 C CA . ARG A 1 368 ? 22.562 31.188 21.766 1 89.62 368 ARG A CA 1
ATOM 2722 C C . ARG A 1 368 ? 21.484 32.031 22.453 1 89.62 368 ARG A C 1
ATOM 2724 O O . ARG A 1 368 ? 21.672 32.469 23.594 1 89.62 368 ARG A O 1
ATOM 2731 N N . SER A 1 369 ? 20.5 32.25 21.75 1 81.88 369 SER A N 1
ATOM 2732 C CA . SER A 1 369 ? 19.406 33.062 22.297 1 81.88 369 SER A CA 1
ATOM 2733 C C . SER A 1 369 ? 18.531 32.219 23.25 1 81.88 369 SER A C 1
ATOM 2735 O O . SER A 1 369 ? 17.625 32.75 23.891 1 81.88 369 SER A O 1
ATOM 2737 N N . LYS A 1 370 ? 18.859 30.906 23.375 1 79.88 370 LYS A N 1
ATOM 2738 C CA . LYS A 1 370 ? 18.109 30.031 24.266 1 79.88 370 LYS A CA 1
ATOM 2739 C C . LYS A 1 370 ? 18.641 30.109 25.688 1 79.88 370 LYS A C 1
ATOM 2741 O O . LYS A 1 370 ? 17.875 30.094 26.656 1 79.88 370 LYS A O 1
ATOM 2746 N N . MET B 1 1 ? 19.344 -19.219 -24.562 1 80.75 1 MET B N 1
ATOM 2747 C CA . MET B 1 1 ? 18.047 -18.75 -25.062 1 80.75 1 MET B CA 1
ATOM 2748 C C . MET B 1 1 ? 17.406 -17.75 -24.109 1 80.75 1 MET B C 1
ATOM 2750 O O . MET B 1 1 ? 17.359 -17.984 -22.891 1 80.75 1 MET B O 1
ATOM 2754 N N . LEU B 1 2 ? 17.266 -16.531 -24.547 1 92.31 2 LEU B N 1
ATOM 2755 C CA . LEU B 1 2 ? 16.641 -15.469 -23.766 1 92.31 2 LEU B CA 1
ATOM 2756 C C . LEU B 1 2 ? 15.375 -14.953 -24.453 1 92.31 2 LEU B C 1
ATOM 2758 O O . LEU B 1 2 ? 15.422 -14.547 -25.609 1 92.31 2 LEU B O 1
ATOM 2762 N N . ASP B 1 3 ? 14.258 -15.242 -23.797 1 97.06 3 ASP B N 1
ATOM 2763 C CA . ASP B 1 3 ? 12.984 -14.68 -24.234 1 97.06 3 ASP B CA 1
ATOM 2764 C C . ASP B 1 3 ? 12.539 -13.531 -23.344 1 97.06 3 ASP B C 1
ATOM 2766 O O . ASP B 1 3 ? 12.875 -13.5 -22.156 1 97.06 3 ASP B O 1
ATOM 2770 N N . THR B 1 4 ? 11.898 -12.578 -23.938 1 98.31 4 THR B N 1
ATOM 2771 C CA . THR B 1 4 ? 11.391 -11.445 -23.172 1 98.31 4 THR B CA 1
ATOM 2772 C C . THR B 1 4 ? 9.906 -11.234 -23.438 1 98.31 4 THR B C 1
ATOM 2774 O O . THR B 1 4 ? 9.469 -11.18 -24.594 1 98.31 4 THR B O 1
ATOM 2777 N N . VAL B 1 5 ? 9.148 -11.297 -22.375 1 98.56 5 VAL B N 1
ATOM 2778 C CA . VAL B 1 5 ? 7.75 -10.883 -22.438 1 98.56 5 VAL B CA 1
ATOM 2779 C C . VAL B 1 5 ? 7.594 -9.5 -21.812 1 98.56 5 VAL B C 1
ATOM 2781 O O . VAL B 1 5 ? 7.965 -9.289 -20.656 1 98.56 5 VAL B O 1
ATOM 2784 N N . ARG B 1 6 ? 7.059 -8.531 -22.594 1 97.62 6 ARG B N 1
ATOM 2785 C CA . ARG B 1 6 ? 6.844 -7.172 -22.109 1 97.62 6 ARG B CA 1
ATOM 2786 C C . ARG B 1 6 ? 5.449 -7.02 -21.516 1 97.62 6 ARG B C 1
ATOM 2788 O O . ARG B 1 6 ? 4.449 -7.328 -22.172 1 97.62 6 ARG B O 1
ATOM 2795 N N . VAL B 1 7 ? 5.34 -6.711 -20.281 1 98.12 7 VAL B N 1
ATOM 2796 C CA . VAL B 1 7 ? 4.078 -6.305 -19.672 1 98.12 7 VAL B CA 1
ATOM 2797 C C . VAL B 1 7 ? 3.895 -4.793 -19.812 1 98.12 7 VAL B C 1
ATOM 2799 O O . VAL B 1 7 ? 4.438 -4.016 -19.031 1 98.12 7 VAL B O 1
ATOM 2802 N N . ASP B 1 8 ? 3.045 -4.367 -20.719 1 96.62 8 ASP B N 1
ATOM 2803 C CA . ASP B 1 8 ? 3.006 -2.986 -21.188 1 96.62 8 ASP B CA 1
ATOM 2804 C C . ASP B 1 8 ? 1.905 -2.195 -20.484 1 96.62 8 ASP B C 1
ATOM 2806 O O . ASP B 1 8 ? 0.958 -1.734 -21.125 1 96.62 8 ASP B O 1
ATOM 2810 N N . LEU B 1 9 ? 2.07 -1.983 -19.203 1 95.19 9 LEU B N 1
ATOM 2811 C CA . LEU B 1 9 ? 1.195 -1.107 -18.438 1 95.19 9 LEU B CA 1
ATOM 2812 C C . LEU B 1 9 ? 1.681 0.337 -18.5 1 95.19 9 LEU B C 1
ATOM 2814 O O . LEU B 1 9 ? 2.818 0.631 -18.125 1 95.19 9 LEU B O 1
ATOM 2818 N N . PRO B 1 10 ? 0.888 1.254 -18.953 1 90.12 10 PRO B N 1
ATOM 2819 C CA . PRO B 1 10 ? 1.341 2.641 -19.094 1 90.12 10 PRO B CA 1
ATOM 2820 C C . PRO B 1 10 ? 1.935 3.195 -17.797 1 90.12 10 PRO B C 1
ATOM 2822 O O . PRO B 1 10 ? 1.279 3.174 -16.75 1 90.12 10 PRO B O 1
ATOM 2825 N N . GLY B 1 11 ? 3.197 3.68 -17.906 1 89.19 11 GLY B N 1
ATOM 2826 C CA . GLY B 1 11 ? 3.898 4.277 -16.781 1 89.19 11 GLY B CA 1
ATOM 2827 C C . GLY B 1 11 ? 4.48 3.252 -15.82 1 89.19 11 GLY B C 1
ATOM 2828 O O . GLY B 1 11 ? 5.223 3.602 -14.906 1 89.19 11 GLY B O 1
ATOM 2829 N N . ARG B 1 12 ? 4.141 1.987 -15.984 1 93 12 ARG B N 1
ATOM 2830 C CA . ARG B 1 12 ? 4.578 0.921 -15.086 1 93 12 ARG B CA 1
ATOM 2831 C C . ARG B 1 12 ? 4.969 -0.327 -15.875 1 93 12 ARG B C 1
ATOM 2833 O O . ARG B 1 12 ? 4.738 -1.45 -15.414 1 93 12 ARG B O 1
ATOM 2840 N N . ALA B 1 13 ? 5.43 -0.161 -17.125 1 97.5 13 ALA B N 1
ATOM 2841 C CA . ALA B 1 13 ? 5.82 -1.288 -17.969 1 97.5 13 ALA B CA 1
ATOM 2842 C C . ALA B 1 13 ? 7.078 -1.964 -17.438 1 97.5 13 ALA B C 1
ATOM 2844 O O . ALA B 1 13 ? 7.918 -1.314 -16.812 1 97.5 13 ALA B O 1
ATOM 2845 N N . TYR B 1 14 ? 7.211 -3.258 -17.688 1 98.38 14 TYR B N 1
ATOM 2846 C CA . TYR B 1 14 ? 8.406 -3.996 -17.297 1 98.38 14 TYR B CA 1
ATOM 2847 C C . TYR B 1 14 ? 8.57 -5.254 -18.141 1 98.38 14 TYR B C 1
ATOM 2849 O O . TYR B 1 14 ? 7.645 -5.664 -18.828 1 98.38 14 TYR B O 1
ATOM 2857 N N . ASP B 1 15 ? 9.75 -5.801 -18.094 1 98.69 15 ASP B N 1
ATOM 2858 C CA . ASP B 1 15 ? 10.07 -7.004 -18.859 1 98.69 15 ASP B CA 1
ATOM 2859 C C . ASP B 1 15 ? 10.148 -8.227 -17.938 1 98.69 15 ASP B C 1
ATOM 2861 O O . ASP B 1 15 ? 10.648 -8.133 -16.812 1 98.69 15 ASP B O 1
ATOM 2865 N N . VAL B 1 16 ? 9.617 -9.289 -18.438 1 98.88 16 VAL B N 1
ATOM 2866 C CA . VAL B 1 16 ? 9.906 -10.617 -17.891 1 98.88 16 VAL B CA 1
ATOM 2867 C C . VAL B 1 16 ? 10.906 -11.336 -18.781 1 98.88 16 VAL B C 1
ATOM 2869 O O . VAL B 1 16 ? 10.586 -11.695 -19.922 1 98.88 16 VAL B O 1
ATOM 2872 N N . ARG B 1 17 ? 12.094 -11.5 -18.297 1 98.88 17 ARG B N 1
ATOM 2873 C CA . ARG B 1 17 ? 13.141 -12.188 -19.047 1 98.88 17 ARG B CA 1
ATOM 2874 C C . ARG B 1 17 ? 13.227 -13.656 -18.641 1 98.88 17 ARG B C 1
ATOM 2876 O O . ARG B 1 17 ? 13.383 -13.977 -17.469 1 98.88 17 ARG B O 1
ATOM 2883 N N . ILE B 1 18 ? 13.102 -14.531 -19.625 1 98.81 18 ILE B N 1
ATOM 2884 C CA . ILE B 1 18 ? 12.992 -15.969 -19.391 1 98.81 18 ILE B CA 1
ATOM 2885 C C . ILE B 1 18 ? 14.117 -16.688 -20.141 1 98.81 18 ILE B C 1
ATOM 2887 O O . ILE B 1 18 ? 14.297 -16.516 -21.344 1 98.81 18 ILE B O 1
ATOM 2891 N N . GLY B 1 19 ? 14.883 -17.438 -19.406 1 98.19 19 GLY B N 1
ATOM 2892 C CA . GLY B 1 19 ? 15.938 -18.188 -20.062 1 98.19 19 GLY B CA 1
ATOM 2893 C C . GLY B 1 19 ? 16.844 -18.906 -19.094 1 98.19 19 GLY B C 1
ATOM 2894 O O . GLY B 1 19 ? 16.578 -18.953 -17.891 1 98.19 19 GLY B O 1
ATOM 2895 N N . SER B 1 20 ? 17.875 -19.562 -19.625 1 97.06 20 SER B N 1
ATOM 2896 C CA . SER B 1 20 ? 18.891 -20.25 -18.828 1 97.06 20 SER B CA 1
ATOM 2897 C C . SER B 1 20 ? 20.094 -19.344 -18.578 1 97.06 20 SER B C 1
ATOM 2899 O O . SER B 1 20 ? 20.422 -18.5 -19.406 1 97.06 20 SER B O 1
ATOM 2901 N N . GLY B 1 21 ? 20.656 -19.484 -17.359 1 96.62 21 GLY B N 1
ATOM 2902 C CA . GLY B 1 21 ? 21.891 -18.781 -17.047 1 96.62 21 GLY B CA 1
ATOM 2903 C C . GLY B 1 21 ? 21.688 -17.312 -16.703 1 96.62 21 GLY B C 1
ATOM 2904 O O . GLY B 1 21 ? 22.578 -16.484 -16.891 1 96.62 21 GLY B O 1
ATOM 2905 N N . LEU B 1 22 ? 20.531 -16.969 -16.219 1 98.06 22 LEU B N 1
ATOM 2906 C CA . LEU B 1 22 ? 20.234 -15.57 -15.938 1 98.06 22 LEU B CA 1
ATOM 2907 C C . LEU B 1 22 ? 20.797 -15.156 -14.578 1 98.06 22 LEU B C 1
ATOM 2909 O O . LEU B 1 22 ? 21.188 -14 -14.391 1 98.06 22 LEU B O 1
ATOM 2913 N N . LEU B 1 23 ? 20.859 -16.094 -13.656 1 97.81 23 LEU B N 1
ATOM 2914 C CA . LEU B 1 23 ? 21.344 -15.773 -12.32 1 97.81 23 LEU B CA 1
ATOM 2915 C C . LEU B 1 23 ? 22.812 -15.352 -12.352 1 97.81 23 LEU B C 1
ATOM 2917 O O . LEU B 1 23 ? 23.172 -14.305 -11.812 1 97.81 23 LEU B O 1
ATOM 2921 N N . PRO B 1 24 ? 23.703 -16.125 -13.008 1 97 24 PRO B N 1
ATOM 2922 C CA . PRO B 1 24 ? 25.094 -15.711 -13.094 1 97 24 PRO B CA 1
ATOM 2923 C C . PRO B 1 24 ? 25.281 -14.398 -13.844 1 97 24 PRO B C 1
ATOM 2925 O O . PRO B 1 24 ? 26.312 -13.734 -13.703 1 97 24 PRO B O 1
ATOM 2928 N N . GLU B 1 25 ? 24.297 -13.977 -14.594 1 97.5 25 GLU B N 1
ATOM 2929 C CA . GLU B 1 25 ? 24.375 -12.75 -15.383 1 97.5 25 GLU B CA 1
ATOM 2930 C C . GLU B 1 25 ? 23.469 -11.664 -14.812 1 97.5 25 GLU B C 1
ATOM 2932 O O . GLU B 1 25 ? 23.156 -10.68 -15.484 1 97.5 25 GLU B O 1
ATOM 2937 N N . ALA B 1 26 ? 23.031 -11.852 -13.617 1 98.56 26 ALA B N 1
ATOM 2938 C CA . ALA B 1 26 ? 22.016 -10.992 -13.016 1 98.56 26 ALA B CA 1
ATOM 2939 C C . ALA B 1 26 ? 22.469 -9.531 -13 1 98.56 26 ALA B C 1
ATOM 2941 O O . ALA B 1 26 ? 21.656 -8.617 -13.164 1 98.56 26 ALA B O 1
ATOM 2942 N N . GLY B 1 27 ? 23.75 -9.289 -12.781 1 98.5 27 GLY B N 1
ATOM 2943 C CA . GLY B 1 27 ? 24.281 -7.934 -12.703 1 98.5 27 GLY B CA 1
ATOM 2944 C C . GLY B 1 27 ? 24 -7.121 -13.953 1 98.5 27 GLY B C 1
ATOM 2945 O O . GLY B 1 27 ? 23.562 -5.973 -13.875 1 98.5 27 GLY B O 1
ATOM 2946 N N . GLY B 1 28 ? 24.266 -7.73 -15.109 1 98.19 28 GLY B N 1
ATOM 2947 C CA . GLY B 1 28 ? 24.016 -7.047 -16.359 1 98.19 28 GLY B CA 1
ATOM 2948 C C . GLY B 1 28 ? 22.562 -6.656 -16.562 1 98.19 28 GLY B C 1
ATOM 2949 O O . GLY B 1 28 ? 22.281 -5.641 -17.203 1 98.19 28 GLY B O 1
ATOM 2950 N N . HIS B 1 29 ? 21.625 -7.441 -16.016 1 98.38 29 HIS B N 1
ATOM 2951 C CA . HIS B 1 29 ? 20.188 -7.188 -16.156 1 98.38 29 HIS B CA 1
ATOM 2952 C C . HIS B 1 29 ? 19.719 -6.129 -15.164 1 98.38 29 HIS B C 1
ATOM 2954 O O . HIS B 1 29 ? 18.812 -5.34 -15.477 1 98.38 29 HIS B O 1
ATOM 2960 N N . VAL B 1 30 ? 20.344 -6.055 -13.992 1 98.56 30 VAL B N 1
ATOM 2961 C CA . VAL B 1 30 ? 19.828 -5.242 -12.891 1 98.56 30 VAL B CA 1
ATOM 2962 C C . VAL B 1 30 ? 20.531 -3.885 -12.883 1 98.56 30 VAL B C 1
ATOM 2964 O O . VAL B 1 30 ? 19.938 -2.875 -12.508 1 98.56 30 VAL B O 1
ATOM 2967 N N . LEU B 1 31 ? 21.75 -3.768 -13.383 1 98.38 31 LEU B N 1
ATOM 2968 C CA . LEU B 1 31 ? 22.609 -2.592 -13.281 1 98.38 31 LEU B CA 1
ATOM 2969 C C . LEU B 1 31 ? 21.938 -1.373 -13.898 1 98.38 31 LEU B C 1
ATOM 2971 O O . LEU B 1 31 ? 21.953 -0.283 -13.32 1 98.38 31 LEU B O 1
ATOM 2975 N N . PRO B 1 32 ? 21.266 -1.54 -15.062 1 97.88 32 PRO B N 1
ATOM 2976 C CA . PRO B 1 32 ? 20.641 -0.368 -15.688 1 97.88 32 PRO B CA 1
ATOM 2977 C C . PRO B 1 32 ? 19.547 0.256 -14.828 1 97.88 32 PRO B C 1
ATOM 2979 O O . PRO B 1 32 ? 19.156 1.4 -15.062 1 97.88 32 PRO B O 1
ATOM 2982 N N . LEU B 1 33 ? 19 -0.463 -13.891 1 97.69 33 LEU B N 1
ATOM 2983 C CA . LEU B 1 33 ? 17.906 0.012 -13.047 1 97.69 33 LEU B CA 1
ATOM 2984 C C . LEU B 1 33 ? 18.438 0.754 -11.828 1 97.69 33 LEU B C 1
ATOM 2986 O O . LEU B 1 33 ? 17.688 1.402 -11.109 1 97.69 33 LEU B O 1
ATOM 2990 N N . LEU B 1 34 ? 19.766 0.676 -11.594 1 97.31 34 LEU B N 1
ATOM 2991 C CA . LEU B 1 34 ? 20.312 1.115 -10.312 1 97.31 34 LEU B CA 1
ATOM 2992 C C . LEU B 1 34 ? 20.875 2.527 -10.422 1 97.31 34 LEU B C 1
ATOM 2994 O O . LEU B 1 34 ? 21.547 2.861 -11.406 1 97.31 34 LEU B O 1
ATOM 2998 N N . LYS B 1 35 ? 20.594 3.375 -9.414 1 92.31 35 LYS B N 1
ATOM 2999 C CA . LYS B 1 35 ? 21.25 4.672 -9.266 1 92.31 35 LYS B CA 1
ATOM 3000 C C . LYS B 1 35 ? 22.594 4.527 -8.547 1 92.31 35 LYS B C 1
ATOM 3002 O O . LYS B 1 35 ? 23.5 5.316 -8.781 1 92.31 35 LYS B O 1
ATOM 3007 N N . ARG B 1 36 ? 22.688 3.613 -7.547 1 92 36 ARG B N 1
ATOM 3008 C CA . ARG B 1 36 ? 23.906 3.17 -6.883 1 92 36 ARG B CA 1
ATOM 3009 C C . ARG B 1 36 ? 24.078 1.66 -7.004 1 92 36 ARG B C 1
ATOM 3011 O O . ARG B 1 36 ? 23.094 0.914 -6.969 1 92 36 ARG B O 1
ATOM 3018 N N . PRO B 1 37 ? 25.25 1.229 -7.141 1 95.69 37 PRO B N 1
ATOM 3019 C CA . PRO B 1 37 ? 25.484 -0.178 -7.469 1 95.69 37 PRO B CA 1
ATOM 3020 C C . PRO B 1 37 ? 25.375 -1.097 -6.254 1 95.69 37 PRO B C 1
ATOM 3022 O O . PRO B 1 37 ? 26.328 -1.813 -5.93 1 95.69 37 PRO B O 1
ATOM 3025 N N . ARG B 1 38 ? 24.266 -1.086 -5.656 1 97.31 38 ARG B N 1
ATOM 3026 C CA . ARG B 1 38 ? 23.969 -1.94 -4.508 1 97.31 38 ARG B CA 1
ATOM 3027 C C . ARG B 1 38 ? 22.5 -2.34 -4.477 1 97.31 38 ARG B C 1
ATOM 3029 O O . ARG B 1 38 ? 21.641 -1.572 -4.895 1 97.31 38 ARG B O 1
ATOM 3036 N N . VAL B 1 39 ? 22.234 -3.523 -4.055 1 98.56 39 VAL B N 1
ATOM 3037 C CA . VAL B 1 39 ? 20.859 -4 -3.904 1 98.56 39 VAL B CA 1
ATOM 3038 C C . VAL B 1 39 ? 20.703 -4.703 -2.559 1 98.56 39 VAL B C 1
ATOM 3040 O O . VAL B 1 39 ? 21.672 -5.23 -2.006 1 98.56 39 VAL B O 1
ATOM 3043 N N . ALA B 1 40 ? 19.531 -4.605 -2.014 1 98.81 40 ALA B N 1
ATOM 3044 C CA . ALA B 1 40 ? 19.109 -5.41 -0.869 1 98.81 40 ALA B CA 1
ATOM 3045 C C . ALA B 1 40 ? 18.25 -6.598 -1.315 1 98.81 40 ALA B C 1
ATOM 3047 O O . ALA B 1 40 ? 17.219 -6.418 -1.95 1 98.81 40 ALA B O 1
ATOM 3048 N N . VAL B 1 41 ? 18.734 -7.812 -1 1 98.94 41 VAL B N 1
ATOM 3049 C CA . VAL B 1 41 ? 18.094 -9.039 -1.451 1 98.94 41 VAL B CA 1
ATOM 3050 C C . VAL B 1 41 ? 17.359 -9.688 -0.283 1 98.94 41 VAL B C 1
ATOM 3052 O O . VAL B 1 41 ? 17.906 -9.836 0.806 1 98.94 41 VAL B O 1
ATOM 3055 N N . VAL B 1 42 ? 16.094 -9.984 -0.451 1 98.94 42 VAL B N 1
ATOM 3056 C CA . VAL B 1 42 ? 15.336 -10.773 0.511 1 98.94 42 VAL B CA 1
ATOM 3057 C C . VAL B 1 42 ? 14.984 -12.133 -0.096 1 98.94 42 VAL B C 1
ATOM 3059 O O . VAL B 1 42 ? 14.516 -12.203 -1.234 1 98.94 42 VAL B O 1
ATOM 3062 N N . THR B 1 43 ? 15.242 -13.18 0.599 1 98.88 43 THR B N 1
ATOM 3063 C CA . THR B 1 43 ? 15.055 -14.555 0.151 1 98.88 43 THR B CA 1
ATOM 3064 C C . THR B 1 43 ? 14.562 -15.438 1.293 1 98.88 43 THR B C 1
ATOM 3066 O O . THR B 1 43 ? 14.117 -14.93 2.326 1 98.88 43 THR B O 1
ATOM 3069 N N . ASP B 1 44 ? 14.336 -16.734 1.043 1 98.5 44 ASP B N 1
ATOM 3070 C CA . ASP B 1 44 ? 14.094 -17.688 2.135 1 98.5 44 ASP B CA 1
ATOM 3071 C C . ASP B 1 44 ? 15.305 -18.578 2.359 1 98.5 44 ASP B C 1
ATOM 3073 O O . ASP B 1 44 ? 16.203 -18.656 1.515 1 98.5 44 ASP B O 1
ATOM 3077 N N . GLU B 1 45 ? 15.328 -19.219 3.445 1 98.75 45 GLU B N 1
ATOM 3078 C CA . GLU B 1 45 ? 16.484 -19.984 3.893 1 98.75 45 GLU B CA 1
ATOM 3079 C C . GLU B 1 45 ? 16.812 -21.125 2.918 1 98.75 45 GLU B C 1
ATOM 3081 O O . GLU B 1 45 ? 17.984 -21.453 2.709 1 98.75 45 GLU B O 1
ATOM 3086 N N . THR B 1 46 ? 15.844 -21.719 2.338 1 98.25 46 THR B N 1
ATOM 3087 C CA . THR B 1 46 ? 16.062 -22.797 1.381 1 98.25 46 THR B CA 1
ATOM 3088 C C . THR B 1 46 ? 16.75 -22.266 0.119 1 98.25 46 THR B C 1
ATOM 3090 O O . THR B 1 46 ? 17.766 -22.797 -0.309 1 98.25 46 THR B O 1
ATOM 3093 N N . VAL B 1 47 ? 16.203 -21.219 -0.389 1 98.69 47 VAL B N 1
ATOM 3094 C CA . VAL B 1 47 ? 16.75 -20.625 -1.605 1 98.69 47 VAL B CA 1
ATOM 3095 C C . VAL B 1 47 ? 18.141 -20.062 -1.329 1 98.69 47 VAL B C 1
ATOM 3097 O O . VAL B 1 47 ? 19.047 -20.172 -2.164 1 98.69 47 VAL B O 1
ATOM 3100 N N . ALA B 1 48 ? 18.297 -19.438 -0.198 1 98.81 48 ALA B N 1
ATOM 3101 C CA . ALA B 1 48 ? 19.594 -18.922 0.177 1 98.81 48 ALA B CA 1
ATOM 3102 C C . ALA B 1 48 ? 20.656 -20.016 0.137 1 98.81 48 ALA B C 1
ATOM 3104 O O . ALA B 1 48 ? 21.75 -19.812 -0.409 1 98.81 48 ALA B O 1
ATOM 3105 N N . GLY B 1 49 ? 20.359 -21.141 0.73 1 98.62 49 GLY B N 1
ATOM 3106 C CA . GLY B 1 49 ? 21.312 -22.25 0.763 1 98.62 49 GLY B CA 1
ATOM 3107 C C . GLY B 1 49 ? 21.656 -22.781 -0.615 1 98.62 49 GLY B C 1
ATOM 3108 O O . GLY B 1 49 ? 22.781 -23.234 -0.851 1 98.62 49 GLY B O 1
ATOM 3109 N N . LEU B 1 50 ? 20.75 -22.672 -1.552 1 98.56 50 LEU B N 1
ATOM 3110 C CA . LEU B 1 50 ? 20.906 -23.312 -2.85 1 98.56 50 LEU B CA 1
ATOM 3111 C C . LEU B 1 50 ? 21.469 -22.344 -3.883 1 98.56 50 LEU B C 1
ATOM 3113 O O . LEU B 1 50 ? 22.266 -22.75 -4.73 1 98.56 50 LEU B O 1
ATOM 3117 N N . HIS B 1 51 ? 21.016 -21.031 -3.791 1 98.69 51 HIS B N 1
ATOM 3118 C CA . HIS B 1 51 ? 21.188 -20.234 -4.996 1 98.69 51 HIS B CA 1
ATOM 3119 C C . HIS B 1 51 ? 21.781 -18.859 -4.66 1 98.69 51 HIS B C 1
ATOM 3121 O O . HIS B 1 51 ? 22.156 -18.109 -5.562 1 98.69 51 HIS B O 1
ATOM 3127 N N . LEU B 1 52 ? 21.891 -18.453 -3.393 1 98.75 52 LEU B N 1
ATOM 3128 C CA . LEU B 1 52 ? 22.219 -17.078 -3.025 1 98.75 52 LEU B CA 1
ATOM 3129 C C . LEU B 1 52 ? 23.625 -16.719 -3.494 1 98.75 52 LEU B C 1
ATOM 3131 O O . LEU B 1 52 ? 23.859 -15.602 -3.971 1 98.75 52 LEU B O 1
ATOM 3135 N N . GLU B 1 53 ? 24.547 -17.656 -3.309 1 98.44 53 GLU B N 1
ATOM 3136 C CA . GLU B 1 53 ? 25.938 -17.359 -3.678 1 98.44 53 GLU B CA 1
ATOM 3137 C C . GLU B 1 53 ? 26.078 -17.188 -5.184 1 98.44 53 GLU B C 1
ATOM 3139 O O . GLU B 1 53 ? 26.891 -16.375 -5.645 1 98.44 53 GLU B O 1
ATOM 3144 N N . ALA B 1 54 ? 25.297 -17.922 -5.949 1 98.44 54 ALA B N 1
ATOM 3145 C CA . ALA B 1 54 ? 25.297 -17.734 -7.398 1 98.44 54 ALA B CA 1
ATOM 3146 C C . ALA B 1 54 ? 24.812 -16.328 -7.77 1 98.44 54 ALA B C 1
ATOM 3148 O O . ALA B 1 54 ? 25.391 -15.688 -8.648 1 98.44 54 ALA B O 1
ATOM 3149 N N . LEU B 1 55 ? 23.781 -15.867 -7.086 1 98.81 55 LEU B N 1
ATOM 3150 C CA . LEU B 1 55 ? 23.281 -14.516 -7.332 1 98.81 55 LEU B CA 1
ATOM 3151 C C . LEU B 1 55 ? 24.312 -13.469 -6.934 1 98.81 55 LEU B C 1
ATOM 3153 O O . LEU B 1 55 ? 24.562 -12.523 -7.68 1 98.81 55 LEU B O 1
ATOM 3157 N N . ARG B 1 56 ? 24.875 -13.672 -5.766 1 98.75 56 ARG B N 1
ATOM 3158 C CA . ARG B 1 56 ? 25.906 -12.75 -5.281 1 98.75 56 ARG B CA 1
ATOM 3159 C C . ARG B 1 56 ? 27.031 -12.602 -6.293 1 98.75 56 ARG B C 1
ATOM 3161 O O . ARG B 1 56 ? 27.438 -11.484 -6.613 1 98.75 56 ARG B O 1
ATOM 3168 N N . ALA B 1 57 ? 27.484 -13.719 -6.785 1 98.56 57 ALA B N 1
ATOM 3169 C CA . ALA B 1 57 ? 28.562 -13.719 -7.77 1 98.56 57 ALA B CA 1
ATOM 3170 C C . ALA B 1 57 ? 28.125 -13.039 -9.062 1 98.56 57 ALA B C 1
ATOM 3172 O O . ALA B 1 57 ? 28.891 -12.289 -9.672 1 98.56 57 ALA B O 1
ATOM 3173 N N . GLY B 1 58 ? 26.922 -13.344 -9.508 1 98.62 58 GLY B N 1
ATOM 3174 C CA . GLY B 1 58 ? 26.391 -12.75 -10.719 1 98.62 58 GLY B CA 1
ATOM 3175 C C . GLY B 1 58 ? 26.281 -11.234 -10.641 1 98.62 58 GLY B C 1
ATOM 3176 O O . GLY B 1 58 ? 26.547 -10.539 -11.625 1 98.62 58 GLY B O 1
ATOM 3177 N N . LEU B 1 59 ? 25.906 -10.711 -9.461 1 98.75 59 LEU B N 1
ATOM 3178 C CA . LEU B 1 59 ? 25.812 -9.266 -9.25 1 98.75 59 LEU B CA 1
ATOM 3179 C C . LEU B 1 59 ? 27.203 -8.648 -9.148 1 98.75 59 LEU B C 1
ATOM 3181 O O . LEU B 1 59 ? 27.453 -7.586 -9.727 1 98.75 59 LEU B O 1
ATOM 3185 N N . ALA B 1 60 ? 28.078 -9.336 -8.477 1 98.38 60 ALA B N 1
ATOM 3186 C CA . ALA B 1 60 ? 29.422 -8.836 -8.234 1 98.38 60 ALA B CA 1
ATOM 3187 C C . ALA B 1 60 ? 30.188 -8.672 -9.547 1 98.38 60 ALA B C 1
ATOM 3189 O O . ALA B 1 60 ? 31.031 -7.777 -9.672 1 98.38 60 ALA B O 1
ATOM 3190 N N . ARG B 1 61 ? 29.906 -9.492 -10.469 1 97.94 61 ARG B N 1
ATOM 3191 C CA . ARG B 1 61 ? 30.578 -9.43 -11.758 1 97.94 61 ARG B CA 1
ATOM 3192 C C . ARG B 1 61 ? 30.422 -8.055 -12.391 1 97.94 61 ARG B C 1
ATOM 3194 O O . ARG B 1 61 ? 31.297 -7.602 -13.133 1 97.94 61 ARG B O 1
ATOM 3201 N N . ASP B 1 62 ? 29.344 -7.422 -12.109 1 98.12 62 ASP B N 1
ATOM 3202 C CA . ASP B 1 62 ? 29.094 -6.098 -12.664 1 98.12 62 ASP B CA 1
ATOM 3203 C C . ASP B 1 62 ? 29.234 -5.016 -11.594 1 98.12 62 ASP B C 1
ATOM 3205 O O . ASP B 1 62 ? 28.672 -3.928 -11.727 1 98.12 62 ASP B O 1
ATOM 3209 N N . GLY B 1 63 ? 29.828 -5.32 -10.523 1 98.19 63 GLY B N 1
ATOM 3210 C CA . GLY B 1 63 ? 30.188 -4.344 -9.5 1 98.19 63 GLY B CA 1
ATOM 3211 C C . GLY B 1 63 ? 29.047 -4 -8.578 1 98.19 63 GLY B C 1
ATOM 3212 O O . GLY B 1 63 ? 29.031 -2.938 -7.953 1 98.19 63 GLY B O 1
ATOM 3213 N N . ILE B 1 64 ? 28.031 -4.805 -8.492 1 98.62 64 ILE B N 1
ATOM 3214 C CA . ILE B 1 64 ? 26.875 -4.539 -7.633 1 98.62 64 ILE B CA 1
ATOM 3215 C C . ILE B 1 64 ? 27.078 -5.227 -6.285 1 98.62 64 ILE B C 1
ATOM 3217 O O . ILE B 1 64 ? 27.266 -6.441 -6.227 1 98.62 64 ILE B O 1
ATOM 3221 N N . GLU B 1 65 ? 27.062 -4.457 -5.27 1 98.19 65 GLU B N 1
ATOM 3222 C CA . GLU B 1 65 ? 27.094 -5 -3.914 1 98.19 65 GLU B CA 1
ATOM 3223 C C . GLU B 1 65 ? 25.719 -5.457 -3.465 1 98.19 65 GLU B C 1
ATOM 3225 O O . GLU B 1 65 ? 24.703 -4.863 -3.85 1 98.19 65 GLU B O 1
ATOM 3230 N N . MET B 1 66 ? 25.703 -6.582 -2.68 1 97.75 66 MET B N 1
ATOM 3231 C CA . MET B 1 66 ? 24.375 -7 -2.201 1 97.75 66 MET B CA 1
ATOM 3232 C C . MET B 1 66 ? 24.422 -7.328 -0.712 1 97.75 66 MET B C 1
ATOM 3234 O O . MET B 1 66 ? 25.438 -7.836 -0.213 1 97.75 66 MET B O 1
ATOM 3238 N N . SER B 1 67 ? 23.484 -6.918 0.018 1 98.62 67 SER B N 1
ATOM 3239 C CA . SER B 1 67 ? 23.109 -7.445 1.325 1 98.62 67 SER B CA 1
ATOM 3240 C C . SER B 1 67 ? 21.891 -8.367 1.221 1 98.62 67 SER B C 1
ATOM 3242 O O . SER B 1 67 ? 21.125 -8.297 0.258 1 98.62 67 SER B O 1
ATOM 3244 N N . ALA B 1 68 ? 21.859 -9.336 2.182 1 98.81 68 ALA B N 1
ATOM 3245 C CA . ALA B 1 68 ? 20.766 -10.305 2.043 1 98.81 68 ALA B CA 1
ATOM 3246 C C . ALA B 1 68 ? 20.125 -10.602 3.393 1 98.81 68 ALA B C 1
ATOM 3248 O O . ALA B 1 68 ? 20.797 -10.648 4.418 1 98.81 68 ALA B O 1
ATOM 3249 N N . LEU B 1 69 ? 18.859 -10.719 3.379 1 98.94 69 LEU B N 1
ATOM 3250 C CA . LEU B 1 69 ? 18.047 -11.219 4.48 1 98.94 69 LEU B CA 1
ATOM 3251 C C . LEU B 1 69 ? 17.359 -12.523 4.098 1 98.94 69 LEU B C 1
ATOM 3253 O O . LEU B 1 69 ? 16.641 -12.578 3.096 1 98.94 69 LEU B O 1
ATOM 3257 N N . ALA B 1 70 ? 17.625 -13.609 4.793 1 98.88 70 ALA B N 1
ATOM 3258 C CA . ALA B 1 70 ? 16.953 -14.883 4.574 1 98.88 70 ALA B CA 1
ATOM 3259 C C . ALA B 1 70 ? 15.859 -15.117 5.621 1 98.88 70 ALA B C 1
ATOM 3261 O O . ALA B 1 70 ? 16.141 -15.117 6.824 1 98.88 70 ALA B O 1
ATOM 3262 N N . LEU B 1 71 ? 14.656 -15.242 5.188 1 98.88 71 LEU B N 1
ATOM 3263 C CA . LEU B 1 71 ? 13.516 -15.531 6.055 1 98.88 71 LEU B CA 1
ATOM 3264 C C . LEU B 1 71 ? 13.234 -17.031 6.098 1 98.88 71 LEU B C 1
ATOM 3266 O O . LEU B 1 71 ? 13.68 -17.766 5.223 1 98.88 71 LEU B O 1
ATOM 3270 N N . PRO B 1 72 ? 12.5 -17.5 7.125 1 98.25 72 PRO B N 1
ATOM 3271 C CA . PRO B 1 72 ? 12.094 -18.906 7.102 1 98.25 72 PRO B CA 1
ATOM 3272 C C . PRO B 1 72 ? 11.266 -19.266 5.871 1 98.25 72 PRO B C 1
ATOM 3274 O O . PRO B 1 72 ? 10.477 -18.453 5.395 1 98.25 72 PRO B O 1
ATOM 3277 N N . ALA B 1 73 ? 11.445 -20.453 5.383 1 95.5 73 ALA B N 1
ATOM 3278 C CA . ALA B 1 73 ? 10.656 -20.906 4.238 1 95.5 73 ALA B CA 1
ATOM 3279 C C . ALA B 1 73 ? 9.234 -21.266 4.656 1 95.5 73 ALA B C 1
ATOM 3281 O O . ALA B 1 73 ? 8.984 -21.609 5.816 1 95.5 73 ALA B O 1
ATOM 3282 N N . GLY B 1 74 ? 8.305 -21.172 3.635 1 92.94 74 GLY B N 1
ATOM 3283 C CA . GLY B 1 74 ? 6.957 -21.672 3.889 1 92.94 74 GLY B CA 1
ATOM 3284 C C . GLY B 1 74 ? 5.914 -20.562 3.9 1 92.94 74 GLY B C 1
ATOM 3285 O O . GLY B 1 74 ? 6.242 -19.391 4.102 1 92.94 74 GLY B O 1
ATOM 3286 N N . GLU B 1 75 ? 4.707 -20.922 3.844 1 92.19 75 GLU B N 1
ATOM 3287 C CA . GLU B 1 75 ? 3.561 -20.031 3.719 1 92.19 75 GLU B CA 1
ATOM 3288 C C . GLU B 1 75 ? 3.426 -19.125 4.945 1 92.19 75 GLU B C 1
ATOM 3290 O O . GLU B 1 75 ? 2.967 -17.984 4.84 1 92.19 75 GLU B O 1
ATOM 3295 N N . ALA B 1 76 ? 3.855 -19.641 6.086 1 93.06 76 ALA B N 1
ATOM 3296 C CA . ALA B 1 76 ? 3.725 -18.891 7.34 1 93.06 76 ALA B CA 1
ATOM 3297 C C . ALA B 1 76 ? 4.523 -17.594 7.293 1 93.06 76 ALA B C 1
ATOM 3299 O O . ALA B 1 76 ? 4.238 -16.656 8.039 1 93.06 76 ALA B O 1
ATOM 3300 N N . THR B 1 77 ? 5.516 -17.531 6.438 1 97.19 77 THR B N 1
ATOM 3301 C CA . THR B 1 77 ? 6.34 -16.328 6.289 1 97.19 77 THR B CA 1
ATOM 3302 C C . THR B 1 77 ? 5.539 -15.195 5.664 1 97.19 77 THR B C 1
ATOM 3304 O O . THR B 1 77 ? 5.867 -14.023 5.848 1 97.19 77 THR B O 1
ATOM 3307 N N . LYS B 1 78 ? 4.488 -15.5 5.004 1 96.31 78 LYS B N 1
ATOM 3308 C CA . LYS B 1 78 ? 3.596 -14.516 4.387 1 96.31 78 LYS B CA 1
ATOM 3309 C C . LYS B 1 78 ? 2.629 -13.93 5.41 1 96.31 78 LYS B C 1
ATOM 3311 O O . LYS B 1 78 ? 1.415 -14.125 5.309 1 96.31 78 LYS B O 1
ATOM 3316 N N . SER B 1 79 ? 3.174 -13.227 6.367 1 97.88 79 SER B N 1
ATOM 3317 C CA . SER B 1 79 ? 2.404 -12.711 7.496 1 97.88 79 SER B CA 1
ATOM 3318 C C . SER B 1 79 ? 2.975 -11.391 7.992 1 97.88 79 SER B C 1
ATOM 3320 O O . SER B 1 79 ? 3.947 -10.875 7.434 1 97.88 79 SER B O 1
ATOM 3322 N N . TRP B 1 80 ? 2.385 -10.781 9.039 1 98.56 80 TRP B N 1
ATOM 3323 C CA . TRP B 1 80 ? 2.732 -9.453 9.539 1 98.56 80 TRP B CA 1
ATOM 3324 C C . TRP B 1 80 ? 4.16 -9.43 10.078 1 98.56 80 TRP B C 1
ATOM 3326 O O . TRP B 1 80 ? 4.934 -8.523 9.758 1 98.56 80 TRP B O 1
ATOM 3336 N N . ALA B 1 81 ? 4.523 -10.406 10.828 1 98.31 81 ALA B N 1
ATOM 3337 C CA . ALA B 1 81 ? 5.809 -10.367 11.523 1 98.31 81 ALA B CA 1
ATOM 3338 C C . ALA B 1 81 ? 6.973 -10.375 10.539 1 98.31 81 ALA B C 1
ATOM 3340 O O . ALA B 1 81 ? 7.855 -9.516 10.609 1 98.31 81 ALA B O 1
ATOM 3341 N N . PRO B 1 82 ? 7 -11.32 9.57 1 98.75 82 PRO B N 1
ATOM 3342 C CA . PRO B 1 82 ? 8.062 -11.266 8.555 1 98.75 82 PRO B CA 1
ATOM 3343 C C . PRO B 1 82 ? 8.016 -9.984 7.723 1 98.75 82 PRO B C 1
ATOM 3345 O O . PRO B 1 82 ? 9.062 -9.484 7.301 1 98.75 82 PRO B O 1
ATOM 3348 N N . LEU B 1 83 ? 6.871 -9.477 7.496 1 98.88 83 LEU B N 1
ATOM 3349 C CA . LEU B 1 83 ? 6.762 -8.211 6.777 1 98.88 83 LEU B CA 1
ATOM 3350 C C . LEU B 1 83 ? 7.445 -7.09 7.543 1 98.88 83 LEU B C 1
ATOM 3352 O O . LEU B 1 83 ? 8.25 -6.344 6.98 1 98.88 83 LEU B O 1
ATOM 3356 N N . GLU B 1 84 ? 7.066 -6.973 8.812 1 98.75 84 GLU B N 1
ATOM 3357 C CA . GLU B 1 84 ? 7.664 -5.949 9.672 1 98.75 84 GLU B CA 1
ATOM 3358 C C . GLU B 1 84 ? 9.18 -6.094 9.727 1 98.75 84 GLU B C 1
ATOM 3360 O O . GLU B 1 84 ? 9.906 -5.105 9.633 1 98.75 84 GLU B O 1
ATOM 3365 N N . ARG B 1 85 ? 9.625 -7.301 9.867 1 98.69 85 ARG B N 1
ATOM 3366 C CA . ARG B 1 85 ? 11.062 -7.578 9.906 1 98.69 85 ARG B CA 1
ATOM 3367 C C . ARG B 1 85 ? 11.727 -7.152 8.602 1 98.69 85 ARG B C 1
ATOM 3369 O O . ARG B 1 85 ? 12.797 -6.535 8.617 1 98.69 85 ARG B O 1
ATOM 3376 N N . THR B 1 86 ? 11.141 -7.516 7.52 1 98.88 86 THR B N 1
ATOM 3377 C CA . THR B 1 86 ? 11.695 -7.207 6.203 1 98.88 86 THR B CA 1
ATOM 3378 C C . THR B 1 86 ? 11.789 -5.699 5.996 1 98.88 86 THR B C 1
ATOM 3380 O O . THR B 1 86 ? 12.844 -5.184 5.621 1 98.88 86 THR B O 1
ATOM 3383 N N . VAL B 1 87 ? 10.711 -4.973 6.266 1 98.81 87 VAL B N 1
ATOM 3384 C CA . VAL B 1 87 ? 10.688 -3.525 6.074 1 98.81 87 VAL B CA 1
ATOM 3385 C C . VAL B 1 87 ? 11.727 -2.867 6.984 1 98.81 87 VAL B C 1
ATOM 3387 O O . VAL B 1 87 ? 12.477 -1.993 6.547 1 98.81 87 VAL B O 1
ATOM 3390 N N . GLY B 1 88 ? 11.734 -3.305 8.273 1 98.5 88 GLY B N 1
ATOM 3391 C CA . GLY B 1 88 ? 12.727 -2.789 9.195 1 98.5 88 GLY B CA 1
ATOM 3392 C C . GLY B 1 88 ? 14.156 -3.002 8.719 1 98.5 88 GLY B C 1
ATOM 3393 O O . GLY B 1 88 ? 14.977 -2.09 8.789 1 98.5 88 GLY B O 1
ATOM 3394 N N . TRP B 1 89 ? 14.43 -4.188 8.219 1 98.81 89 TRP B N 1
ATOM 3395 C CA . TRP B 1 89 ? 15.758 -4.504 7.719 1 98.81 89 TRP B CA 1
ATOM 3396 C C . TRP B 1 89 ? 16.109 -3.637 6.516 1 98.81 89 TRP B C 1
ATOM 3398 O O . TRP B 1 89 ? 17.25 -3.152 6.402 1 98.81 89 TRP B O 1
ATOM 3408 N N . LEU B 1 90 ? 15.203 -3.461 5.617 1 98.75 90 LEU B N 1
ATOM 3409 C CA . LEU B 1 90 ? 15.445 -2.627 4.445 1 98.75 90 LEU B CA 1
ATOM 3410 C C . LEU B 1 90 ? 15.75 -1.189 4.855 1 98.75 90 LEU B C 1
ATOM 3412 O O . LEU B 1 90 ? 16.594 -0.533 4.242 1 98.75 90 LEU B O 1
ATOM 3416 N N . LEU B 1 91 ? 14.977 -0.679 5.805 1 97.19 91 LEU B N 1
ATOM 3417 C CA . LEU B 1 91 ? 15.25 0.654 6.332 1 97.19 91 LEU B CA 1
ATOM 3418 C C . LEU B 1 91 ? 16.641 0.725 6.938 1 97.19 91 LEU B C 1
ATOM 3420 O O . LEU B 1 91 ? 17.359 1.713 6.75 1 97.19 91 LEU B O 1
ATOM 3424 N N . ASP B 1 92 ? 17.047 -0.35 7.695 1 97.19 92 ASP B N 1
ATOM 3425 C CA . ASP B 1 92 ? 18.375 -0.416 8.273 1 97.19 92 ASP B CA 1
ATOM 3426 C C . ASP B 1 92 ? 19.453 -0.417 7.188 1 97.19 92 ASP B C 1
ATOM 3428 O O . ASP B 1 92 ? 20.547 0.101 7.391 1 97.19 92 ASP B O 1
ATOM 3432 N N . GLN B 1 93 ? 19.109 -0.991 6.051 1 97.06 93 GLN B N 1
ATOM 3433 C CA . GLN B 1 93 ? 20.031 -1.008 4.914 1 97.06 93 GLN B CA 1
ATOM 3434 C C . GLN B 1 93 ? 20.031 0.337 4.191 1 97.06 93 GLN B C 1
ATOM 3436 O O . GLN B 1 93 ? 20.719 0.502 3.18 1 97.06 93 GLN B O 1
ATOM 3441 N N . LYS B 1 94 ? 19.203 1.288 4.645 1 93 94 LYS B N 1
ATOM 3442 C CA . LYS B 1 94 ? 19.125 2.648 4.117 1 93 94 LYS B CA 1
ATOM 3443 C C . LYS B 1 94 ? 18.641 2.65 2.674 1 93 94 LYS B C 1
ATOM 3445 O O . LYS B 1 94 ? 19.141 3.41 1.844 1 93 94 LYS B O 1
ATOM 3450 N N . VAL B 1 95 ? 17.719 1.739 2.426 1 95.38 95 VAL B N 1
ATOM 3451 C CA . VAL B 1 95 ? 17.094 1.727 1.106 1 95.38 95 VAL B CA 1
ATOM 3452 C C . VAL B 1 95 ? 16.328 3.023 0.891 1 95.38 95 VAL B C 1
ATOM 3454 O O . VAL B 1 95 ? 15.523 3.424 1.739 1 95.38 95 VAL B O 1
ATOM 3457 N N . GLU B 1 96 ? 16.547 3.672 -0.225 1 90.94 96 GLU B N 1
ATOM 3458 C CA . GLU B 1 96 ? 15.859 4.914 -0.584 1 90.94 96 GLU B CA 1
ATOM 3459 C C . GLU B 1 96 ? 14.875 4.688 -1.724 1 90.94 96 GLU B C 1
ATOM 3461 O O . GLU B 1 96 ? 14.82 3.602 -2.303 1 90.94 96 GLU B O 1
ATOM 3466 N N . ARG B 1 97 ? 14.094 5.652 -2.055 1 88.88 97 ARG B N 1
ATOM 3467 C CA . ARG B 1 97 ? 13.023 5.562 -3.047 1 88.88 97 ARG B CA 1
ATOM 3468 C C . ARG B 1 97 ? 13.586 5.211 -4.422 1 88.88 97 ARG B C 1
ATOM 3470 O O . ARG B 1 97 ? 12.93 4.523 -5.207 1 88.88 97 ARG B O 1
ATOM 3477 N N . GLY B 1 98 ? 14.75 5.633 -4.723 1 90.19 98 GLY B N 1
ATOM 3478 C CA . GLY B 1 98 ? 15.344 5.383 -6.023 1 90.19 98 GLY B CA 1
ATOM 3479 C C . GLY B 1 98 ? 16.078 4.059 -6.098 1 90.19 98 GLY B C 1
ATOM 3480 O O . GLY B 1 98 ? 16.516 3.641 -7.172 1 90.19 98 GLY B O 1
ATOM 3481 N N . ASP B 1 99 ? 16.141 3.342 -4.977 1 95.31 99 ASP B N 1
ATOM 3482 C CA . ASP B 1 99 ? 16.859 2.074 -4.922 1 95.31 99 ASP B CA 1
ATOM 3483 C C . ASP B 1 99 ? 15.984 0.921 -5.402 1 95.31 99 ASP B C 1
ATOM 3485 O O . ASP B 1 99 ? 14.812 1.123 -5.746 1 95.31 99 ASP B O 1
ATOM 3489 N N . VAL B 1 100 ? 16.625 -0.274 -5.523 1 98 100 VAL B N 1
ATOM 3490 C CA . VAL B 1 100 ? 15.93 -1.473 -5.984 1 98 100 VAL B CA 1
ATOM 3491 C C . VAL B 1 100 ? 16.094 -2.592 -4.957 1 98 100 VAL B C 1
ATOM 3493 O O . VAL B 1 100 ? 17.203 -2.881 -4.52 1 98 100 VAL B O 1
ATOM 3496 N N . VAL B 1 101 ? 15 -3.125 -4.523 1 98.75 101 VAL B N 1
ATOM 3497 C CA . VAL B 1 101 ? 14.984 -4.324 -3.695 1 98.75 101 VAL B CA 1
ATOM 3498 C C . VAL B 1 101 ? 14.82 -5.562 -4.578 1 98.75 101 VAL B C 1
ATOM 3500 O O . VAL B 1 101 ? 14.156 -5.508 -5.617 1 98.75 101 VAL B O 1
ATOM 3503 N N . VAL B 1 102 ? 15.484 -6.684 -4.215 1 98.94 102 VAL B N 1
ATOM 3504 C CA . VAL B 1 102 ? 15.383 -7.902 -5.012 1 98.94 102 VAL B CA 1
ATOM 3505 C C . VAL B 1 102 ? 14.633 -8.977 -4.219 1 98.94 102 VAL B C 1
ATOM 3507 O O . VAL B 1 102 ? 15.047 -9.336 -3.113 1 98.94 102 VAL B O 1
ATOM 3510 N N . ALA B 1 103 ? 13.523 -9.383 -4.684 1 98.94 103 ALA B N 1
ATOM 3511 C CA . ALA B 1 103 ? 12.82 -10.57 -4.184 1 98.94 103 ALA B CA 1
ATOM 3512 C C . ALA B 1 103 ? 13.352 -11.836 -4.844 1 98.94 103 ALA B C 1
ATOM 3514 O O . ALA B 1 103 ? 13.133 -12.055 -6.039 1 98.94 103 ALA B O 1
ATOM 3515 N N . PHE B 1 104 ? 14.07 -12.672 -4.09 1 98.94 104 PHE B N 1
ATOM 3516 C CA . PHE B 1 104 ? 14.719 -13.875 -4.605 1 98.94 104 PHE B CA 1
ATOM 3517 C C . PHE B 1 104 ? 14.125 -15.125 -3.969 1 98.94 104 PHE B C 1
ATOM 3519 O O . PHE B 1 104 ? 14.562 -15.547 -2.893 1 98.94 104 PHE B O 1
ATOM 3526 N N . GLY B 1 105 ? 13.109 -15.711 -4.641 1 98.75 105 GLY B N 1
ATOM 3527 C CA . GLY B 1 105 ? 12.461 -16.875 -4.066 1 98.75 105 GLY B CA 1
ATOM 3528 C C . GLY B 1 105 ? 11.164 -17.234 -4.762 1 98.75 105 GLY B C 1
ATOM 3529 O O . GLY B 1 105 ? 10.93 -16.844 -5.902 1 98.75 105 GLY B O 1
ATOM 3530 N N . GLY B 1 106 ? 10.391 -18.125 -4.191 1 97.94 106 GLY B N 1
ATOM 3531 C CA . GLY B 1 106 ? 9.094 -18.516 -4.727 1 97.94 106 GLY B CA 1
ATOM 3532 C C . GLY B 1 106 ? 8.031 -17.453 -4.512 1 97.94 106 GLY B C 1
ATOM 3533 O O . GLY B 1 106 ? 8.344 -16.266 -4.359 1 97.94 106 GLY B O 1
ATOM 3534 N N . GLY B 1 107 ? 6.785 -17.891 -4.582 1 97.38 107 GLY B N 1
ATOM 3535 C CA . GLY B 1 107 ? 5.66 -16.984 -4.492 1 97.38 107 GLY B CA 1
ATOM 3536 C C . GLY B 1 107 ? 5.555 -16.297 -3.146 1 97.38 107 GLY B C 1
ATOM 3537 O O . GLY B 1 107 ? 5.172 -15.117 -3.07 1 97.38 107 GLY B O 1
ATOM 3538 N N . VAL B 1 108 ? 5.875 -17.047 -2.08 1 97.25 108 VAL B N 1
ATOM 3539 C CA . VAL B 1 108 ? 5.781 -16.484 -0.734 1 97.25 108 VAL B CA 1
ATOM 3540 C C . VAL B 1 108 ? 6.711 -15.281 -0.608 1 97.25 108 VAL B C 1
ATOM 3542 O O . VAL B 1 108 ? 6.285 -14.195 -0.198 1 97.25 108 VAL B O 1
ATOM 3545 N N . ILE B 1 109 ? 7.938 -15.406 -1.013 1 98.81 109 ILE B N 1
ATOM 3546 C CA . ILE B 1 109 ? 8.93 -14.336 -0.944 1 98.81 109 ILE B CA 1
ATOM 3547 C C . ILE B 1 109 ? 8.562 -13.234 -1.937 1 98.81 109 ILE B C 1
ATOM 3549 O O . ILE B 1 109 ? 8.633 -12.047 -1.608 1 98.81 109 ILE B O 1
ATOM 3553 N N . GLY B 1 110 ? 8.195 -13.609 -3.137 1 98.75 110 GLY B N 1
ATOM 3554 C CA . GLY B 1 110 ? 7.797 -12.617 -4.125 1 98.75 110 GLY B CA 1
ATOM 3555 C C . GLY B 1 110 ? 6.672 -11.719 -3.652 1 98.75 110 GLY B C 1
ATOM 3556 O O . GLY B 1 110 ? 6.746 -10.5 -3.801 1 98.75 110 GLY B O 1
ATOM 3557 N N . ASP B 1 111 ? 5.664 -12.305 -3.098 1 98.62 111 ASP B N 1
ATOM 3558 C CA . ASP B 1 111 ? 4.508 -11.555 -2.619 1 98.62 111 ASP B CA 1
ATOM 3559 C C . ASP B 1 111 ? 4.887 -10.656 -1.44 1 98.62 111 ASP B C 1
ATOM 3561 O O . ASP B 1 111 ? 4.555 -9.477 -1.421 1 98.62 111 ASP B O 1
ATOM 3565 N N . LEU B 1 112 ? 5.598 -11.258 -0.477 1 98.88 112 LEU B N 1
ATOM 3566 C CA . LEU B 1 112 ? 5.957 -10.531 0.739 1 98.88 112 LEU B CA 1
ATOM 3567 C C . LEU B 1 112 ? 6.875 -9.359 0.424 1 98.88 112 LEU B C 1
ATOM 3569 O O . LEU B 1 112 ? 6.648 -8.242 0.9 1 98.88 112 LEU B O 1
ATOM 3573 N N . VAL B 1 113 ? 7.863 -9.578 -0.374 1 98.94 113 VAL B N 1
ATOM 3574 C CA . VAL B 1 113 ? 8.852 -8.555 -0.668 1 98.94 113 VAL B CA 1
ATOM 3575 C C . VAL B 1 113 ? 8.25 -7.496 -1.587 1 98.94 113 VAL B C 1
ATOM 3577 O O . VAL B 1 113 ? 8.531 -6.305 -1.443 1 98.94 113 VAL B O 1
ATOM 3580 N N . GLY B 1 114 ? 7.449 -7.953 -2.592 1 98.94 114 GLY B N 1
ATOM 3581 C CA . GLY B 1 114 ? 6.719 -6.98 -3.393 1 98.94 114 GLY B CA 1
ATOM 3582 C C . GLY B 1 114 ? 5.863 -6.047 -2.562 1 98.94 114 GLY B C 1
ATOM 3583 O O . GLY B 1 114 ? 5.832 -4.84 -2.811 1 98.94 114 GLY B O 1
ATOM 3584 N N . PHE B 1 115 ? 5.203 -6.648 -1.532 1 98.94 115 PHE B N 1
ATOM 3585 C CA . PHE B 1 115 ? 4.383 -5.848 -0.633 1 98.94 115 PHE B CA 1
ATOM 3586 C C . PHE B 1 115 ? 5.25 -4.934 0.223 1 98.94 115 PHE B C 1
ATOM 3588 O O . PHE B 1 115 ? 4.938 -3.754 0.395 1 98.94 115 PHE B O 1
ATOM 3595 N N . ALA B 1 116 ? 6.316 -5.426 0.73 1 98.94 116 ALA B N 1
ATOM 3596 C CA . ALA B 1 116 ? 7.258 -4.605 1.49 1 98.94 116 ALA B CA 1
ATOM 3597 C C . ALA B 1 116 ? 7.75 -3.426 0.661 1 98.94 116 ALA B C 1
ATOM 3599 O O . ALA B 1 116 ? 7.809 -2.295 1.152 1 98.94 116 ALA B O 1
ATOM 3600 N N . ALA B 1 117 ? 8.094 -3.676 -0.579 1 98.88 117 ALA B N 1
ATOM 3601 C CA . ALA B 1 117 ? 8.562 -2.629 -1.484 1 98.88 117 ALA B CA 1
ATOM 3602 C C . ALA B 1 117 ? 7.469 -1.601 -1.744 1 98.88 117 ALA B C 1
ATOM 3604 O O . ALA B 1 117 ? 7.746 -0.404 -1.856 1 98.88 117 ALA B O 1
ATOM 3605 N N . ALA B 1 118 ? 6.242 -2.072 -1.827 1 98.88 118 ALA B N 1
ATOM 3606 C CA . ALA B 1 118 ? 5.105 -1.201 -2.117 1 98.88 118 ALA B CA 1
ATOM 3607 C C . ALA B 1 118 ? 4.875 -0.202 -0.986 1 98.88 118 ALA B C 1
ATOM 3609 O O . ALA B 1 118 ? 4.449 0.93 -1.226 1 98.88 118 ALA B O 1
ATOM 3610 N N . ILE B 1 119 ? 5.184 -0.6 0.223 1 98.81 119 ILE B N 1
ATOM 3611 C CA . ILE B 1 119 ? 4.766 0.244 1.337 1 98.81 119 ILE B CA 1
ATOM 3612 C C . ILE B 1 119 ? 5.977 0.981 1.907 1 98.81 119 ILE B C 1
ATOM 3614 O O . ILE B 1 119 ? 5.828 1.978 2.617 1 98.81 119 ILE B O 1
ATOM 3618 N N . LEU B 1 120 ? 7.203 0.478 1.682 1 98.44 120 LEU B N 1
ATOM 3619 C CA . LEU B 1 120 ? 8.414 1.168 2.119 1 98.44 120 LEU B CA 1
ATOM 3620 C C . LEU B 1 120 ? 8.531 2.531 1.447 1 98.44 120 LEU B C 1
ATOM 3622 O O . LEU B 1 120 ? 8.562 2.623 0.218 1 98.44 120 LEU B O 1
ATOM 3626 N N . ARG B 1 121 ? 8.516 3.617 2.307 1 96 121 ARG B N 1
ATOM 3627 C CA . ARG B 1 121 ? 8.594 4.988 1.812 1 96 121 ARG B CA 1
ATOM 3628 C C . ARG B 1 121 ? 7.543 5.242 0.739 1 96 121 ARG B C 1
ATOM 3630 O O . ARG B 1 121 ? 7.805 5.941 -0.243 1 96 121 ARG B O 1
ATOM 3637 N N . ARG B 1 122 ? 6.402 4.504 0.842 1 97.38 122 ARG B N 1
ATOM 3638 C CA . ARG B 1 122 ? 5.223 4.617 -0.008 1 97.38 122 ARG B CA 1
ATOM 3639 C C . ARG B 1 122 ? 5.531 4.176 -1.436 1 97.38 122 ARG B C 1
ATOM 3641 O O . ARG B 1 122 ? 4.945 4.691 -2.391 1 97.38 122 ARG B O 1
ATOM 3648 N N . GLY B 1 123 ? 6.539 3.359 -1.569 1 97.5 123 GLY B N 1
ATOM 3649 C CA . GLY B 1 123 ? 6.824 2.744 -2.855 1 97.5 123 GLY B CA 1
ATOM 3650 C C . GLY B 1 123 ? 8.289 2.801 -3.234 1 97.5 123 GLY B C 1
ATOM 3651 O O . GLY B 1 123 ? 8.836 3.883 -3.471 1 97.5 123 GLY B O 1
ATOM 3652 N N . VAL B 1 124 ? 8.945 1.714 -3.238 1 97.44 124 VAL B N 1
ATOM 3653 C CA . VAL B 1 124 ? 10.289 1.568 -3.785 1 97.44 124 VAL B CA 1
ATOM 3654 C C . VAL B 1 124 ? 10.289 0.519 -4.895 1 97.44 124 VAL B C 1
ATOM 3656 O O . VAL B 1 124 ? 9.406 -0.344 -4.938 1 97.44 124 VAL B O 1
ATOM 3659 N N . ARG B 1 125 ? 11.219 0.635 -5.801 1 97.94 125 ARG B N 1
ATOM 3660 C CA . ARG B 1 125 ? 11.273 -0.312 -6.91 1 97.94 125 ARG B CA 1
ATOM 3661 C C . ARG B 1 125 ? 11.789 -1.671 -6.445 1 97.94 125 ARG B C 1
ATOM 3663 O O . ARG B 1 125 ? 12.531 -1.758 -5.461 1 97.94 125 ARG B O 1
ATOM 3670 N N . PHE B 1 126 ? 11.367 -2.73 -7.184 1 98.69 126 PHE B N 1
ATOM 3671 C CA . PHE B 1 126 ? 11.914 -4.043 -6.863 1 98.69 126 PHE B CA 1
ATOM 3672 C C . PHE B 1 126 ? 12 -4.914 -8.109 1 98.69 126 PHE B C 1
ATOM 3674 O O . PHE B 1 126 ? 11.383 -4.609 -9.133 1 98.69 126 PHE B O 1
ATOM 3681 N N . VAL B 1 127 ? 12.891 -5.859 -8.07 1 98.88 127 VAL B N 1
ATOM 3682 C CA . VAL B 1 127 ? 13.094 -6.891 -9.086 1 98.88 127 VAL B CA 1
ATOM 3683 C C . VAL B 1 127 ? 12.719 -8.258 -8.508 1 98.88 127 VAL B C 1
ATOM 3685 O O . VAL B 1 127 ? 13.016 -8.555 -7.355 1 98.88 127 VAL B O 1
ATOM 3688 N N . GLN B 1 128 ? 12.016 -9.016 -9.32 1 98.81 128 GLN B N 1
ATOM 3689 C CA . GLN B 1 128 ? 11.664 -10.359 -8.891 1 98.81 128 GLN B CA 1
ATOM 3690 C C . GLN B 1 128 ? 12.492 -11.406 -9.633 1 98.81 128 GLN B C 1
ATOM 3692 O O . GLN B 1 128 ? 12.609 -11.359 -10.859 1 98.81 128 GLN B O 1
ATOM 3697 N N . ILE B 1 129 ? 13.109 -12.25 -8.883 1 98.94 129 ILE B N 1
ATOM 3698 C CA . ILE B 1 129 ? 13.805 -13.414 -9.414 1 98.94 129 ILE B CA 1
ATOM 3699 C C . ILE B 1 129 ? 13.156 -14.688 -8.875 1 98.94 129 ILE B C 1
ATOM 3701 O O . ILE B 1 129 ? 13.617 -15.25 -7.875 1 98.94 129 ILE B O 1
ATOM 3705 N N . PRO B 1 130 ? 12.125 -15.141 -9.547 1 98.88 130 PRO B N 1
ATOM 3706 C CA . PRO B 1 130 ? 11.359 -16.281 -9.047 1 98.88 130 PRO B CA 1
ATOM 3707 C C . PRO B 1 130 ? 12.117 -17.594 -9.156 1 98.88 130 PRO B C 1
ATOM 3709 O O . PRO B 1 130 ? 12.766 -17.859 -10.18 1 98.88 130 PRO B O 1
ATOM 3712 N N . THR B 1 131 ? 11.953 -18.438 -8.086 1 98.75 131 THR B N 1
ATOM 3713 C CA . THR B 1 131 ? 12.781 -19.641 -8.047 1 98.75 131 THR B CA 1
ATOM 3714 C C . THR B 1 131 ? 11.906 -20.891 -8.094 1 98.75 131 THR B C 1
ATOM 3716 O O . THR B 1 131 ? 12.422 -22.016 -8 1 98.75 131 THR B O 1
ATOM 3719 N N . SER B 1 132 ? 10.594 -20.812 -8.133 1 98.44 132 SER B N 1
ATOM 3720 C CA . SER B 1 132 ? 9.688 -21.922 -8.359 1 98.44 132 SER B CA 1
ATOM 3721 C C . SER B 1 132 ? 8.93 -21.766 -9.68 1 98.44 132 SER B C 1
ATOM 3723 O O . SER B 1 132 ? 8.797 -20.656 -10.195 1 98.44 132 SER B O 1
ATOM 3725 N N . LEU B 1 133 ? 8.492 -22.875 -10.211 1 98.69 133 LEU B N 1
ATOM 3726 C CA . LEU B 1 133 ? 7.727 -22.812 -11.453 1 98.69 133 LEU B CA 1
ATOM 3727 C C . LEU B 1 133 ? 6.453 -22 -11.266 1 98.69 133 LEU B C 1
ATOM 3729 O O . LEU B 1 133 ? 6.125 -21.156 -12.102 1 98.69 133 LEU B O 1
ATOM 3733 N N . LEU B 1 134 ? 5.773 -22.188 -10.141 1 98.12 134 LEU B N 1
ATOM 3734 C CA . LEU B 1 134 ? 4.559 -21.438 -9.836 1 98.12 134 LEU B CA 1
ATOM 3735 C C . LEU B 1 134 ? 4.824 -19.938 -9.883 1 98.12 134 LEU B C 1
ATOM 3737 O O . LEU B 1 134 ? 4.07 -19.188 -10.5 1 98.12 134 LEU B O 1
ATOM 3741 N N . ALA B 1 135 ? 5.895 -19.516 -9.234 1 98.56 135 ALA B N 1
ATOM 3742 C CA . ALA B 1 135 ? 6.23 -18.109 -9.188 1 98.56 135 ALA B CA 1
ATOM 3743 C C . ALA B 1 135 ? 6.594 -17.578 -10.57 1 98.56 135 ALA B C 1
ATOM 3745 O O . ALA B 1 135 ? 6.234 -16.453 -10.93 1 98.56 135 ALA B O 1
ATOM 3746 N N . GLN B 1 136 ? 7.305 -18.375 -11.383 1 98.81 136 GLN B N 1
ATOM 3747 C CA . GLN B 1 136 ? 7.742 -17.922 -12.703 1 98.81 136 GLN B CA 1
ATOM 3748 C C . GLN B 1 136 ? 6.555 -17.719 -13.633 1 98.81 136 GLN B C 1
ATOM 3750 O O . GLN B 1 136 ? 6.531 -16.781 -14.422 1 98.81 136 GLN B O 1
ATOM 3755 N N . VAL B 1 137 ? 5.516 -18.516 -13.461 1 98.56 137 VAL B N 1
ATOM 3756 C CA . VAL B 1 137 ? 4.469 -18.516 -14.477 1 98.56 137 VAL B CA 1
ATOM 3757 C C . VAL B 1 137 ? 3.27 -17.703 -13.977 1 98.56 137 VAL B C 1
ATOM 3759 O O . VAL B 1 137 ? 2.387 -17.344 -14.758 1 98.56 137 VAL B O 1
ATOM 3762 N N . ASP B 1 138 ? 3.24 -17.422 -12.68 1 97.56 138 ASP B N 1
ATOM 3763 C CA . ASP B 1 138 ? 1.997 -16.844 -12.172 1 97.56 138 ASP B CA 1
ATOM 3764 C C . ASP B 1 138 ? 2.275 -15.672 -11.227 1 97.56 138 ASP B C 1
ATOM 3766 O O . ASP B 1 138 ? 2.205 -14.516 -11.625 1 97.56 138 ASP B O 1
ATOM 3770 N N . SER B 1 139 ? 2.834 -15.883 -10.062 1 97.19 139 SER B N 1
ATOM 3771 C CA . SER B 1 139 ? 2.826 -14.906 -8.977 1 97.19 139 SER B CA 1
ATOM 3772 C C . SER B 1 139 ? 3.775 -13.75 -9.258 1 97.19 139 SER B C 1
ATOM 3774 O O . SER B 1 139 ? 3.643 -12.672 -8.68 1 97.19 139 SER B O 1
ATOM 3776 N N . SER B 1 140 ? 4.766 -13.906 -10.148 1 98.44 140 SER B N 1
ATOM 3777 C CA . SER B 1 140 ? 5.746 -12.859 -10.406 1 98.44 140 SER B CA 1
ATOM 3778 C C . SER B 1 140 ? 5.23 -11.867 -11.445 1 98.44 140 SER B C 1
ATOM 3780 O O . SER B 1 140 ? 5.883 -10.852 -11.727 1 98.44 140 SER B O 1
ATOM 3782 N N . VAL B 1 141 ? 4.031 -12.117 -12 1 97.94 141 VAL B N 1
ATOM 3783 C CA . VAL B 1 141 ? 3.5 -11.297 -13.078 1 97.94 141 VAL B CA 1
ATOM 3784 C C . VAL B 1 141 ? 2.178 -10.664 -12.648 1 97.94 141 VAL B C 1
ATOM 3786 O O . VAL B 1 141 ? 1.288 -11.359 -12.148 1 97.94 141 VAL B O 1
ATOM 3789 N N . GLY B 1 142 ? 2.104 -9.367 -12.805 1 96.94 142 GLY B N 1
ATOM 3790 C CA . GLY B 1 142 ? 0.807 -8.727 -12.633 1 96.94 142 GLY B CA 1
ATOM 3791 C C . GLY B 1 142 ? 0.727 -7.852 -11.398 1 96.94 142 GLY B C 1
ATOM 3792 O O . GLY B 1 142 ? -0.259 -7.137 -11.203 1 96.94 142 GLY B O 1
ATOM 3793 N N . GLY B 1 143 ? 1.643 -7.906 -10.508 1 97.69 143 GLY B N 1
ATOM 3794 C CA . GLY B 1 143 ? 1.824 -6.867 -9.508 1 97.69 143 GLY B CA 1
ATOM 3795 C C . GLY B 1 143 ? 1.003 -7.098 -8.25 1 97.69 143 GLY B C 1
ATOM 3796 O O . GLY B 1 143 ? 1.034 -6.285 -7.324 1 97.69 143 GLY B O 1
ATOM 3797 N N . LYS B 1 144 ? 0.162 -8.188 -8.195 1 97.62 144 LYS B N 1
ATOM 3798 C CA . LYS B 1 144 ? -0.535 -8.492 -6.949 1 97.62 144 LYS B CA 1
ATOM 3799 C C . LYS B 1 144 ? 0.439 -8.977 -5.879 1 97.62 144 LYS B C 1
ATOM 3801 O O . LYS B 1 144 ? 1.117 -9.984 -6.059 1 97.62 144 LYS B O 1
ATOM 3806 N N . THR B 1 145 ? 0.591 -8.25 -4.824 1 98.44 145 THR B N 1
ATOM 3807 C CA . THR B 1 145 ? 1.454 -8.586 -3.697 1 98.44 145 THR B CA 1
ATOM 3808 C C . THR B 1 145 ? 0.66 -8.609 -2.395 1 98.44 145 THR B C 1
ATOM 3810 O O . THR B 1 145 ? -0.475 -8.125 -2.346 1 98.44 145 THR B O 1
ATOM 3813 N N . GLY B 1 146 ? 1.258 -9.234 -1.372 1 98.44 146 GLY B N 1
ATOM 3814 C CA . GLY B 1 146 ? 0.502 -9.172 -0.131 1 98.44 146 GLY B CA 1
ATOM 3815 C C . GLY B 1 146 ? 0.885 -10.258 0.856 1 98.44 146 GLY B C 1
ATOM 3816 O O . GLY B 1 146 ? 1.841 -11 0.628 1 98.44 146 GLY B O 1
ATOM 3817 N N . ILE B 1 147 ? 0.153 -10.305 1.94 1 98.44 147 ILE B N 1
ATOM 3818 C CA . ILE B 1 147 ? 0.325 -11.281 3.012 1 98.44 147 ILE B CA 1
ATOM 3819 C C . ILE B 1 147 ? -1.038 -11.812 3.447 1 98.44 147 ILE B C 1
ATOM 3821 O O . ILE B 1 147 ? -2.076 -11.336 2.982 1 98.44 147 ILE B O 1
ATOM 3825 N N . ASN B 1 148 ? -0.94 -12.844 4.234 1 95.62 148 ASN B N 1
ATOM 3826 C CA . ASN B 1 148 ? -2.137 -13.445 4.805 1 95.62 148 ASN B CA 1
ATOM 3827 C C . ASN B 1 148 ? -2.527 -12.789 6.121 1 95.62 148 ASN B C 1
ATOM 3829 O O . ASN B 1 148 ? -1.693 -12.164 6.781 1 95.62 148 ASN B O 1
ATOM 3833 N N . ALA B 1 149 ? -3.764 -12.773 6.387 1 94.62 149 ALA B N 1
ATOM 3834 C CA . ALA B 1 149 ? -4.305 -12.43 7.699 1 94.62 149 ALA B CA 1
ATOM 3835 C C . ALA B 1 149 ? -4.898 -13.664 8.383 1 94.62 149 ALA B C 1
ATOM 3837 O O . ALA B 1 149 ? -5.035 -14.719 7.762 1 94.62 149 ALA B O 1
ATOM 3838 N N . ALA B 1 150 ? -5.141 -13.516 9.727 1 91.75 150 ALA B N 1
ATOM 3839 C CA . ALA B 1 150 ? -5.801 -14.602 10.453 1 91.75 150 ALA B CA 1
ATOM 3840 C C . ALA B 1 150 ? -7.129 -14.969 9.797 1 91.75 150 ALA B C 1
ATOM 3842 O O . ALA B 1 150 ? -7.543 -16.125 9.82 1 91.75 150 ALA B O 1
ATOM 3843 N N . GLN B 1 151 ? -7.711 -14.031 9.102 1 89.44 151 GLN B N 1
ATOM 3844 C CA . GLN B 1 151 ? -9.031 -14.188 8.508 1 89.44 151 GLN B CA 1
ATOM 3845 C C . GLN B 1 151 ? -8.953 -14.891 7.156 1 89.44 151 GLN B C 1
ATOM 3847 O O . GLN B 1 151 ? -9.969 -15.336 6.617 1 89.44 151 GLN B O 1
ATOM 3852 N N . GLY B 1 152 ? -7.758 -15 6.535 1 88.44 152 GLY B N 1
ATOM 3853 C CA . GLY B 1 152 ? -7.648 -15.664 5.246 1 88.44 152 GLY B CA 1
ATOM 3854 C C . GLY B 1 152 ? -6.375 -15.305 4.496 1 88.44 152 GLY B C 1
ATOM 3855 O O . GLY B 1 152 ? -5.578 -14.492 4.969 1 88.44 152 GLY B O 1
ATOM 3856 N N . LYS B 1 153 ? -6.23 -15.859 3.303 1 90.06 153 LYS B N 1
ATOM 3857 C CA . LYS B 1 153 ? -5.023 -15.688 2.498 1 90.06 153 LYS B CA 1
ATOM 3858 C C . LYS B 1 153 ? -5.125 -14.453 1.604 1 90.06 153 LYS B C 1
ATOM 3860 O O . LYS B 1 153 ? -6.199 -14.156 1.072 1 90.06 153 LYS B O 1
ATOM 3865 N N . ASN B 1 154 ? -4.051 -13.805 1.505 1 93.31 154 ASN B N 1
ATOM 3866 C CA . ASN B 1 154 ? -3.855 -12.734 0.531 1 93.31 154 ASN B CA 1
ATOM 3867 C C . ASN B 1 154 ? -4.898 -11.633 0.694 1 93.31 154 ASN B C 1
ATOM 3869 O O . ASN B 1 154 ? -5.383 -11.078 -0.294 1 93.31 154 ASN B O 1
ATOM 3873 N N . LEU B 1 155 ? -5.281 -11.32 1.92 1 95.19 155 LEU B N 1
ATOM 3874 C CA . LEU B 1 155 ? -6.316 -10.328 2.166 1 95.19 155 LEU B CA 1
ATOM 3875 C C . LEU B 1 155 ? -5.703 -8.945 2.387 1 95.19 155 LEU B C 1
ATOM 3877 O O . LEU B 1 155 ? -6.422 -7.945 2.455 1 95.19 155 LEU B O 1
ATOM 3881 N N . ILE B 1 156 ? -4.367 -8.875 2.52 1 98.19 156 ILE B N 1
ATOM 3882 C CA . ILE B 1 156 ? -3.641 -7.641 2.779 1 98.19 156 ILE B CA 1
ATOM 3883 C C . ILE B 1 156 ? -2.512 -7.48 1.765 1 98.19 156 ILE B C 1
ATOM 3885 O O . ILE B 1 156 ? -1.704 -8.398 1.579 1 98.19 156 ILE B O 1
ATOM 3889 N N . GLY B 1 157 ? -2.553 -6.332 1.11 1 98.5 157 GLY B N 1
ATOM 3890 C CA . GLY B 1 157 ? -1.507 -6.168 0.114 1 98.5 157 GLY B CA 1
ATOM 3891 C C . GLY B 1 157 ? -1.679 -4.922 -0.732 1 98.5 157 GLY B C 1
ATOM 3892 O O . GLY B 1 157 ? -2.305 -3.951 -0.297 1 98.5 157 GLY B O 1
ATOM 3893 N N . ALA B 1 158 ? -0.973 -4.93 -1.933 1 98.5 158 ALA B N 1
ATOM 3894 C CA . ALA B 1 158 ? -0.989 -3.814 -2.879 1 98.5 158 ALA B CA 1
ATOM 3895 C C . ALA B 1 158 ? -0.765 -4.305 -4.305 1 98.5 158 ALA B C 1
ATOM 3897 O O . ALA B 1 158 ? -0.252 -5.406 -4.52 1 98.5 158 ALA B O 1
ATOM 3898 N N . PHE B 1 159 ? -1.287 -3.562 -5.25 1 97.56 159 PHE B N 1
ATOM 3899 C CA . PHE B 1 159 ? -0.815 -3.707 -6.621 1 97.56 159 PHE B CA 1
ATOM 3900 C C . PHE B 1 159 ? 0.488 -2.943 -6.828 1 97.56 159 PHE B C 1
ATOM 3902 O O . PHE B 1 159 ? 0.518 -1.716 -6.723 1 97.56 159 PHE B O 1
ATOM 3909 N N . HIS B 1 160 ? 1.565 -3.629 -7.016 1 98.31 160 HIS B N 1
ATOM 3910 C CA . HIS B 1 160 ? 2.893 -3.049 -7.184 1 98.31 160 HIS B CA 1
ATOM 3911 C C . HIS B 1 160 ? 3.715 -3.832 -8.203 1 98.31 160 HIS B C 1
ATOM 3913 O O . HIS B 1 160 ? 4.137 -4.957 -7.93 1 98.31 160 HIS B O 1
ATOM 3919 N N . GLN B 1 161 ? 3.883 -3.252 -9.398 1 98.5 161 GLN B N 1
ATOM 3920 C CA . GLN B 1 161 ? 4.578 -3.936 -10.477 1 98.5 161 GLN B CA 1
ATOM 3921 C C . GLN B 1 161 ? 6.086 -3.967 -10.234 1 98.5 161 GLN B C 1
ATOM 3923 O O . GLN B 1 161 ? 6.66 -2.988 -9.75 1 98.5 161 GLN B O 1
ATOM 3928 N N . PRO B 1 162 ? 6.75 -5.113 -10.492 1 98.69 162 PRO B N 1
ATOM 3929 C CA . PRO B 1 162 ? 8.219 -5.098 -10.484 1 98.69 162 PRO B CA 1
ATOM 3930 C C . PRO B 1 162 ? 8.805 -4.262 -11.617 1 98.69 162 PRO B C 1
ATOM 3932 O O . PRO B 1 162 ? 8.094 -3.918 -12.57 1 98.69 162 PRO B O 1
ATOM 3935 N N . SER B 1 163 ? 10.055 -3.904 -11.414 1 98.5 163 SER B N 1
ATOM 3936 C CA . SER B 1 163 ? 10.758 -3.207 -12.484 1 98.5 163 SER B CA 1
ATOM 3937 C C . SER B 1 163 ? 11.32 -4.188 -13.508 1 98.5 163 SER B C 1
ATOM 3939 O O . SER B 1 163 ? 11.625 -3.805 -14.641 1 98.5 163 SER B O 1
ATOM 3941 N N . LEU B 1 164 ? 11.461 -5.422 -13.094 1 98.81 164 LEU B N 1
ATOM 3942 C CA . LEU B 1 164 ? 12.031 -6.496 -13.891 1 98.81 164 LEU B CA 1
ATOM 3943 C C . LEU B 1 164 ? 11.766 -7.855 -13.25 1 98.81 164 LEU B C 1
ATOM 3945 O O . LEU B 1 164 ? 11.758 -7.977 -12.023 1 98.81 164 LEU B O 1
ATOM 3949 N N . VAL B 1 165 ? 11.453 -8.836 -14.039 1 98.94 165 VAL B N 1
ATOM 3950 C CA . VAL B 1 165 ? 11.398 -10.227 -13.594 1 98.94 165 VAL B CA 1
ATOM 3951 C C . VAL B 1 165 ? 12.453 -11.047 -14.328 1 98.94 165 VAL B C 1
ATOM 3953 O O . VAL B 1 165 ? 12.523 -11.016 -15.562 1 98.94 165 VAL B O 1
ATOM 3956 N N . LEU B 1 166 ? 13.32 -11.68 -13.594 1 98.88 166 LEU B N 1
ATOM 3957 C CA . LEU B 1 166 ? 14.297 -12.594 -14.164 1 98.88 166 LEU B CA 1
ATOM 3958 C C . LEU B 1 166 ? 13.93 -14.047 -13.859 1 98.88 166 LEU B C 1
ATOM 3960 O O . LEU B 1 166 ? 14.203 -14.547 -12.766 1 98.88 166 LEU B O 1
ATOM 3964 N N . ALA B 1 167 ? 13.367 -14.695 -14.805 1 98.81 167 ALA B N 1
ATOM 3965 C CA . ALA B 1 167 ? 12.953 -16.078 -14.648 1 98.81 167 ALA B CA 1
ATOM 3966 C C . ALA B 1 167 ? 14.023 -17.031 -15.18 1 98.81 167 ALA B C 1
ATOM 3968 O O . ALA B 1 167 ? 13.961 -17.453 -16.344 1 98.81 167 ALA B O 1
ATOM 3969 N N . ASP B 1 168 ? 14.961 -17.391 -14.344 1 98.75 168 ASP B N 1
ATOM 3970 C CA . ASP B 1 168 ? 16.031 -18.328 -14.703 1 98.75 168 ASP B CA 1
ATOM 3971 C C . ASP B 1 168 ? 15.531 -19.766 -14.641 1 98.75 168 ASP B C 1
ATOM 3973 O O . ASP B 1 168 ? 15.289 -20.297 -13.555 1 98.75 168 ASP B O 1
ATOM 3977 N N . ILE B 1 169 ? 15.539 -20.406 -15.758 1 98.06 169 ILE B N 1
ATOM 3978 C CA . ILE B 1 169 ? 15 -21.75 -15.875 1 98.06 169 ILE B CA 1
ATOM 3979 C C . ILE B 1 169 ? 15.875 -22.719 -15.094 1 98.06 169 ILE B C 1
ATOM 3981 O O . ILE B 1 169 ? 15.391 -23.734 -14.586 1 98.06 169 ILE B O 1
ATOM 3985 N N . ASP B 1 170 ? 17.125 -22.406 -14.906 1 98 170 ASP B N 1
ATOM 3986 C CA . ASP B 1 170 ? 18.078 -23.328 -14.297 1 98 170 ASP B CA 1
ATOM 3987 C C . ASP B 1 170 ? 17.75 -23.547 -12.82 1 98 170 ASP B C 1
ATOM 3989 O O . ASP B 1 170 ? 18.031 -24.625 -12.281 1 98 170 ASP B O 1
ATOM 3993 N N . VAL B 1 171 ? 17.156 -22.578 -12.156 1 98.19 171 VAL B N 1
ATOM 3994 C CA . VAL B 1 171 ? 16.891 -22.719 -10.727 1 98.19 171 VAL B CA 1
ATOM 3995 C C . VA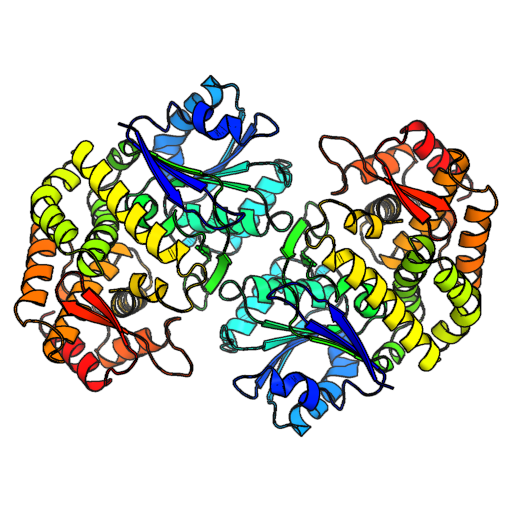L B 1 171 ? 15.797 -23.766 -10.5 1 98.19 171 VAL B C 1
ATOM 3997 O O . VAL B 1 171 ? 15.656 -24.281 -9.391 1 98.19 171 VAL B O 1
ATOM 4000 N N . LEU B 1 172 ? 15.023 -24.094 -11.508 1 98.31 172 LEU B N 1
ATOM 4001 C CA . LEU B 1 172 ? 13.938 -25.062 -11.375 1 98.31 172 LEU B CA 1
ATOM 4002 C C . LEU B 1 172 ? 14.484 -26.469 -11.141 1 98.31 172 LEU B C 1
ATOM 4004 O O . LEU B 1 172 ? 13.766 -27.344 -10.664 1 98.31 172 LEU B O 1
ATOM 4008 N N . GLY B 1 173 ? 15.742 -26.656 -11.539 1 97.31 173 GLY B N 1
ATOM 4009 C CA . GLY B 1 173 ? 16.375 -27.953 -11.391 1 97.31 173 GLY B CA 1
ATOM 4010 C C . GLY B 1 173 ? 16.547 -28.359 -9.938 1 97.31 173 GLY B C 1
ATOM 4011 O O . GLY B 1 173 ? 16.734 -29.547 -9.648 1 97.31 173 GLY B O 1
ATOM 4012 N N . SER B 1 174 ? 16.469 -27.438 -9 1 97.56 174 SER B N 1
ATOM 4013 C CA . SER B 1 174 ? 16.672 -27.734 -7.59 1 97.56 174 SER B CA 1
ATOM 4014 C C . SER B 1 174 ? 15.344 -28.047 -6.895 1 97.56 174 SER B C 1
ATOM 4016 O O . SER B 1 174 ? 15.328 -28.438 -5.723 1 97.56 174 SER B O 1
ATOM 4018 N N . LEU B 1 175 ? 14.219 -27.922 -7.57 1 97.5 175 LEU B N 1
ATOM 4019 C CA . LEU B 1 175 ? 12.914 -28.188 -6.973 1 97.5 175 LEU B CA 1
ATOM 4020 C C . LEU B 1 175 ? 12.695 -29.688 -6.777 1 97.5 175 LEU B C 1
ATOM 4022 O O . LEU B 1 175 ? 13.172 -30.5 -7.574 1 97.5 175 LEU B O 1
ATOM 4026 N N . THR B 1 176 ? 11.992 -30.016 -5.746 1 96.31 176 THR B N 1
ATOM 4027 C CA . THR B 1 176 ? 11.477 -31.391 -5.68 1 96.31 176 THR B CA 1
ATOM 4028 C C . THR B 1 176 ? 10.445 -31.625 -6.781 1 96.31 176 THR B C 1
ATOM 4030 O O . THR B 1 176 ? 9.859 -30.672 -7.312 1 96.31 176 THR B O 1
ATOM 4033 N N . ALA B 1 177 ? 10.242 -32.844 -7.109 1 96.81 177 ALA B N 1
ATOM 4034 C CA . ALA B 1 177 ? 9.242 -33.219 -8.117 1 96.81 177 ALA B CA 1
ATOM 4035 C C . ALA B 1 177 ? 7.863 -32.688 -7.727 1 96.81 177 ALA B C 1
ATOM 4037 O O . ALA B 1 177 ? 7.129 -32.156 -8.578 1 96.81 177 ALA B O 1
ATOM 4038 N N . ARG B 1 178 ? 7.516 -32.719 -6.465 1 96.75 178 ARG B N 1
ATOM 4039 C CA . ARG B 1 178 ? 6.203 -32.281 -6 1 96.75 178 ARG B CA 1
ATOM 4040 C C . ARG B 1 178 ? 6.035 -30.797 -6.176 1 96.75 178 ARG B C 1
ATOM 4042 O O . ARG B 1 178 ? 5 -30.328 -6.664 1 96.75 178 ARG B O 1
ATOM 4049 N N . ASP B 1 179 ? 7.086 -30.062 -5.777 1 96 179 ASP B N 1
ATOM 4050 C CA . ASP B 1 179 ? 7.02 -28.625 -5.906 1 96 179 ASP B CA 1
ATOM 4051 C C . ASP B 1 179 ? 6.922 -28.203 -7.375 1 96 179 ASP B C 1
ATOM 4053 O O . ASP B 1 179 ? 6.207 -27.25 -7.711 1 96 179 ASP B O 1
ATOM 4057 N N . PHE B 1 180 ? 7.641 -28.875 -8.188 1 98 180 PHE B N 1
ATOM 4058 C CA . PHE B 1 180 ? 7.602 -28.578 -9.617 1 98 180 PHE B CA 1
ATOM 4059 C C . PHE B 1 180 ? 6.203 -28.828 -10.18 1 98 180 PHE B C 1
ATOM 4061 O O . PHE B 1 180 ? 5.652 -27.969 -10.875 1 98 180 PHE B O 1
ATOM 4068 N N . LEU B 1 181 ? 5.637 -29.953 -9.852 1 97.62 181 LEU B N 1
ATOM 4069 C CA . LEU B 1 181 ? 4.328 -30.312 -10.375 1 97.62 181 LEU B CA 1
ATOM 4070 C C . LEU B 1 181 ? 3.242 -29.406 -9.82 1 97.62 181 LEU B C 1
ATOM 4072 O O . LEU B 1 181 ? 2.262 -29.109 -10.508 1 97.62 181 LEU B O 1
ATOM 4076 N N . ALA B 1 182 ? 3.418 -28.984 -8.578 1 96.5 182 ALA B N 1
ATOM 4077 C CA . ALA B 1 182 ? 2.494 -27.984 -8.047 1 96.5 182 ALA B CA 1
ATOM 4078 C C . ALA B 1 182 ? 2.482 -26.719 -8.906 1 96.5 182 ALA B C 1
ATOM 4080 O O . ALA B 1 182 ? 1.418 -26.172 -9.195 1 96.5 182 ALA B O 1
ATOM 4081 N N . GLY B 1 183 ? 3.629 -26.266 -9.32 1 97.94 183 GLY B N 1
ATOM 4082 C CA . GLY B 1 183 ? 3.705 -25.141 -10.242 1 97.94 183 GLY B CA 1
ATOM 4083 C C . GLY B 1 183 ? 3.086 -25.438 -11.602 1 97.94 183 GLY B C 1
ATOM 4084 O O . GLY B 1 183 ? 2.459 -24.562 -12.203 1 97.94 183 GLY B O 1
ATOM 4085 N N . TYR B 1 184 ? 3.258 -26.719 -12 1 98.5 184 TYR B N 1
ATOM 4086 C CA . TYR B 1 184 ? 2.713 -27.156 -13.281 1 98.5 184 TYR B CA 1
ATOM 4087 C C . TYR B 1 184 ? 1.192 -27.047 -13.289 1 98.5 184 TYR B C 1
ATOM 4089 O O . TYR B 1 184 ? 0.583 -26.828 -14.344 1 98.5 184 TYR B O 1
ATOM 4097 N N . GLY B 1 185 ? 0.573 -27.172 -12.133 1 98.06 185 GLY B N 1
ATOM 4098 C CA . GLY B 1 185 ? -0.862 -26.969 -12.031 1 98.06 185 GLY B CA 1
ATOM 4099 C C . GLY B 1 185 ? -1.305 -25.625 -12.57 1 98.06 185 GLY B C 1
ATOM 4100 O O . GLY B 1 185 ? -2.322 -25.531 -13.266 1 98.06 185 GLY B O 1
ATOM 4101 N N . GLU B 1 186 ? -0.499 -24.578 -12.359 1 98.06 186 GLU B N 1
ATOM 4102 C CA . GLU B 1 186 ? -0.789 -23.25 -12.891 1 98.06 186 GLU B CA 1
ATOM 4103 C C . GLU B 1 186 ? -0.518 -23.188 -14.391 1 98.06 186 GLU B C 1
ATOM 4105 O O . GLU B 1 186 ? -1.203 -22.469 -15.117 1 98.06 186 GLU B O 1
ATOM 4110 N N . VAL B 1 187 ? 0.449 -23.953 -14.836 1 98.62 187 VAL B N 1
ATOM 4111 C CA . VAL B 1 187 ? 0.767 -23.969 -16.266 1 98.62 187 VAL B CA 1
ATOM 4112 C C . VAL B 1 187 ? -0.407 -24.562 -17.047 1 98.62 187 VAL B C 1
ATOM 4114 O O . VAL B 1 187 ? -0.867 -23.969 -18.016 1 98.62 187 VAL B O 1
ATOM 4117 N N . VAL B 1 188 ? -0.91 -25.672 -16.578 1 98.44 188 VAL B N 1
ATOM 4118 C CA . VAL B 1 188 ? -2.004 -26.344 -17.281 1 98.44 188 VAL B CA 1
ATOM 4119 C C . VAL B 1 188 ? -3.236 -25.453 -17.297 1 98.44 188 VAL B C 1
ATOM 4121 O O . VAL B 1 188 ? -3.982 -25.422 -18.281 1 98.44 188 VAL B O 1
ATOM 4124 N N . LYS B 1 189 ? -3.406 -24.719 -16.234 1 98.44 189 LYS B N 1
ATOM 4125 C CA . LYS B 1 189 ? -4.535 -23.797 -16.109 1 98.44 189 LYS B CA 1
ATOM 4126 C C . LYS B 1 189 ? -4.598 -22.844 -17.297 1 98.44 189 LYS B C 1
ATOM 4128 O O . LYS B 1 189 ? -5.68 -22.562 -17.812 1 98.44 189 LYS B O 1
ATOM 4133 N N . TYR B 1 190 ? -3.439 -22.406 -17.766 1 98.25 190 TYR B N 1
ATOM 4134 C CA . TYR B 1 190 ? -3.42 -21.453 -18.859 1 98.25 190 TYR B CA 1
ATOM 4135 C C . TYR B 1 190 ? -3.895 -22.109 -20.156 1 98.25 190 TYR B C 1
ATOM 4137 O O . TYR B 1 190 ? -4.598 -21.484 -20.953 1 98.25 190 TYR B O 1
ATOM 4145 N N . GLY B 1 191 ? -3.521 -23.344 -20.375 1 98.44 191 GLY B N 1
ATOM 4146 C CA . GLY B 1 191 ? -4.035 -24.062 -21.516 1 98.44 191 GLY B CA 1
ATOM 4147 C C . GLY B 1 191 ? -5.539 -24.266 -21.484 1 98.44 191 GLY B C 1
ATOM 4148 O O . GLY B 1 191 ? -6.211 -24.188 -22.5 1 98.44 191 GLY B O 1
ATOM 4149 N N . LEU B 1 192 ? -6.031 -24.5 -20.328 1 98.56 192 LEU B N 1
ATOM 4150 C CA . LEU B 1 192 ? -7.445 -24.812 -20.125 1 98.56 192 LEU B CA 1
ATOM 4151 C C . LEU B 1 192 ? -8.297 -23.547 -20.219 1 98.56 192 LEU B C 1
ATOM 4153 O O . LEU B 1 192 ? -9.453 -23.594 -20.641 1 98.56 192 LEU B O 1
ATOM 4157 N N . LEU B 1 193 ? -7.738 -22.438 -19.844 1 97 193 LEU B N 1
ATOM 4158 C CA . LEU B 1 193 ? -8.555 -21.234 -19.703 1 97 193 LEU B CA 1
ATOM 4159 C C . LEU B 1 193 ? -8.656 -20.484 -21.031 1 97 193 LEU B C 1
ATOM 4161 O O . LEU B 1 193 ? -9.68 -19.859 -21.312 1 97 193 LEU B O 1
ATOM 4165 N N . GLY B 1 194 ? -7.574 -20.656 -21.875 1 96.81 194 GLY B N 1
ATOM 4166 C CA . GLY B 1 194 ? -7.656 -19.719 -22.984 1 96.81 194 GLY B CA 1
ATOM 4167 C C . GLY B 1 194 ? -6.902 -20.188 -24.219 1 96.81 194 GLY B C 1
ATOM 4168 O O . GLY B 1 194 ? -6.961 -19.547 -25.266 1 96.81 194 GLY B O 1
ATOM 4169 N N . ASP B 1 195 ? -6.238 -21.281 -24.172 1 98 195 ASP B N 1
ATOM 4170 C CA . ASP B 1 195 ? -5.367 -21.641 -25.281 1 98 195 ASP B CA 1
ATOM 4171 C C . ASP B 1 195 ? -5.332 -23.156 -25.469 1 98 195 ASP B C 1
ATOM 4173 O O . ASP B 1 195 ? -4.41 -23.828 -25.016 1 98 195 ASP B O 1
ATOM 4177 N N . LEU B 1 196 ? -6.211 -23.656 -26.297 1 98 196 LEU B N 1
ATOM 4178 C CA . LEU B 1 196 ? -6.301 -25.094 -26.562 1 98 196 LEU B CA 1
ATOM 4179 C C . LEU B 1 196 ? -4.992 -25.609 -27.156 1 98 196 LEU B C 1
ATOM 4181 O O . LEU B 1 196 ? -4.543 -26.703 -26.812 1 98 196 LEU B O 1
ATOM 4185 N N . THR B 1 197 ? -4.406 -24.812 -28.031 1 98.5 197 THR B N 1
ATOM 4186 C CA . THR B 1 197 ? -3.158 -25.219 -28.656 1 98.5 197 THR B CA 1
ATOM 4187 C C . THR B 1 197 ? -2.061 -25.406 -27.609 1 98.5 197 THR B C 1
ATOM 4189 O O . THR B 1 197 ? -1.263 -26.344 -27.719 1 98.5 197 THR B O 1
ATOM 4192 N N . PHE B 1 198 ? -2.02 -24.516 -26.641 1 98.62 198 PHE B N 1
ATOM 4193 C CA . PHE B 1 198 ? -1.049 -24.656 -25.562 1 98.62 198 PHE B CA 1
ATOM 4194 C C . PHE B 1 198 ? -1.334 -25.891 -24.734 1 98.62 198 PHE B C 1
ATOM 4196 O O . PHE B 1 198 ? -0.41 -26.609 -24.328 1 98.62 198 PHE B O 1
ATOM 4203 N N . PHE B 1 199 ? -2.598 -26.234 -24.469 1 98.69 199 PHE B N 1
ATOM 4204 C CA . PHE B 1 199 ? -2.953 -27.438 -23.734 1 98.69 199 PHE B CA 1
ATOM 4205 C C . PHE B 1 199 ? -2.48 -28.688 -24.469 1 98.69 199 PHE B C 1
ATOM 4207 O O . PHE B 1 199 ? -1.89 -29.594 -23.859 1 98.69 199 PHE B O 1
ATOM 4214 N N . GLU B 1 200 ? -2.732 -28.656 -25.75 1 98.69 200 GLU B N 1
ATOM 4215 C CA . GLU B 1 200 ? -2.299 -29.781 -26.578 1 98.69 200 GLU B CA 1
ATOM 4216 C C . GLU B 1 200 ? -0.779 -29.906 -26.578 1 98.69 200 GLU B C 1
ATOM 4218 O O . GLU B 1 200 ? -0.248 -31.016 -26.547 1 98.69 200 GLU B O 1
ATOM 4223 N N . TRP B 1 201 ? -0.159 -28.797 -26.625 1 98.75 201 TRP B N 1
ATOM 4224 C CA . TRP B 1 201 ? 1.298 -28.797 -26.531 1 98.75 201 TRP B CA 1
ATOM 4225 C C . TRP B 1 201 ? 1.765 -29.391 -25.203 1 98.75 201 TRP B C 1
ATOM 4227 O O . TRP B 1 201 ? 2.727 -30.156 -25.172 1 98.75 201 TRP B O 1
ATOM 4237 N N . LEU B 1 202 ? 1.1 -29.094 -24.141 1 98.75 202 LEU B N 1
ATOM 4238 C CA . LEU B 1 202 ? 1.437 -29.625 -22.812 1 98.75 202 LEU B CA 1
ATOM 4239 C C . LEU B 1 202 ? 1.2 -31.125 -22.75 1 98.75 202 LEU B C 1
ATOM 4241 O O . LEU B 1 202 ? 1.964 -31.859 -22.109 1 98.75 202 LEU B O 1
ATOM 4245 N N . GLU B 1 203 ? 0.139 -31.578 -23.375 1 98.44 203 GLU B N 1
ATOM 4246 C CA . GLU B 1 203 ? -0.107 -33 -23.422 1 98.44 203 GLU B CA 1
ATOM 4247 C C . GLU B 1 203 ? 1.069 -33.75 -24.047 1 98.44 203 GLU B C 1
ATOM 4249 O O . GLU B 1 203 ? 1.402 -34.875 -23.641 1 98.44 203 GLU B O 1
ATOM 4254 N N . GLN B 1 204 ? 1.665 -33.062 -24.969 1 98.31 204 GLN B N 1
ATOM 4255 C CA . GLN B 1 204 ? 2.756 -33.688 -25.703 1 98.31 204 GLN B CA 1
ATOM 4256 C C . GLN B 1 204 ? 4.09 -33.5 -24.984 1 98.31 204 GLN B C 1
ATOM 4258 O O . GLN B 1 204 ? 4.91 -34.406 -24.922 1 98.31 204 GLN B O 1
ATOM 4263 N N . ASN B 1 205 ? 4.328 -32.344 -24.422 1 98.25 205 ASN B N 1
ATOM 4264 C CA . ASN B 1 205 ? 5.66 -31.953 -23.969 1 98.25 205 ASN B CA 1
ATOM 4265 C C . ASN B 1 205 ? 5.738 -31.922 -22.438 1 98.25 205 ASN B C 1
ATOM 4267 O O . ASN B 1 205 ? 6.828 -31.812 -21.875 1 98.25 205 ASN B O 1
ATOM 4271 N N . GLY B 1 206 ? 4.617 -32.094 -21.766 1 97.25 206 GLY B N 1
ATOM 4272 C CA . GLY B 1 206 ? 4.555 -32.062 -20.312 1 97.25 206 GLY B CA 1
ATOM 4273 C C . GLY B 1 206 ? 5.574 -32.969 -19.641 1 97.25 206 GLY B C 1
ATOM 4274 O O . GLY B 1 206 ? 6.352 -32.5 -18.797 1 97.25 206 GLY B O 1
ATOM 4275 N N . PRO B 1 207 ? 5.617 -34.188 -20.016 1 96.81 207 PRO B N 1
ATOM 4276 C CA . PRO B 1 207 ? 6.578 -35.125 -19.406 1 96.81 207 PRO B CA 1
ATOM 4277 C C . PRO B 1 207 ? 8.023 -34.688 -19.594 1 96.81 207 PRO B C 1
ATOM 4279 O O . PRO B 1 207 ? 8.836 -34.781 -18.656 1 96.81 207 PRO B O 1
ATOM 4282 N N . ALA B 1 208 ? 8.359 -34.156 -20.766 1 96.69 208 ALA B N 1
ATOM 4283 C CA . ALA B 1 208 ? 9.711 -33.656 -21.016 1 96.69 208 ALA B CA 1
ATOM 4284 C C . ALA B 1 208 ? 10.016 -32.469 -20.125 1 96.69 208 ALA B C 1
ATOM 4286 O O . ALA B 1 208 ? 11.133 -32.344 -19.609 1 96.69 208 ALA B O 1
ATOM 4287 N N . LEU B 1 209 ? 9.016 -31.625 -20 1 95 209 LEU B N 1
ATOM 4288 C CA . LEU B 1 209 ? 9.117 -30.469 -19.109 1 95 209 LEU B CA 1
ATOM 4289 C C . LEU B 1 209 ? 9.438 -30.891 -17.688 1 95 209 LEU B C 1
ATOM 4291 O O . LEU B 1 209 ? 10.312 -30.328 -17.031 1 95 209 LEU B O 1
ATOM 4295 N N . ALA B 1 210 ? 8.719 -31.859 -17.219 1 96.31 210 ALA B N 1
ATOM 4296 C CA . ALA B 1 210 ? 8.852 -32.375 -15.852 1 96.31 210 ALA B CA 1
ATOM 4297 C C . ALA B 1 210 ? 10.195 -33.062 -15.656 1 96.31 210 ALA B C 1
ATOM 4299 O O . ALA B 1 210 ? 10.75 -33.031 -14.555 1 96.31 210 ALA B O 1
ATOM 4300 N N . ALA B 1 211 ? 10.742 -33.594 -16.719 1 96 211 ALA B N 1
ATOM 4301 C CA . ALA B 1 211 ? 11.992 -34.344 -16.656 1 96 211 ALA B CA 1
ATOM 4302 C C . ALA B 1 211 ? 13.195 -33.438 -16.734 1 96 211 ALA B C 1
ATOM 4304 O O . ALA B 1 211 ? 14.344 -33.875 -16.594 1 96 211 ALA B O 1
ATOM 4305 N N . GLY B 1 212 ? 12.977 -32.156 -17.047 1 96.69 212 GLY B N 1
ATOM 4306 C CA . GLY B 1 212 ? 14.07 -31.203 -16.938 1 96.69 212 GLY B CA 1
ATOM 4307 C C . GLY B 1 212 ? 14.5 -30.625 -18.266 1 96.69 212 GLY B C 1
ATOM 4308 O O . GLY B 1 212 ? 15.516 -29.938 -18.344 1 96.69 212 GLY B O 1
ATOM 4309 N N . ASP B 1 213 ? 13.727 -30.922 -19.297 1 97.38 213 ASP B N 1
ATOM 4310 C CA . ASP B 1 213 ? 14.055 -30.328 -20.594 1 97.38 213 ASP B CA 1
ATOM 4311 C C . ASP B 1 213 ? 13.984 -28.797 -20.531 1 97.38 213 ASP B C 1
ATOM 4313 O O . ASP B 1 213 ? 12.898 -28.234 -20.391 1 97.38 213 ASP B O 1
ATOM 4317 N N . LYS B 1 214 ? 15.078 -28.172 -20.766 1 96.56 214 LYS B N 1
ATOM 4318 C CA . LYS B 1 214 ? 15.172 -26.719 -20.578 1 96.56 214 LYS B CA 1
ATOM 4319 C C . LYS B 1 214 ? 14.391 -25.984 -21.656 1 96.56 214 LYS B C 1
ATOM 4321 O O . LYS B 1 214 ? 13.766 -24.953 -21.375 1 96.56 214 LYS B O 1
ATOM 4326 N N . GLY B 1 215 ? 14.508 -26.484 -22.859 1 97.12 215 GLY B N 1
ATOM 4327 C CA . GLY B 1 215 ? 13.742 -25.859 -23.938 1 97.12 215 GLY B CA 1
ATOM 4328 C C . GLY B 1 215 ? 12.25 -25.875 -23.688 1 97.12 215 GLY B C 1
ATOM 4329 O O . GLY B 1 215 ? 11.57 -24.859 -23.859 1 97.12 215 GLY B O 1
ATOM 4330 N N . ALA B 1 216 ? 11.727 -27.047 -23.25 1 97.88 216 ALA B N 1
ATOM 4331 C CA . ALA B 1 216 ? 10.305 -27.188 -22.953 1 97.88 216 ALA B CA 1
ATOM 4332 C C . ALA B 1 216 ? 9.898 -26.312 -21.766 1 97.88 216 ALA B C 1
ATOM 4334 O O . ALA B 1 216 ? 8.828 -25.703 -21.781 1 97.88 216 ALA B O 1
ATOM 4335 N N . ARG B 1 217 ? 10.766 -26.25 -20.766 1 98.19 217 ARG B N 1
ATOM 4336 C CA . ARG B 1 217 ? 10.5 -25.422 -19.594 1 98.19 217 ARG B CA 1
ATOM 4337 C C . ARG B 1 217 ? 10.43 -23.938 -19.984 1 98.19 217 ARG B C 1
ATOM 4339 O O . ARG B 1 217 ? 9.516 -23.234 -19.578 1 98.19 217 ARG B O 1
ATOM 4346 N N . CYS B 1 218 ? 11.352 -23.484 -20.812 1 98 218 CYS B N 1
ATOM 4347 C CA . CYS B 1 218 ? 11.367 -22.109 -21.281 1 98 218 CYS B CA 1
ATOM 4348 C C . CYS B 1 218 ? 10.086 -21.766 -22.031 1 98 218 CYS B C 1
ATOM 4350 O O . CYS B 1 218 ? 9.484 -20.719 -21.812 1 98 218 CYS B O 1
ATOM 4352 N N . GLU B 1 219 ? 9.703 -22.656 -22.875 1 98.06 219 GLU B N 1
ATOM 4353 C CA . GLU B 1 219 ? 8.508 -22.422 -23.688 1 98.06 219 GLU B CA 1
ATOM 4354 C C . GLU B 1 219 ? 7.258 -22.375 -22.812 1 98.06 219 GLU B C 1
ATOM 4356 O O . GLU B 1 219 ? 6.395 -21.516 -23.016 1 98.06 219 GLU B O 1
ATOM 4361 N N . ALA B 1 220 ? 7.145 -23.312 -21.859 1 98.56 220 ALA B N 1
ATOM 4362 C CA . ALA B 1 220 ? 5.996 -23.328 -20.953 1 98.56 220 ALA B CA 1
ATOM 4363 C C . ALA B 1 220 ? 5.902 -22.047 -20.156 1 98.56 220 ALA B C 1
ATOM 4365 O O . ALA B 1 220 ? 4.824 -21.453 -20.031 1 98.56 220 ALA B O 1
ATOM 4366 N N . VAL B 1 221 ? 7.059 -21.578 -19.625 1 98.75 221 VAL B N 1
ATOM 4367 C CA . VAL B 1 221 ? 7.09 -20.344 -18.844 1 98.75 221 VAL B CA 1
ATOM 4368 C C . VAL B 1 221 ? 6.75 -19.156 -19.734 1 98.75 221 VAL B C 1
ATOM 4370 O O . VAL B 1 221 ? 5.914 -18.328 -19.375 1 98.75 221 VAL B O 1
ATOM 4373 N N . ARG B 1 222 ? 7.32 -19.078 -20.906 1 98.56 222 ARG B N 1
ATOM 4374 C CA . ARG B 1 222 ? 7.094 -17.969 -21.812 1 98.56 222 ARG B CA 1
ATOM 4375 C C . ARG B 1 222 ? 5.617 -17.844 -22.188 1 98.56 222 ARG B C 1
ATOM 4377 O O . ARG B 1 222 ? 5.039 -16.766 -22.109 1 98.56 222 ARG B O 1
ATOM 4384 N N . ARG B 1 223 ? 4.988 -18.953 -22.578 1 98.44 223 ARG B N 1
ATOM 4385 C CA . ARG B 1 223 ? 3.59 -18.938 -22.984 1 98.44 223 ARG B CA 1
ATOM 4386 C C . ARG B 1 223 ? 2.678 -18.562 -21.828 1 98.44 223 ARG B C 1
ATOM 4388 O O . ARG B 1 223 ? 1.734 -17.781 -22 1 98.44 223 ARG B O 1
ATOM 4395 N N . SER B 1 224 ? 2.945 -19.156 -20.688 1 98.62 224 SER B N 1
ATOM 4396 C CA . SER B 1 224 ? 2.154 -18.844 -19.5 1 98.62 224 SER B CA 1
ATOM 4397 C C . SER B 1 224 ? 2.248 -17.359 -19.141 1 98.62 224 SER B C 1
ATOM 4399 O O . SER B 1 224 ? 1.228 -16.703 -18.922 1 98.62 224 SER B O 1
ATOM 4401 N N . VAL B 1 225 ? 3.504 -16.812 -19.109 1 98.69 225 VAL B N 1
ATOM 4402 C CA . VAL B 1 225 ? 3.746 -15.422 -18.766 1 98.69 225 VAL B CA 1
ATOM 4403 C C . VAL B 1 225 ? 3.078 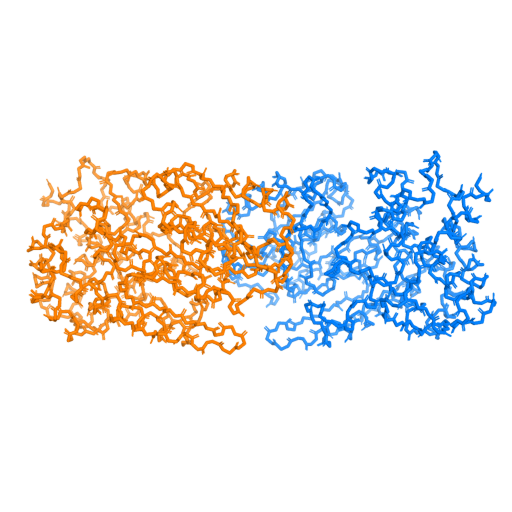-14.516 -19.797 1 98.69 225 VAL B C 1
ATOM 4405 O O . VAL B 1 225 ? 2.471 -13.5 -19.438 1 98.69 225 VAL B O 1
ATOM 4408 N N . GLN B 1 226 ? 3.172 -14.898 -21.078 1 98.5 226 GLN B N 1
ATOM 4409 C CA . GLN B 1 226 ? 2.543 -14.094 -22.125 1 98.5 226 GLN B CA 1
ATOM 4410 C C . GLN B 1 226 ? 1.034 -14.008 -21.922 1 98.5 226 GLN B C 1
ATOM 4412 O O . GLN B 1 226 ? 0.449 -12.93 -22.031 1 98.5 226 GLN B O 1
ATOM 4417 N N . MET B 1 227 ? 0.437 -15.094 -21.656 1 97.81 227 MET B N 1
ATOM 4418 C CA . MET B 1 227 ? -1.01 -15.133 -21.453 1 97.81 227 MET B CA 1
ATOM 4419 C C . MET B 1 227 ? -1.422 -14.289 -20.266 1 97.81 227 MET B C 1
ATOM 4421 O O . MET B 1 227 ? -2.371 -13.508 -20.344 1 97.81 227 MET B O 1
ATOM 4425 N N . LYS B 1 228 ? -0.746 -14.438 -19.156 1 97.94 228 LYS B N 1
ATOM 4426 C CA . LYS B 1 228 ? -1.077 -13.633 -17.984 1 97.94 228 LYS B CA 1
ATOM 4427 C C . LYS B 1 228 ? -0.85 -12.148 -18.25 1 97.94 228 LYS B C 1
ATOM 4429 O O . LYS B 1 228 ? -1.672 -11.312 -17.875 1 97.94 228 LYS B O 1
ATOM 4434 N N . ALA B 1 229 ? 0.293 -11.836 -18.875 1 98.06 229 ALA B N 1
ATOM 4435 C CA . ALA B 1 229 ? 0.588 -10.453 -19.219 1 98.06 229 ALA B CA 1
ATOM 4436 C C . ALA B 1 229 ? -0.548 -9.828 -20.016 1 98.06 229 ALA B C 1
ATOM 4438 O O . ALA B 1 229 ? -0.981 -8.711 -19.734 1 98.06 229 ALA B O 1
ATOM 4439 N N . ASP B 1 230 ? -1.03 -10.547 -21.031 1 97.69 230 ASP B N 1
ATOM 4440 C CA . ASP B 1 230 ? -2.105 -10.055 -21.891 1 97.69 230 ASP B CA 1
ATOM 4441 C C . ASP B 1 230 ? -3.361 -9.75 -21.062 1 97.69 230 ASP B C 1
ATOM 4443 O O . ASP B 1 230 ? -4.023 -8.734 -21.297 1 97.69 230 ASP B O 1
ATOM 4447 N N . ILE B 1 231 ? -3.652 -10.617 -20.156 1 96.88 231 ILE B N 1
ATOM 4448 C CA . ILE B 1 231 ? -4.836 -10.453 -19.328 1 96.88 231 ILE B CA 1
ATOM 4449 C C . ILE B 1 231 ? -4.641 -9.273 -18.375 1 96.88 231 ILE B C 1
ATOM 4451 O O . ILE B 1 231 ? -5.547 -8.453 -18.203 1 96.88 231 ILE B O 1
ATOM 4455 N N . VAL B 1 232 ? -3.473 -9.133 -17.781 1 96.69 232 VAL B N 1
ATOM 4456 C CA . VAL B 1 232 ? -3.152 -8.078 -16.828 1 96.69 232 VAL B CA 1
ATOM 4457 C C . VAL B 1 232 ? -3.223 -6.719 -17.516 1 96.69 232 VAL B C 1
ATOM 4459 O O . VAL B 1 232 ? -3.738 -5.75 -16.953 1 96.69 232 VAL B O 1
ATOM 4462 N N . ILE B 1 233 ? -2.695 -6.648 -18.719 1 96.31 233 ILE B N 1
ATOM 4463 C CA . ILE B 1 233 ? -2.695 -5.406 -19.484 1 96.31 233 ILE B CA 1
ATOM 4464 C C . ILE B 1 233 ? -4.133 -4.945 -19.719 1 96.31 233 ILE B C 1
ATOM 4466 O O . ILE B 1 233 ? -4.43 -3.752 -19.656 1 96.31 233 ILE B O 1
ATOM 4470 N N . ARG B 1 234 ? -5.051 -5.922 -19.875 1 94.31 234 ARG B N 1
ATOM 4471 C CA . ARG B 1 234 ? -6.449 -5.602 -20.125 1 94.31 234 ARG B CA 1
ATOM 4472 C C . ARG B 1 234 ? -7.18 -5.246 -18.844 1 94.31 234 ARG B C 1
ATOM 4474 O O . ARG B 1 234 ? -8.102 -4.434 -18.844 1 94.31 234 ARG B O 1
ATOM 4481 N N . ASP B 1 235 ? -6.742 -5.867 -17.797 1 94.31 235 ASP B N 1
ATOM 4482 C CA . ASP B 1 235 ? -7.441 -5.719 -16.531 1 94.31 235 ASP B CA 1
ATOM 4483 C C . ASP B 1 235 ? -6.477 -5.867 -15.352 1 94.31 235 ASP B C 1
ATOM 4485 O O . ASP B 1 235 ? -6.441 -6.914 -14.695 1 94.31 235 ASP B O 1
ATOM 4489 N N . GLU B 1 236 ? -5.812 -4.777 -14.977 1 91.5 236 GLU B N 1
ATOM 4490 C CA . GLU B 1 236 ? -4.746 -4.832 -13.984 1 91.5 236 GLU B CA 1
ATOM 4491 C C . GLU B 1 236 ? -5.301 -5.113 -12.586 1 91.5 236 GLU B C 1
ATOM 4493 O O . GLU B 1 236 ? -4.711 -5.875 -11.82 1 91.5 236 GLU B O 1
ATOM 4498 N N . THR B 1 237 ? -6.422 -4.527 -12.25 1 89 237 THR B N 1
ATOM 4499 C CA . THR B 1 237 ? -6.879 -4.57 -10.859 1 89 237 THR B CA 1
ATOM 4500 C C . THR B 1 237 ? -8.047 -5.539 -10.703 1 89 237 THR B C 1
ATOM 4502 O O . THR B 1 237 ? -8.836 -5.422 -9.766 1 89 237 THR B O 1
ATOM 4505 N N . GLU B 1 238 ? -8.25 -6.445 -11.703 1 88.62 238 GLU B N 1
ATOM 4506 C CA . GLU B 1 238 ? -9.164 -7.578 -11.625 1 88.62 238 GLU B CA 1
ATOM 4507 C C . GLU B 1 238 ? -10.609 -7.105 -11.477 1 88.62 238 GLU B C 1
ATOM 4509 O O . GLU B 1 238 ? -11.312 -7.539 -10.562 1 88.62 238 GLU B O 1
ATOM 4514 N N . GLN B 1 239 ? -11.047 -6.301 -12.266 1 83.19 239 GLN B N 1
ATOM 4515 C CA . GLN B 1 239 ? -12.422 -5.812 -12.289 1 83.19 239 GLN B CA 1
ATOM 4516 C C . GLN B 1 239 ? -13.219 -6.461 -13.422 1 83.19 239 GLN B C 1
ATOM 4518 O O . GLN B 1 239 ? -14.398 -6.164 -13.609 1 83.19 239 GLN B O 1
ATOM 4523 N N . GLY B 1 240 ? -12.602 -7.402 -14.156 1 87.5 240 GLY B N 1
ATOM 4524 C CA . GLY B 1 240 ? -13.227 -8.055 -15.297 1 87.5 240 GLY B CA 1
ATOM 4525 C C . GLY B 1 240 ? -12.508 -9.32 -15.719 1 87.5 240 GLY B C 1
ATOM 4526 O O . GLY B 1 240 ? -12.57 -10.344 -15.031 1 87.5 240 GLY B O 1
ATOM 4527 N N . ASP B 1 241 ? -11.75 -9.195 -16.812 1 89.25 241 ASP B N 1
ATOM 4528 C CA . ASP B 1 241 ? -11.164 -10.336 -17.516 1 89.25 241 ASP B CA 1
ATOM 4529 C C . ASP B 1 241 ? -10.164 -11.07 -16.609 1 89.25 241 ASP B C 1
ATOM 4531 O O . ASP B 1 241 ? -9.914 -12.266 -16.797 1 89.25 241 ASP B O 1
ATOM 4535 N N . ARG B 1 242 ? -9.539 -10.414 -15.766 1 93.62 242 ARG B N 1
ATOM 4536 C CA . ARG B 1 242 ? -8.492 -11.023 -14.953 1 93.62 242 ARG B CA 1
ATOM 4537 C C . ARG B 1 242 ? -9.07 -12.094 -14.023 1 93.62 242 ARG B C 1
ATOM 4539 O O . ARG B 1 242 ? -8.336 -12.945 -13.523 1 93.62 242 ARG B O 1
ATOM 4546 N N . ALA B 1 243 ? -10.406 -12.094 -13.859 1 92.31 243 ALA B N 1
ATOM 4547 C CA . ALA B 1 243 ? -11.07 -13.133 -13.078 1 92.31 243 ALA B CA 1
ATOM 4548 C C . ALA B 1 243 ? -10.898 -14.508 -13.719 1 92.31 243 ALA B C 1
ATOM 4550 O O . ALA B 1 243 ? -10.992 -15.531 -13.047 1 92.31 243 ALA B O 1
ATOM 4551 N N . LEU B 1 244 ? -10.648 -14.516 -15.008 1 95.06 244 LEU B N 1
ATOM 4552 C CA . LEU B 1 244 ? -10.461 -15.766 -15.742 1 95.06 244 LEU B CA 1
ATOM 4553 C C . LEU B 1 244 ? -9.289 -16.562 -15.172 1 95.06 244 LEU B C 1
ATOM 4555 O O . LEU B 1 244 ? -9.297 -17.797 -15.211 1 95.06 244 LEU B O 1
ATOM 4559 N N . LEU B 1 245 ? -8.336 -15.82 -14.625 1 96.31 245 LEU B N 1
ATOM 4560 C CA . LEU B 1 245 ? -7.137 -16.453 -14.086 1 96.31 245 LEU B CA 1
ATOM 4561 C C . LEU B 1 245 ? -7.477 -17.297 -12.859 1 96.31 245 LEU B C 1
ATOM 4563 O O . LEU B 1 245 ? -6.656 -18.094 -12.398 1 96.31 245 LEU B O 1
ATOM 4567 N N . ASN B 1 246 ? -8.742 -17.25 -12.438 1 95 246 ASN B N 1
ATOM 4568 C CA . ASN B 1 246 ? -9.156 -17.984 -11.234 1 95 246 ASN B CA 1
ATOM 4569 C C . ASN B 1 246 ? -9.766 -19.328 -11.586 1 95 246 ASN B C 1
ATOM 4571 O O . ASN B 1 246 ? -10.414 -19.969 -10.742 1 95 246 ASN B O 1
ATOM 4575 N N . LEU B 1 247 ? -9.586 -19.719 -12.836 1 97.62 247 LEU B N 1
ATOM 4576 C CA . LEU B 1 247 ? -10.047 -21.062 -13.18 1 97.62 247 LEU B CA 1
ATOM 4577 C C . LEU B 1 247 ? -9.461 -22.078 -12.219 1 97.62 247 LEU B C 1
ATOM 4579 O O . LEU B 1 247 ? -8.25 -22.109 -11.992 1 97.62 247 LEU B O 1
ATOM 4583 N N . GLY B 1 248 ? -10.359 -22.828 -11.641 1 97.19 248 GLY B N 1
ATOM 4584 C CA . GLY B 1 248 ? -9.945 -23.875 -10.719 1 97.19 248 GLY B CA 1
ATOM 4585 C C . GLY B 1 248 ? -9.773 -23.375 -9.297 1 97.19 248 GLY B C 1
ATOM 4586 O O . GLY B 1 248 ? -9.742 -24.172 -8.352 1 97.19 248 GLY B O 1
ATOM 4587 N N . HIS B 1 249 ? -9.695 -22.094 -9.078 1 95.56 249 HIS B N 1
ATOM 4588 C CA . HIS B 1 249 ? -9.297 -21.547 -7.793 1 95.56 249 HIS B CA 1
ATOM 4589 C C . HIS B 1 249 ? -10.461 -21.562 -6.805 1 95.56 249 HIS B C 1
ATOM 4591 O O . HIS B 1 249 ? -10.25 -21.703 -5.598 1 95.56 249 HIS B O 1
ATOM 4597 N N . THR B 1 250 ? -11.672 -21.438 -7.32 1 94.06 250 THR B N 1
ATOM 4598 C CA . THR B 1 250 ? -12.812 -21.484 -6.414 1 94.06 250 THR B CA 1
ATOM 4599 C C . THR B 1 250 ? -12.852 -22.812 -5.664 1 94.06 250 THR B C 1
ATOM 4601 O O . THR B 1 250 ? -12.938 -22.844 -4.438 1 94.06 250 THR B O 1
ATOM 4604 N N . PHE B 1 251 ? -12.695 -23.875 -6.402 1 95.88 251 PHE B N 1
ATOM 4605 C CA . PHE B 1 251 ? -12.609 -25.203 -5.801 1 95.88 251 PHE B CA 1
ATOM 4606 C C . PHE B 1 251 ? -11.297 -25.375 -5.043 1 95.88 251 PHE B C 1
ATOM 4608 O O . PHE B 1 251 ? -11.297 -25.844 -3.9 1 95.88 251 PHE B O 1
ATOM 4615 N N . GLY B 1 252 ? -10.234 -24.969 -5.715 1 96.06 252 GLY B N 1
ATOM 4616 C CA . GLY B 1 252 ? -8.906 -25.109 -5.141 1 96.06 252 GLY B CA 1
ATOM 4617 C C . GLY B 1 252 ? -8.766 -24.453 -3.781 1 96.06 252 GLY B C 1
ATOM 4618 O O . GLY B 1 252 ? -8.25 -25.062 -2.842 1 96.06 252 GLY B O 1
ATOM 4619 N N . HIS B 1 253 ? -9.203 -23.25 -3.654 1 93.81 253 HIS B N 1
ATOM 4620 C CA . HIS B 1 253 ? -9.094 -22.5 -2.402 1 93.81 253 HIS B CA 1
ATOM 4621 C C . HIS B 1 253 ? -9.922 -23.156 -1.301 1 93.81 253 HIS B C 1
ATOM 4623 O O . HIS B 1 253 ? -9.508 -23.188 -0.141 1 93.81 253 HIS B O 1
ATOM 4629 N N . ALA B 1 254 ? -11.102 -23.625 -1.645 1 94.44 254 ALA B N 1
ATOM 4630 C CA . ALA B 1 254 ? -11.922 -24.328 -0.671 1 94.44 254 ALA B CA 1
ATOM 4631 C C . ALA B 1 254 ? -11.203 -25.578 -0.156 1 94.44 254 ALA B C 1
ATOM 4633 O O . ALA B 1 254 ? -11.234 -25.875 1.042 1 94.44 254 ALA B O 1
ATOM 4634 N N . LEU B 1 255 ? -10.586 -26.25 -1.023 1 96.75 255 LEU B N 1
ATOM 4635 C CA . LEU B 1 255 ? -9.859 -27.453 -0.653 1 96.75 255 LEU B CA 1
ATOM 4636 C C . LEU B 1 255 ? -8.648 -27.125 0.212 1 96.75 255 LEU B C 1
ATOM 4638 O O . LEU B 1 255 ? -8.352 -27.844 1.167 1 96.75 255 LEU B O 1
ATOM 4642 N N . GLU B 1 256 ? -7.902 -26.094 -0.156 1 94.44 256 GLU B N 1
ATOM 4643 C CA . GLU B 1 256 ? -6.797 -25.625 0.682 1 94.44 256 GLU B CA 1
ATOM 4644 C C . GLU B 1 256 ? -7.277 -25.297 2.092 1 94.44 256 GLU B C 1
ATOM 4646 O O . GLU B 1 256 ? -6.637 -25.672 3.076 1 94.44 256 GLU B O 1
ATOM 4651 N N . ALA B 1 257 ? -8.367 -24.594 2.146 1 92.44 257 ALA B N 1
ATOM 4652 C CA . ALA B 1 257 ? -8.945 -24.25 3.443 1 92.44 257 ALA B CA 1
ATOM 4653 C C . ALA B 1 257 ? -9.328 -25.5 4.219 1 92.44 257 ALA B C 1
ATOM 4655 O O . ALA B 1 257 ? -9.062 -25.609 5.418 1 92.44 257 ALA B O 1
ATOM 4656 N N . ALA B 1 258 ? -9.93 -26.422 3.564 1 95.12 258 ALA B N 1
ATOM 4657 C CA . ALA B 1 258 ? -10.383 -27.672 4.176 1 95.12 258 ALA B CA 1
ATOM 4658 C C . ALA B 1 258 ? -9.203 -28.469 4.723 1 95.12 258 ALA B C 1
ATOM 4660 O O . ALA B 1 258 ? -9.359 -29.25 5.656 1 95.12 258 ALA B O 1
ATOM 4661 N N . THR B 1 259 ? -8.109 -28.266 4.129 1 95.62 259 THR B N 1
ATOM 4662 C CA . THR B 1 259 ? -6.93 -29.016 4.547 1 95.62 259 THR B CA 1
ATOM 4663 C C . THR B 1 259 ? -6.055 -28.188 5.473 1 95.62 259 THR B C 1
ATOM 4665 O O . THR B 1 259 ? -4.91 -28.547 5.75 1 95.62 259 THR B O 1
ATOM 4668 N N . GLY B 1 260 ? -6.543 -27 5.898 1 90.19 260 GLY B N 1
ATOM 4669 C CA . GLY B 1 260 ? -5.887 -26.156 6.887 1 90.19 260 GLY B CA 1
ATOM 4670 C C . GLY B 1 260 ? -4.691 -25.406 6.332 1 90.19 260 GLY B C 1
ATOM 4671 O O . GLY B 1 260 ? -3.74 -25.125 7.062 1 90.19 260 GLY B O 1
ATOM 4672 N N . TYR B 1 261 ? -4.688 -25.219 5.043 1 88.81 261 TYR B N 1
ATOM 4673 C CA . TYR B 1 261 ? -3.566 -24.531 4.395 1 88.81 261 TYR B CA 1
ATOM 4674 C C . TYR B 1 261 ? -2.244 -25.188 4.77 1 88.81 261 TYR B C 1
ATOM 4676 O O . TYR B 1 261 ? -1.269 -24.5 5.082 1 88.81 261 TYR B O 1
ATOM 4684 N N . SER B 1 262 ? -2.191 -26.438 4.812 1 89.94 262 SER B N 1
ATOM 4685 C CA . SER B 1 262 ? -1.046 -27.219 5.25 1 89.94 262 SER B CA 1
ATOM 4686 C C . SER B 1 262 ? -0.38 -27.922 4.07 1 89.94 262 SER B C 1
ATOM 4688 O O . SER B 1 262 ? -0.793 -27.75 2.922 1 89.94 262 SER B O 1
ATOM 4690 N N . ASP B 1 263 ? 0.661 -28.703 4.379 1 91.38 263 ASP B N 1
ATOM 4691 C CA . ASP B 1 263 ? 1.387 -29.453 3.354 1 91.38 263 ASP B CA 1
ATOM 4692 C C . ASP B 1 263 ? 0.557 -30.625 2.838 1 91.38 263 ASP B C 1
ATOM 4694 O O . ASP B 1 263 ? 0.955 -31.297 1.891 1 91.38 263 ASP B O 1
ATOM 4698 N N . ARG B 1 264 ? -0.642 -30.734 3.406 1 94.69 264 ARG B N 1
ATOM 4699 C CA . ARG B 1 264 ? -1.55 -31.766 2.902 1 94.69 264 ARG B CA 1
ATOM 4700 C C . ARG B 1 264 ? -1.929 -31.484 1.449 1 94.69 264 ARG B C 1
ATOM 4702 O O . ARG B 1 264 ? -2.172 -32.406 0.682 1 94.69 264 ARG B O 1
ATOM 4709 N N . LEU B 1 265 ? -1.987 -30.312 1.125 1 96.44 265 LEU B N 1
ATOM 4710 C CA . LEU B 1 265 ? -2.352 -29.891 -0.222 1 96.44 265 LEU B CA 1
ATOM 4711 C C . LEU B 1 265 ? -1.649 -28.594 -0.588 1 96.44 265 LEU B C 1
ATOM 4713 O O . LEU B 1 265 ? -1.917 -27.547 0.011 1 96.44 265 LEU B O 1
ATOM 4717 N N . LEU B 1 266 ? -0.79 -28.656 -1.565 1 95.62 266 LEU B N 1
ATOM 4718 C CA . LEU B 1 266 ? -0.139 -27.438 -2.053 1 95.62 266 LEU B CA 1
ATOM 4719 C C . LEU B 1 266 ? -1.076 -26.641 -2.959 1 95.62 266 LEU B C 1
ATOM 4721 O O . LEU B 1 266 ? -2.01 -27.203 -3.537 1 95.62 266 LEU B O 1
ATOM 4725 N N . HIS B 1 267 ? -0.855 -25.422 -3.08 1 94.19 267 HIS B N 1
ATOM 4726 C CA . HIS B 1 267 ? -1.724 -24.516 -3.84 1 94.19 267 HIS B CA 1
ATOM 4727 C C . HIS B 1 267 ? -1.937 -25.031 -5.262 1 94.19 267 HIS B C 1
ATOM 4729 O O . HIS B 1 267 ? -3.076 -25.219 -5.695 1 94.19 267 HIS B O 1
ATOM 4735 N N . GLY B 1 268 ? -0.846 -25.344 -5.977 1 96.56 268 GLY B N 1
ATOM 4736 C CA . GLY B 1 268 ? -0.932 -25.781 -7.359 1 96.56 268 GLY B CA 1
ATOM 4737 C C . GLY B 1 268 ? -1.663 -27.109 -7.516 1 96.56 268 GLY B C 1
ATOM 4738 O O . GLY B 1 268 ? -2.279 -27.359 -8.555 1 96.56 268 GLY B O 1
ATOM 4739 N N . GLU B 1 269 ? -1.564 -27.984 -6.449 1 97.75 269 GLU B N 1
ATOM 4740 C CA . GLU B 1 269 ? -2.33 -29.234 -6.434 1 97.75 269 GLU B CA 1
ATOM 4741 C C . GLU B 1 269 ? -3.828 -28.953 -6.336 1 97.75 269 GLU B C 1
ATOM 4743 O O . GLU B 1 269 ? -4.625 -29.562 -7.051 1 97.75 269 GLU B O 1
ATOM 4748 N N . GLY B 1 270 ? -4.145 -28.031 -5.477 1 97.56 270 GLY B N 1
ATOM 4749 C CA . GLY B 1 270 ? -5.531 -27.609 -5.363 1 97.56 270 GLY B CA 1
ATOM 4750 C C . GLY B 1 270 ? -6.09 -27.031 -6.648 1 97.56 270 GLY B C 1
ATOM 4751 O O . GLY B 1 270 ? -7.227 -27.312 -7.023 1 97.56 270 GLY B O 1
ATOM 4752 N N . VAL B 1 271 ? -5.285 -26.234 -7.312 1 97.69 271 VAL B N 1
ATOM 4753 C CA . VAL B 1 271 ? -5.691 -25.625 -8.57 1 97.69 271 VAL B CA 1
ATOM 4754 C C . VAL B 1 271 ? -5.949 -26.703 -9.617 1 97.69 271 VAL B C 1
ATOM 4756 O O . VAL B 1 271 ? -6.938 -26.641 -10.359 1 97.69 271 VAL B O 1
ATOM 4759 N N . ALA B 1 272 ? -5.098 -27.672 -9.656 1 98.31 272 ALA B N 1
ATOM 4760 C CA . ALA B 1 272 ? -5.246 -28.75 -10.625 1 98.31 272 ALA B CA 1
ATOM 4761 C C . ALA B 1 272 ? -6.547 -29.516 -10.391 1 98.31 272 ALA B C 1
ATOM 4763 O O . ALA B 1 272 ? -7.332 -29.719 -11.32 1 98.31 272 ALA B O 1
ATOM 4764 N N . ILE B 1 273 ? -6.777 -29.922 -9.164 1 98.38 273 ILE B N 1
ATOM 4765 C CA . ILE B 1 273 ? -8.016 -30.609 -8.812 1 98.38 273 ILE B CA 1
ATOM 4766 C C . ILE B 1 273 ? -9.211 -29.703 -9.109 1 98.38 273 ILE B C 1
ATOM 4768 O O . ILE B 1 273 ? -10.219 -30.156 -9.648 1 98.38 273 ILE B O 1
ATOM 4772 N N . GLY B 1 274 ? -9.023 -28.453 -8.766 1 98.25 274 GLY B N 1
ATOM 4773 C CA . GLY B 1 274 ? -10.078 -27.484 -9.008 1 98.25 274 GLY B CA 1
ATOM 4774 C C . GLY B 1 274 ? -10.422 -27.328 -10.477 1 98.25 274 GLY B C 1
ATOM 4775 O O . GLY B 1 274 ? -11.586 -27.156 -10.836 1 98.25 274 GLY B O 1
ATOM 4776 N N . CYS B 1 275 ? -9.43 -27.359 -11.312 1 98.56 275 CYS B N 1
ATOM 4777 C CA . CYS B 1 275 ? -9.672 -27.312 -12.75 1 98.56 275 CYS B CA 1
ATOM 4778 C C . CYS B 1 275 ? -10.484 -28.516 -13.211 1 98.56 275 CYS B C 1
ATOM 4780 O O . CYS B 1 275 ? -11.438 -28.375 -13.977 1 98.56 275 CYS B O 1
ATOM 4782 N N . ALA B 1 276 ? -10.109 -29.656 -12.727 1 98.44 276 ALA B N 1
ATOM 4783 C CA . ALA B 1 276 ? -10.859 -30.875 -13.07 1 98.44 276 ALA B CA 1
ATOM 4784 C C . ALA B 1 276 ? -12.32 -30.75 -12.648 1 98.44 276 ALA B C 1
ATOM 4786 O O . ALA B 1 276 ? -13.219 -31.062 -13.422 1 98.44 276 ALA B O 1
ATOM 4787 N N . LEU B 1 277 ? -12.539 -30.234 -11.484 1 98.19 277 LEU B N 1
ATOM 4788 C CA . LEU B 1 277 ? -13.891 -30.094 -10.953 1 98.19 277 LEU B CA 1
ATOM 4789 C C . LEU B 1 277 ? -14.664 -29.031 -11.727 1 98.19 277 LEU B C 1
ATOM 4791 O O . LEU B 1 277 ? -15.859 -29.172 -11.961 1 98.19 277 LEU B O 1
ATOM 4795 N N . ALA B 1 278 ? -13.984 -27.953 -12.086 1 98.25 278 ALA B N 1
ATOM 4796 C CA . ALA B 1 278 ? -14.625 -26.891 -12.867 1 98.25 278 ALA B CA 1
ATOM 4797 C C . ALA B 1 278 ? -15.109 -27.422 -14.211 1 98.25 278 ALA B C 1
ATOM 4799 O O . ALA B 1 278 ? -16.203 -27.078 -14.664 1 98.25 278 ALA B O 1
ATOM 4800 N N . PHE B 1 279 ? -14.289 -28.234 -14.836 1 98.56 279 PHE B N 1
ATOM 4801 C CA . PHE B 1 279 ? -14.688 -28.828 -16.109 1 98.56 279 PHE B CA 1
ATOM 4802 C C . PHE B 1 279 ? -15.805 -29.844 -15.922 1 98.56 279 PHE B C 1
ATOM 4804 O O . PHE B 1 279 ? -16.703 -29.953 -16.766 1 98.56 279 PHE B O 1
ATOM 4811 N N . GLU B 1 280 ? -15.75 -30.609 -14.82 1 98.19 280 GLU B N 1
ATOM 4812 C CA . GLU B 1 280 ? -16.859 -31.516 -14.508 1 98.19 280 GLU B CA 1
ATOM 4813 C C . GLU B 1 280 ? -18.156 -30.75 -14.344 1 98.19 280 GLU B C 1
ATOM 4815 O O . GLU B 1 280 ? -19.203 -31.156 -14.883 1 98.19 280 GLU B O 1
ATOM 4820 N N . LEU B 1 281 ? -18.125 -29.672 -13.586 1 98.06 281 LEU B N 1
ATOM 4821 C CA . LEU B 1 281 ? -19.297 -28.828 -13.391 1 98.06 281 LEU B CA 1
ATOM 4822 C C . LEU B 1 281 ? -19.781 -28.25 -14.711 1 98.06 281 LEU B C 1
ATOM 4824 O O . LEU B 1 281 ? -20.984 -28.234 -14.977 1 98.06 281 LEU B O 1
ATOM 4828 N N . SER B 1 282 ? -18.844 -27.812 -15.547 1 98.5 282 SER B N 1
ATOM 4829 C CA . SER B 1 282 ? -19.188 -27.266 -16.859 1 98.5 282 SER B CA 1
ATOM 4830 C C . SER B 1 282 ? -19.922 -28.297 -17.719 1 98.5 282 SER B C 1
ATOM 4832 O O . SER B 1 282 ? -20.922 -27.984 -18.359 1 98.5 282 SER B O 1
ATOM 4834 N N . ALA B 1 283 ? -19.391 -29.484 -17.688 1 98.12 283 ALA B N 1
ATOM 4835 C CA . ALA B 1 283 ? -20 -30.547 -18.484 1 98.12 283 ALA B CA 1
ATOM 4836 C C . ALA B 1 283 ? -21.391 -30.875 -17.953 1 98.12 283 ALA B C 1
ATOM 4838 O O . ALA B 1 283 ? -22.328 -31.062 -18.734 1 98.12 283 ALA B O 1
ATOM 4839 N N . ARG B 1 284 ? -21.547 -30.953 -16.688 1 97.12 284 ARG B N 1
ATOM 4840 C CA . ARG B 1 284 ? -22.828 -31.25 -16.047 1 97.12 284 ARG B CA 1
ATOM 4841 C C . ARG B 1 284 ? -23.875 -30.188 -16.391 1 97.12 284 ARG B C 1
ATOM 4843 O O . ARG B 1 284 ? -25.047 -30.5 -16.531 1 97.12 284 ARG B O 1
ATOM 4850 N N . MET B 1 285 ? -23.438 -28.984 -16.516 1 97.5 285 MET B N 1
ATOM 4851 C CA . MET B 1 285 ? -24.328 -27.875 -16.812 1 97.5 285 MET B CA 1
ATOM 4852 C C . MET B 1 285 ? -24.562 -27.75 -18.312 1 97.5 285 MET B C 1
ATOM 4854 O O . MET B 1 285 ? -25.234 -26.828 -18.781 1 97.5 285 MET B O 1
ATOM 4858 N N . GLY B 1 286 ? -23.922 -28.609 -19.078 1 97.44 286 GLY B N 1
ATOM 4859 C CA . GLY B 1 286 ? -24.109 -28.641 -20.516 1 97.44 286 GLY B CA 1
ATOM 4860 C C . GLY B 1 286 ? -23.312 -27.562 -21.234 1 97.44 286 GLY B C 1
ATOM 4861 O O . GLY B 1 286 ? -23.625 -27.203 -22.375 1 97.44 286 GLY B O 1
ATOM 4862 N N . LEU B 1 287 ? -22.344 -27.031 -20.641 1 97.75 287 LEU B N 1
ATOM 4863 C CA . LEU B 1 287 ? -21.594 -25.906 -21.188 1 97.75 287 LEU B CA 1
ATOM 4864 C C . LEU B 1 287 ? -20.469 -26.391 -22.109 1 97.75 287 LEU B C 1
ATOM 4866 O O . LEU B 1 287 ? -20.062 -25.688 -23.031 1 97.75 287 LEU B O 1
ATOM 4870 N N . CYS B 1 288 ? -19.922 -27.578 -21.828 1 97.19 288 CYS B N 1
ATOM 4871 C CA . CYS B 1 288 ? -18.875 -28.141 -22.672 1 97.19 288 CYS B CA 1
ATOM 4872 C C . CYS B 1 288 ? -19.109 -29.625 -22.906 1 97.19 288 CYS B C 1
ATOM 4874 O O . CYS B 1 288 ? -20 -30.219 -22.312 1 97.19 288 CYS B O 1
ATOM 4876 N N . SER B 1 289 ? -18.266 -30.188 -23.812 1 96.94 289 SER B N 1
ATOM 4877 C CA . SER B 1 289 ? -18.406 -31.594 -24.156 1 96.94 289 SER B CA 1
ATOM 4878 C C . SER B 1 289 ? -18.172 -32.469 -22.938 1 96.94 289 SER B C 1
ATOM 4880 O O . SER B 1 289 ? -17.391 -32.125 -22.047 1 96.94 289 SER B O 1
ATOM 4882 N N . GLN B 1 290 ? -18.781 -33.625 -22.891 1 94.81 290 GLN B N 1
ATOM 4883 C CA . GLN B 1 290 ? -18.641 -34.594 -21.781 1 94.81 290 GLN B CA 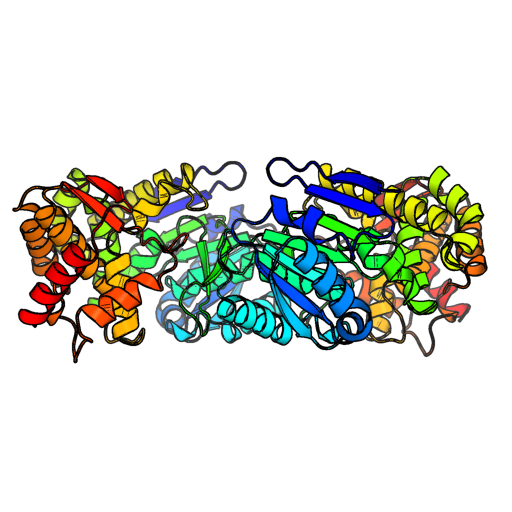1
ATOM 4884 C C . GLN B 1 290 ? -17.234 -35.188 -21.75 1 94.81 290 GLN B C 1
ATOM 4886 O O . GLN B 1 290 ? -16.828 -35.781 -20.75 1 94.81 290 GLN B O 1
ATOM 4891 N N . GLU B 1 291 ? -16.547 -35.094 -22.828 1 96.38 291 GLU B N 1
ATOM 4892 C CA . GLU B 1 291 ? -15.203 -35.656 -22.922 1 96.38 291 GLU B CA 1
ATOM 4893 C C . GLU B 1 291 ? -14.164 -34.719 -22.312 1 96.38 291 GLU B C 1
ATOM 4895 O O . GLU B 1 291 ? -13.062 -35.156 -21.953 1 96.38 291 GLU B O 1
ATOM 4900 N N . SER B 1 292 ? -14.523 -33.438 -22.203 1 97.31 292 SER B N 1
ATOM 4901 C CA . SER B 1 292 ? -13.555 -32.438 -21.797 1 97.31 292 SER B CA 1
ATOM 4902 C C . SER B 1 292 ? -13.016 -32.719 -20.391 1 97.31 292 SER B C 1
ATOM 4904 O O . SER B 1 292 ? -11.805 -32.75 -20.188 1 97.31 292 SER B O 1
ATOM 4906 N N . PRO B 1 293 ? -13.883 -33.031 -19.406 1 97.62 293 PRO B N 1
ATOM 4907 C CA . PRO B 1 293 ? -13.359 -33.312 -18.078 1 97.62 293 PRO B CA 1
ATOM 4908 C C . PRO B 1 293 ? -12.422 -34.531 -18.078 1 97.62 293 PRO B C 1
ATOM 4910 O O . PRO B 1 293 ? -11.406 -34.531 -17.375 1 97.62 293 PRO B O 1
ATOM 4913 N N . SER B 1 294 ? -12.742 -35.531 -18.812 1 97.81 294 SER B N 1
ATOM 4914 C CA . SER B 1 294 ? -11.922 -36.75 -18.859 1 97.81 294 SER B CA 1
ATOM 4915 C C . SER B 1 294 ? -10.555 -36.469 -19.469 1 97.81 294 SER B C 1
ATOM 4917 O O . SER B 1 294 ? -9.547 -37.031 -19.031 1 97.81 294 SER B O 1
ATOM 4919 N N . ARG B 1 295 ? -10.562 -35.625 -20.5 1 98.31 295 ARG B N 1
ATOM 4920 C CA . ARG B 1 295 ? -9.289 -35.281 -21.125 1 98.31 295 ARG B CA 1
ATOM 4921 C C . ARG B 1 295 ? -8.406 -34.5 -20.156 1 98.31 295 ARG B C 1
ATOM 4923 O O . ARG B 1 295 ? -7.199 -34.719 -20.094 1 98.31 295 ARG B O 1
ATOM 4930 N N . VAL B 1 296 ? -9 -33.594 -19.391 1 98.56 296 VAL B N 1
ATOM 4931 C CA . VAL B 1 296 ? -8.266 -32.844 -18.375 1 98.56 296 VAL B CA 1
ATOM 4932 C C . VAL B 1 296 ? -7.668 -33.812 -17.359 1 98.56 296 VAL B C 1
ATOM 4934 O O . VAL B 1 296 ? -6.469 -33.75 -17.078 1 98.56 296 VAL B O 1
ATOM 4937 N N . ARG B 1 297 ? -8.461 -34.719 -16.844 1 98.25 297 ARG B N 1
ATOM 4938 C CA . ARG B 1 297 ? -8.016 -35.688 -15.836 1 98.25 297 ARG B CA 1
ATOM 4939 C C . ARG B 1 297 ? -6.934 -36.594 -16.391 1 98.25 297 ARG B C 1
ATOM 4941 O O . ARG B 1 297 ? -5.98 -36.938 -15.68 1 98.25 297 ARG B O 1
ATOM 4948 N N . ALA B 1 298 ? -7.137 -36.938 -17.594 1 98.44 298 ALA B N 1
ATOM 4949 C CA . ALA B 1 298 ? -6.156 -37.844 -18.219 1 98.44 298 ALA B CA 1
ATOM 4950 C C . ALA B 1 298 ? -4.777 -37.188 -18.266 1 98.44 298 ALA B C 1
ATOM 4952 O O . ALA B 1 298 ? -3.77 -37.844 -17.969 1 98.44 298 ALA B O 1
ATOM 4953 N N . HIS B 1 299 ? -4.734 -35.969 -18.625 1 98.56 299 HIS B N 1
ATOM 4954 C CA . HIS B 1 299 ? -3.451 -35.281 -18.688 1 98.56 299 HIS B CA 1
ATOM 4955 C C . HIS B 1 299 ? -2.834 -35.156 -17.312 1 98.56 299 HIS B C 1
ATOM 4957 O O . HIS B 1 299 ? -1.642 -35.406 -17.125 1 98.56 299 HIS B O 1
ATOM 4963 N N . LEU B 1 300 ? -3.658 -34.719 -16.297 1 98.5 300 LEU B N 1
ATOM 4964 C CA . LEU B 1 300 ? -3.156 -34.562 -14.938 1 98.5 300 LEU B CA 1
ATOM 4965 C C . LEU B 1 300 ? -2.588 -35.875 -14.406 1 98.5 300 LEU B C 1
ATOM 4967 O O . LEU B 1 300 ? -1.501 -35.906 -13.828 1 98.5 300 LEU B O 1
ATOM 4971 N N . LYS B 1 301 ? -3.268 -36.938 -14.711 1 98 301 LYS B N 1
ATOM 4972 C CA . LYS B 1 301 ? -2.82 -38.281 -14.273 1 98 301 LYS B CA 1
ATOM 4973 C C . LYS B 1 301 ? -1.521 -38.656 -14.969 1 98 301 LYS B C 1
ATOM 4975 O O . LYS B 1 301 ? -0.611 -39.188 -14.328 1 98 301 LYS B O 1
ATOM 4980 N N . ALA B 1 302 ? -1.508 -38.406 -16.219 1 97.5 302 ALA B N 1
ATOM 4981 C CA . ALA B 1 302 ? -0.308 -38.719 -16.984 1 97.5 302 ALA B CA 1
ATOM 4982 C C . ALA B 1 302 ? 0.911 -38 -16.438 1 97.5 302 ALA B C 1
ATOM 4984 O O . ALA B 1 302 ? 2.027 -38.5 -16.469 1 97.5 302 ALA B O 1
ATOM 4985 N N . MET B 1 303 ? 0.723 -36.875 -15.883 1 98 303 MET B N 1
ATOM 4986 C CA . MET B 1 303 ? 1.802 -36.062 -15.336 1 98 303 MET B CA 1
ATOM 4987 C C . MET B 1 303 ? 2.131 -36.469 -13.914 1 98 303 MET B C 1
ATOM 4989 O O . MET B 1 303 ? 3.109 -36 -13.328 1 98 303 MET B O 1
ATOM 4993 N N . GLY B 1 304 ? 1.292 -37.344 -13.359 1 96.94 304 GLY B N 1
ATOM 4994 C CA . GLY B 1 304 ? 1.499 -37.781 -11.984 1 96.94 304 GLY B CA 1
ATOM 4995 C C . GLY B 1 304 ? 1.006 -36.781 -10.961 1 96.94 304 GLY B C 1
ATOM 4996 O O . GLY B 1 304 ? 1.489 -36.75 -9.828 1 96.94 304 GLY B O 1
ATOM 4997 N N . MET B 1 305 ? 0.073 -35.938 -11.32 1 97.69 305 MET B N 1
ATOM 4998 C CA . MET B 1 305 ? -0.455 -34.906 -10.43 1 97.69 305 MET B CA 1
ATOM 4999 C C . MET B 1 305 ? -1.676 -35.438 -9.672 1 97.69 305 MET B C 1
ATOM 5001 O O . MET B 1 305 ? -2.312 -36.406 -10.094 1 97.69 305 MET B O 1
ATOM 5005 N N . LYS B 1 306 ? -1.93 -34.781 -8.547 1 97.38 306 LYS B N 1
ATOM 5006 C CA . LYS B 1 306 ? -3.24 -35 -7.938 1 97.38 306 LYS B CA 1
ATOM 5007 C C . LYS B 1 306 ? -4.359 -34.562 -8.875 1 97.38 306 LYS B C 1
ATOM 5009 O O . LYS B 1 306 ? -4.285 -33.5 -9.469 1 97.38 306 LYS B O 1
ATOM 5014 N N . THR B 1 307 ? -5.379 -35.375 -8.961 1 97.5 307 THR B N 1
ATOM 5015 C CA . THR B 1 307 ? -6.391 -35.156 -9.992 1 97.5 307 THR B CA 1
ATOM 5016 C C . THR B 1 307 ? -7.781 -35.062 -9.367 1 97.5 307 THR B C 1
ATOM 5018 O O . THR B 1 307 ? -8.641 -34.344 -9.859 1 97.5 307 THR B O 1
ATOM 5021 N N . ASP B 1 308 ? -7.965 -35.844 -8.312 1 97.25 308 ASP B N 1
ATOM 5022 C CA . ASP B 1 308 ? -9.281 -35.938 -7.688 1 97.25 308 ASP B CA 1
ATOM 5023 C C . ASP B 1 308 ? -9.188 -35.781 -6.176 1 97.25 308 ASP B C 1
ATOM 5025 O O . ASP B 1 308 ? -8.086 -35.812 -5.609 1 97.25 308 ASP B O 1
ATOM 5029 N N . LEU B 1 309 ? -10.359 -35.625 -5.543 1 97.62 309 LEU B N 1
ATOM 5030 C CA . LEU B 1 309 ? -10.414 -35.406 -4.098 1 97.62 309 LEU B CA 1
ATOM 5031 C C . LEU B 1 309 ? -9.789 -36.594 -3.361 1 97.62 309 LEU B C 1
ATOM 5033 O O . LEU B 1 309 ? -9.195 -36.438 -2.291 1 97.62 309 LEU B O 1
ATOM 5037 N N . HIS B 1 310 ? -9.906 -37.75 -3.943 1 95.56 310 HIS B N 1
ATOM 5038 C CA . HIS B 1 310 ? -9.391 -38.938 -3.273 1 95.56 310 HIS B CA 1
ATOM 5039 C C . HIS B 1 310 ? -7.867 -38.938 -3.209 1 95.56 310 HIS B C 1
ATOM 5041 O O . HIS B 1 310 ? -7.266 -39.656 -2.418 1 95.56 310 HIS B O 1
ATOM 5047 N N . ASP B 1 311 ? -7.223 -38.125 -4.047 1 97.06 311 ASP B N 1
ATOM 5048 C CA . ASP B 1 311 ? -5.766 -38.031 -4.051 1 97.06 311 ASP B CA 1
ATOM 5049 C C . ASP B 1 311 ? -5.281 -37.188 -2.877 1 97.06 311 ASP B C 1
ATOM 5051 O O . ASP B 1 311 ? -4.082 -37.125 -2.59 1 97.06 311 ASP B O 1
ATOM 5055 N N . ILE B 1 312 ? -6.164 -36.438 -2.189 1 97.5 312 ILE B N 1
ATOM 5056 C CA . ILE B 1 312 ? -5.816 -35.594 -1.031 1 97.5 312 ILE B CA 1
ATOM 5057 C C . ILE B 1 312 ? -5.777 -36.469 0.223 1 97.5 312 ILE B C 1
ATOM 5059 O O . ILE B 1 312 ? -6.789 -37.062 0.603 1 97.5 312 ILE B O 1
ATOM 5063 N N . PRO B 1 313 ? -4.625 -36.594 0.833 1 96.25 313 PRO B N 1
ATOM 5064 C CA . PRO B 1 313 ? -4.551 -37.406 2.037 1 96.25 313 PRO B CA 1
ATOM 5065 C C . PRO B 1 313 ? -5.473 -36.938 3.152 1 96.25 313 PRO B C 1
ATOM 5067 O O . PRO B 1 313 ? -5.656 -35.719 3.312 1 96.25 313 PRO B O 1
ATOM 5070 N N . GLY B 1 314 ? -5.992 -37.906 3.918 1 94.38 314 GLY B N 1
ATOM 5071 C CA . GLY B 1 314 ? -6.816 -37.562 5.07 1 94.38 314 GLY B CA 1
ATOM 5072 C C . GLY B 1 314 ? -8.266 -37.312 4.711 1 94.38 314 GLY B C 1
ATOM 5073 O O . GLY B 1 314 ? -8.648 -37.406 3.541 1 94.38 314 GLY B O 1
ATOM 5074 N N . ASP B 1 315 ? -9.055 -36.938 5.695 1 94.44 315 ASP B N 1
ATOM 5075 C CA . ASP B 1 315 ? -10.484 -36.75 5.496 1 94.44 315 ASP B CA 1
ATOM 5076 C C . ASP B 1 315 ? -10.766 -35.312 5.016 1 94.44 315 ASP B C 1
ATOM 5078 O O . ASP B 1 315 ? -9.992 -34.406 5.285 1 94.44 315 ASP B O 1
ATOM 5082 N N . LEU B 1 316 ? -11.734 -35.188 4.242 1 96.75 316 LEU B N 1
ATOM 5083 C CA . LEU B 1 316 ? -12.273 -33.906 3.814 1 96.75 316 LEU B CA 1
ATOM 5084 C C . LEU B 1 316 ? -13.664 -33.656 4.391 1 96.75 316 LEU B C 1
ATOM 5086 O O . LEU B 1 316 ? -14.375 -34.625 4.707 1 96.75 316 LEU B O 1
ATOM 5090 N N . PRO B 1 317 ? -13.992 -32.469 4.578 1 96.88 317 PRO B N 1
ATOM 5091 C CA . PRO B 1 317 ? -15.375 -32.219 5 1 96.88 317 PRO B CA 1
ATOM 5092 C C . PRO B 1 317 ? -16.391 -32.594 3.93 1 96.88 317 PRO B C 1
ATOM 5094 O O . PRO B 1 317 ? -16.016 -32.906 2.803 1 96.88 317 PRO B O 1
ATOM 5097 N N . ASP B 1 318 ? -17.688 -32.562 4.352 1 97.06 318 ASP B N 1
ATOM 5098 C CA . ASP B 1 318 ? -18.719 -32.969 3.406 1 97.06 318 ASP B CA 1
ATOM 5099 C C . ASP B 1 318 ? -18.953 -31.875 2.359 1 97.06 318 ASP B C 1
ATOM 5101 O O . ASP B 1 318 ? -18.328 -30.812 2.422 1 97.06 318 ASP B O 1
ATOM 5105 N N . ALA B 1 319 ? -19.797 -32.156 1.38 1 97.38 319 ALA B N 1
ATOM 5106 C CA . ALA B 1 319 ? -20.016 -31.281 0.232 1 97.38 319 ALA B CA 1
ATOM 5107 C C . ALA B 1 319 ? -20.578 -29.938 0.673 1 97.38 319 ALA B C 1
ATOM 5109 O O . ALA B 1 319 ? -20.188 -28.891 0.137 1 97.38 319 ALA B O 1
ATOM 5110 N N . ALA B 1 320 ? -21.438 -29.953 1.575 1 96.81 320 ALA B N 1
ATOM 5111 C CA . ALA B 1 320 ? -22.047 -28.719 2.068 1 96.81 320 ALA B CA 1
ATOM 5112 C C . ALA B 1 320 ? -21 -27.797 2.707 1 96.81 320 ALA B C 1
ATOM 5114 O O . ALA B 1 320 ? -21.016 -26.594 2.504 1 96.81 320 ALA B O 1
ATOM 5115 N N . CYS B 1 321 ? -20.172 -28.406 3.459 1 96.56 321 CYS B N 1
ATOM 5116 C CA . CYS B 1 321 ? -19.094 -27.641 4.098 1 96.56 321 CYS B CA 1
ATOM 5117 C C . CYS B 1 321 ? -18.141 -27.062 3.059 1 96.56 321 CYS B C 1
ATOM 5119 O O . CYS B 1 321 ? -17.719 -25.922 3.17 1 96.56 321 CYS B O 1
ATOM 5121 N N . LEU B 1 322 ? -17.781 -27.844 2.088 1 96.38 322 LEU B N 1
ATOM 5122 C CA . LEU B 1 322 ? -16.906 -27.359 1.03 1 96.38 322 LEU B CA 1
ATOM 5123 C C . LEU B 1 322 ? -17.547 -26.188 0.286 1 96.38 322 LEU B C 1
ATOM 5125 O O . LEU B 1 322 ? -16.875 -25.203 -0.034 1 96.38 322 LEU B O 1
ATOM 5129 N N . LEU B 1 323 ? -18.797 -26.312 -0.017 1 94.62 323 LEU B N 1
ATOM 5130 C CA . LEU B 1 323 ? -19.516 -25.219 -0.667 1 94.62 323 LEU B CA 1
ATOM 5131 C C . LEU B 1 323 ? -19.484 -23.953 0.189 1 94.62 323 LEU B C 1
ATOM 5133 O O . LEU B 1 323 ? -19.328 -22.859 -0.332 1 94.62 323 LEU B O 1
ATOM 5137 N N . ASP B 1 324 ? -19.625 -24.109 1.469 1 91.75 324 ASP B N 1
ATOM 5138 C CA . ASP B 1 324 ? -19.562 -22.984 2.391 1 91.75 324 ASP B CA 1
ATOM 5139 C C . ASP B 1 324 ? -18.188 -22.312 2.342 1 91.75 324 ASP B C 1
ATOM 5141 O O . ASP B 1 324 ? -18.078 -21.094 2.391 1 91.75 324 ASP B O 1
ATOM 5145 N N . LEU B 1 325 ? -17.172 -23.094 2.254 1 91.44 325 LEU B N 1
ATOM 5146 C CA . LEU B 1 325 ? -15.805 -22.594 2.186 1 91.44 325 LEU B CA 1
ATOM 5147 C C . LEU B 1 325 ? -15.578 -21.812 0.893 1 91.44 325 LEU B C 1
ATOM 5149 O O . LEU B 1 325 ? -14.828 -20.828 0.875 1 91.44 325 LEU B O 1
ATOM 5153 N N . MET B 1 326 ? -16.234 -22.234 -0.202 1 90.56 326 MET B N 1
ATOM 5154 C CA . MET B 1 326 ? -16.141 -21.516 -1.47 1 90.56 326 MET B CA 1
ATOM 5155 C C . MET B 1 326 ? -16.75 -20.125 -1.354 1 90.56 326 MET B C 1
ATOM 5157 O O . MET B 1 326 ? -16.281 -19.188 -1.989 1 90.56 326 MET B O 1
ATOM 5161 N N . GLY B 1 327 ? -17.797 -20.031 -0.535 1 81.38 327 GLY B N 1
ATOM 5162 C CA . GLY B 1 327 ? -18.484 -18.766 -0.335 1 81.38 327 GLY B CA 1
ATOM 5163 C C . GLY B 1 327 ? -17.672 -17.766 0.46 1 81.38 327 GLY B C 1
ATOM 5164 O O . GLY B 1 327 ? -17.938 -16.562 0.413 1 81.38 327 GLY B O 1
ATOM 5165 N N . GLN B 1 328 ? -16.75 -18.203 1.134 1 71.19 328 GLN B N 1
ATOM 5166 C CA . GLN B 1 328 ? -15.914 -17.344 1.959 1 71.19 328 GLN B CA 1
ATOM 5167 C C . GLN B 1 328 ? -14.75 -16.766 1.152 1 71.19 328 GLN B C 1
ATOM 5169 O O . GLN B 1 328 ? -14.047 -15.875 1.618 1 71.19 328 GLN B O 1
ATOM 5174 N N . ASP B 1 329 ? -14.648 -17.234 -0.014 1 67.56 329 ASP B N 1
ATOM 5175 C CA . ASP B 1 329 ? -13.594 -16.781 -0.909 1 67.56 329 ASP B CA 1
ATOM 5176 C C . ASP B 1 329 ? -13.867 -15.375 -1.428 1 67.56 329 ASP B C 1
ATOM 5178 O O . ASP B 1 329 ? -15.023 -14.953 -1.494 1 67.56 329 ASP B O 1
ATOM 5182 N N . LYS B 1 330 ? -12.797 -14.641 -1.713 1 60.5 330 LYS B N 1
ATOM 5183 C CA . LYS B 1 330 ? -12.812 -13.242 -2.123 1 60.5 330 LYS B CA 1
ATOM 5184 C C . LYS B 1 330 ? -13.641 -13.047 -3.393 1 60.5 330 LYS B C 1
ATOM 5186 O O . LYS B 1 330 ? -13.938 -11.922 -3.781 1 60.5 330 LYS B O 1
ATOM 5191 N N . LYS B 1 331 ? -14.039 -14.109 -4.016 1 62.62 331 LYS B N 1
ATOM 5192 C CA . LYS B 1 331 ? -14.766 -14.016 -5.281 1 62.62 331 LYS B CA 1
ATOM 5193 C C . LYS B 1 331 ? -16.266 -13.836 -5.043 1 62.62 331 LYS B C 1
ATOM 5195 O O . LYS B 1 331 ? -17.047 -13.844 -5.988 1 62.62 331 LYS B O 1
ATOM 5200 N N . VAL B 1 332 ? -16.578 -13.688 -3.783 1 65.81 332 VAL B N 1
ATOM 5201 C CA . VAL B 1 332 ? -17.969 -13.438 -3.463 1 65.81 332 VAL B CA 1
ATOM 5202 C C . VAL B 1 332 ? -18.25 -11.938 -3.518 1 65.81 332 VAL B C 1
ATOM 5204 O O . VAL B 1 332 ? -17.562 -11.141 -2.887 1 65.81 332 VAL B O 1
ATOM 5207 N N . THR B 1 333 ? -19.062 -11.57 -4.418 1 64.44 333 THR B N 1
ATOM 5208 C CA . THR B 1 333 ? -19.531 -10.188 -4.527 1 64.44 333 THR B CA 1
ATOM 5209 C C . THR B 1 333 ? -21.016 -10.094 -4.227 1 64.44 333 THR B C 1
ATOM 5211 O O . THR B 1 333 ? -21.844 -10.719 -4.906 1 64.44 333 THR B O 1
ATOM 5214 N N . GLN B 1 334 ? -21.312 -9.258 -3.275 1 65.81 334 GLN B N 1
ATOM 5215 C CA . GLN B 1 334 ? -22.703 -9.047 -2.898 1 65.81 334 GLN B CA 1
ATOM 5216 C C . GLN B 1 334 ? -23.406 -10.375 -2.643 1 65.81 334 GLN B C 1
ATOM 5218 O O . GLN B 1 334 ? -24.516 -10.594 -3.129 1 65.81 334 GLN B O 1
ATOM 5223 N N . GLY B 1 335 ? -22.656 -11.312 -2.168 1 65.12 335 GLY B N 1
ATOM 5224 C CA . GLY B 1 335 ? -23.234 -12.578 -1.752 1 65.12 335 GLY B CA 1
ATOM 5225 C C . GLY B 1 335 ? -23.266 -13.609 -2.861 1 65.12 335 GLY B C 1
ATOM 5226 O O . GLY B 1 335 ? -23.688 -14.75 -2.645 1 65.12 335 GLY B O 1
ATOM 5227 N N . LYS B 1 336 ? -22.844 -13.242 -4.035 1 75.94 336 LYS B N 1
ATOM 5228 C CA . LYS B 1 336 ? -22.875 -14.195 -5.145 1 75.94 336 LYS B CA 1
ATOM 5229 C C . LYS B 1 336 ? -21.469 -14.727 -5.441 1 75.94 336 LYS B C 1
ATOM 5231 O O . LYS B 1 336 ? -20.5 -13.961 -5.484 1 75.94 336 LYS B O 1
ATOM 5236 N N . LEU B 1 337 ? -21.406 -16.031 -5.566 1 80.44 337 LEU B N 1
ATOM 5237 C CA . LEU B 1 337 ? -20.141 -16.688 -5.883 1 80.44 337 LEU B CA 1
ATOM 5238 C C . LEU B 1 337 ? -19.891 -16.672 -7.387 1 80.44 337 LEU B C 1
ATOM 5240 O O . LEU B 1 337 ? -20.766 -17.047 -8.172 1 80.44 337 LEU B O 1
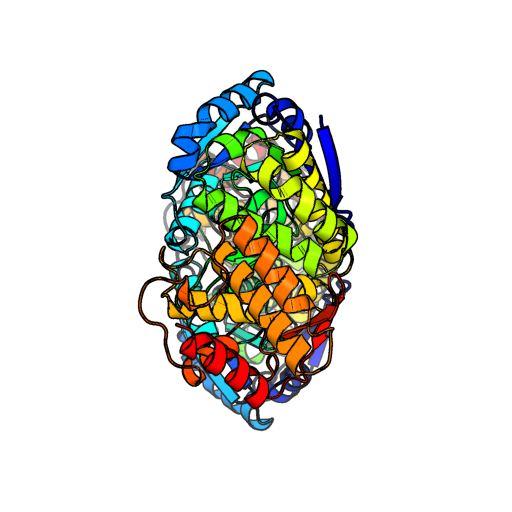ATOM 5244 N N . HIS B 1 338 ? -18.797 -16.156 -7.746 1 86.69 338 HIS B N 1
ATOM 5245 C CA . HIS B 1 338 ? -18.406 -16.172 -9.156 1 86.69 338 HIS B CA 1
ATOM 5246 C C . HIS B 1 338 ? -17.547 -17.406 -9.461 1 86.69 338 HIS B C 1
ATOM 5248 O O . HIS B 1 338 ? -16.609 -17.719 -8.719 1 86.69 338 HIS B O 1
ATOM 5254 N N . PHE B 1 339 ? -17.953 -18.078 -10.492 1 92.5 339 PHE B N 1
ATOM 5255 C CA . PHE B 1 339 ? -17.219 -19.25 -10.953 1 92.5 339 PHE B CA 1
ATOM 5256 C C . PHE B 1 339 ? -16.547 -18.969 -12.297 1 92.5 339 PHE B C 1
ATOM 5258 O O . PHE B 1 339 ? -17 -18.109 -13.055 1 92.5 339 PHE B O 1
ATOM 5265 N N . ILE B 1 340 ? -15.492 -19.625 -12.453 1 96.75 340 ILE B N 1
ATOM 5266 C CA . ILE B 1 340 ? -14.891 -19.703 -13.781 1 96.75 340 ILE B CA 1
ATOM 5267 C C . ILE B 1 340 ? -15.141 -21.078 -14.375 1 96.75 340 ILE B C 1
ATOM 5269 O O . ILE B 1 340 ? -14.633 -22.094 -13.875 1 96.75 340 ILE B O 1
ATOM 5273 N N . LEU B 1 341 ? -15.969 -21.094 -15.375 1 97.88 341 LEU B N 1
ATOM 5274 C CA . LEU B 1 341 ? -16.328 -22.344 -16.047 1 97.88 341 LEU B CA 1
ATOM 5275 C C . LEU B 1 341 ? -15.844 -22.344 -17.5 1 97.88 341 LEU B C 1
ATOM 5277 O O . LEU B 1 341 ? -15.133 -21.422 -17.922 1 97.88 341 LEU B O 1
ATOM 5281 N N . ALA B 1 342 ? -16.109 -23.516 -18.219 1 98.06 342 ALA B N 1
ATOM 5282 C CA . ALA B 1 342 ? -15.539 -23.641 -19.562 1 98.06 342 ALA B CA 1
ATOM 5283 C C . ALA B 1 342 ? -16.609 -24.047 -20.578 1 98.06 342 ALA B C 1
ATOM 5285 O O . ALA B 1 342 ? -17.438 -24.922 -20.297 1 98.06 342 ALA B O 1
ATOM 5286 N N . ARG B 1 343 ? -16.578 -23.406 -21.719 1 97.88 343 ARG B N 1
ATOM 5287 C CA . ARG B 1 343 ? -17.375 -23.828 -22.875 1 97.88 343 ARG B CA 1
ATOM 5288 C C . ARG B 1 343 ? -16.672 -24.922 -23.656 1 97.88 343 ARG B C 1
ATOM 5290 O O . ARG B 1 343 ? -17.297 -25.609 -24.469 1 97.88 343 ARG B O 1
ATOM 5297 N N . GLY B 1 344 ? -15.453 -25.094 -23.406 1 97.5 344 GLY B N 1
ATOM 5298 C CA . GLY B 1 344 ? -14.523 -26.062 -23.969 1 97.5 344 GLY B CA 1
ATOM 5299 C C . GLY B 1 344 ? -13.102 -25.875 -23.484 1 97.5 344 GLY B C 1
ATOM 5300 O O . GLY B 1 344 ? -12.812 -24.938 -22.734 1 97.5 344 GLY B O 1
ATOM 5301 N N . LEU B 1 345 ? -12.25 -26.875 -23.906 1 97.94 345 LEU B N 1
ATOM 5302 C CA . LEU B 1 345 ? -10.844 -26.703 -23.578 1 97.94 345 LEU B CA 1
ATOM 5303 C C . LEU B 1 345 ? -10.289 -25.422 -24.203 1 97.94 345 LEU B C 1
ATOM 5305 O O . LEU B 1 345 ? -10.43 -25.203 -25.406 1 97.94 345 LEU B O 1
ATOM 5309 N N . GLY B 1 346 ? -9.766 -24.547 -23.344 1 98 346 GLY B N 1
ATOM 5310 C CA . GLY B 1 346 ? -9.195 -23.297 -23.828 1 98 346 GLY B CA 1
ATOM 5311 C C . GLY B 1 346 ? -10.219 -22.172 -23.938 1 98 346 GLY B C 1
ATOM 5312 O O . GLY B 1 346 ? -9.93 -21.125 -24.5 1 98 346 GLY B O 1
ATOM 5313 N N . GLU B 1 347 ? -11.383 -22.406 -23.391 1 98 347 GLU B N 1
ATOM 5314 C CA . GLU B 1 347 ? -12.461 -21.422 -23.516 1 98 347 GLU B CA 1
ATOM 5315 C C . GLU B 1 347 ? -13.203 -21.266 -22.188 1 98 347 GLU B C 1
ATOM 5317 O O . GLU B 1 347 ? -14.367 -21.656 -22.062 1 98 347 GLU B O 1
ATOM 5322 N N . ALA B 1 348 ? -12.555 -20.578 -21.312 1 97.62 348 ALA B N 1
ATOM 5323 C CA . ALA B 1 348 ? -13.164 -20.344 -20 1 97.62 348 ALA B CA 1
ATOM 5324 C C . ALA B 1 348 ? -13.914 -19.016 -19.969 1 97.62 348 ALA B C 1
ATOM 5326 O O . ALA B 1 348 ? -13.688 -18.141 -20.812 1 97.62 348 ALA B O 1
ATOM 5327 N N . PHE B 1 349 ? -14.859 -18.844 -19.125 1 96.88 349 PHE B N 1
ATOM 5328 C CA . PHE B 1 349 ? -15.625 -17.609 -18.938 1 96.88 349 PHE B CA 1
ATOM 5329 C C . PHE B 1 349 ? -16.078 -17.469 -17.484 1 96.88 349 PHE B C 1
ATOM 5331 O O . PHE B 1 349 ? -16.094 -18.438 -16.734 1 96.88 349 PHE B O 1
ATOM 5338 N N . VAL B 1 350 ? -16.344 -16.281 -17.078 1 94.5 350 VAL B N 1
ATOM 5339 C CA . VAL B 1 350 ? -16.797 -15.969 -15.734 1 94.5 350 VAL B CA 1
ATOM 5340 C C . VAL B 1 350 ? -18.312 -16.031 -15.68 1 94.5 350 VAL B C 1
ATOM 5342 O O . VAL B 1 350 ? -19 -15.57 -16.609 1 94.5 350 VAL B O 1
ATOM 5345 N N . THR B 1 351 ? -18.859 -16.578 -14.609 1 94.06 351 THR B N 1
ATOM 5346 C CA . THR B 1 351 ? -20.312 -16.594 -14.469 1 94.06 351 THR B CA 1
ATOM 5347 C C . THR B 1 351 ? -20.719 -16.656 -13 1 94.06 351 THR B C 1
ATOM 5349 O O . THR B 1 351 ? -19.984 -17.188 -12.164 1 94.06 351 THR B O 1
ATOM 5352 N N . SER B 1 352 ? -21.812 -16.016 -12.727 1 90.94 352 SER B N 1
ATOM 5353 C CA . SER B 1 352 ? -22.422 -16.125 -11.406 1 90.94 352 SER B CA 1
ATOM 5354 C C . SER B 1 352 ? -23.688 -16.969 -11.453 1 90.94 352 SER B C 1
ATOM 5356 O O . SER B 1 352 ? -24.344 -17.172 -10.438 1 90.94 352 SER B O 1
ATOM 5358 N N . ASP B 1 353 ? -23.953 -17.453 -12.656 1 92.44 353 ASP B N 1
ATOM 5359 C CA . ASP B 1 353 ? -25.172 -18.219 -12.875 1 92.44 353 ASP B CA 1
ATOM 5360 C C . ASP B 1 353 ? -24.922 -19.719 -12.648 1 92.44 353 ASP B C 1
ATOM 5362 O O . ASP B 1 353 ? -25 -20.516 -13.586 1 92.44 353 ASP B O 1
ATOM 5366 N N . VAL B 1 354 ? -24.625 -20.078 -11.508 1 94.56 354 VAL B N 1
ATOM 5367 C CA . VAL B 1 354 ? -24.375 -21.453 -11.102 1 94.56 354 VAL B CA 1
ATOM 5368 C C . VAL B 1 354 ? -25.234 -21.797 -9.883 1 94.56 354 VAL B C 1
ATOM 5370 O O . VAL B 1 354 ? -25.156 -21.141 -8.852 1 94.56 354 VAL B O 1
ATOM 5373 N N . ALA B 1 355 ? -26.141 -22.766 -10.023 1 93.12 355 ALA B N 1
ATOM 5374 C CA . ALA B 1 355 ? -26.969 -23.203 -8.906 1 93.12 355 ALA B CA 1
ATOM 5375 C C . ALA B 1 355 ? -26.141 -23.969 -7.871 1 93.12 355 ALA B C 1
ATOM 5377 O O . ALA B 1 355 ? -25.297 -24.781 -8.227 1 93.12 355 ALA B O 1
ATOM 5378 N N . ALA B 1 356 ? -26.359 -23.656 -6.637 1 93.69 356 ALA B N 1
ATOM 5379 C CA . ALA B 1 356 ? -25.688 -24.359 -5.555 1 93.69 356 ALA B CA 1
ATOM 5380 C C . ALA B 1 356 ? -25.859 -25.875 -5.688 1 93.69 356 ALA B C 1
ATOM 5382 O O . ALA B 1 356 ? -24.953 -26.641 -5.352 1 93.69 356 ALA B O 1
ATOM 5383 N N . SER B 1 357 ? -26.969 -26.25 -6.102 1 95.94 357 SER B N 1
ATOM 5384 C CA . SER B 1 357 ? -27.281 -27.672 -6.238 1 95.94 357 SER B CA 1
ATOM 5385 C C . SER B 1 357 ? -26.344 -28.344 -7.223 1 95.94 357 SER B C 1
ATOM 5387 O O . SER B 1 357 ? -25.953 -29.5 -7.023 1 95.94 357 SER B O 1
ATOM 5389 N N . ASP B 1 358 ? -25.984 -27.688 -8.32 1 96.75 358 ASP B N 1
ATOM 5390 C CA . ASP B 1 358 ? -25.062 -28.25 -9.297 1 96.75 358 ASP B CA 1
ATOM 5391 C C . ASP B 1 358 ? -23.672 -28.453 -8.695 1 96.75 358 ASP B C 1
ATOM 5393 O O . ASP B 1 358 ? -23.047 -29.484 -8.93 1 96.75 358 ASP B O 1
ATOM 5397 N N . VAL B 1 359 ? -23.25 -27.516 -7.941 1 96.94 359 VAL B N 1
ATOM 5398 C CA . VAL B 1 359 ? -21.953 -27.594 -7.289 1 96.94 359 VAL B CA 1
ATOM 5399 C C . VAL B 1 359 ? -21.953 -28.734 -6.273 1 96.94 359 VAL B C 1
ATOM 5401 O O . VAL B 1 359 ? -21 -29.5 -6.207 1 96.94 359 VAL B O 1
ATOM 5404 N N . LEU B 1 360 ? -23.031 -28.797 -5.516 1 96.94 360 LEU B N 1
ATOM 5405 C CA . LEU B 1 360 ? -23.156 -29.844 -4.5 1 96.94 360 LEU B CA 1
ATOM 5406 C C . LEU B 1 360 ? -23.094 -31.219 -5.133 1 96.94 360 LEU B C 1
ATOM 5408 O O . LEU B 1 360 ? -22.438 -32.125 -4.602 1 96.94 360 LEU B O 1
ATOM 5412 N N . MET B 1 361 ? -23.75 -31.375 -6.156 1 96.81 361 MET B N 1
ATOM 5413 C CA . MET B 1 361 ? -23.766 -32.688 -6.832 1 96.81 361 MET B CA 1
ATOM 5414 C C . MET B 1 361 ? -22.375 -33.094 -7.277 1 96.81 361 MET B C 1
ATOM 5416 O O . MET B 1 361 ? -21.969 -34.219 -7.105 1 96.81 361 MET B O 1
ATOM 5420 N N . VAL B 1 362 ? -21.672 -32.125 -7.875 1 97.25 362 VAL B N 1
ATOM 5421 C CA . VAL B 1 362 ? -20.312 -32.406 -8.336 1 97.25 362 VAL B CA 1
ATOM 5422 C C . VAL B 1 362 ? -19.438 -32.781 -7.148 1 97.25 362 VAL B C 1
ATOM 5424 O O . VAL B 1 362 ? -18.656 -33.719 -7.223 1 97.25 362 VAL B O 1
ATOM 5427 N N . LEU B 1 363 ? -19.578 -32.031 -6.051 1 97.69 363 LEU B N 1
ATOM 5428 C CA . LEU B 1 363 ? -18.766 -32.281 -4.863 1 97.69 363 LEU B CA 1
ATOM 5429 C C . LEU B 1 363 ? -19.125 -33.625 -4.219 1 97.69 363 LEU B C 1
ATOM 5431 O O . LEU B 1 363 ? -18.25 -34.344 -3.771 1 97.69 363 LEU B O 1
ATOM 5435 N N . GLU B 1 364 ? -20.391 -33.906 -4.172 1 97.44 364 GLU B N 1
ATOM 5436 C CA . GLU B 1 364 ? -20.844 -35.188 -3.607 1 97.44 364 GLU B CA 1
ATOM 5437 C C . GLU B 1 364 ? -20.312 -36.344 -4.406 1 97.44 364 GLU B C 1
ATOM 5439 O O . GLU B 1 364 ? -19.859 -37.344 -3.832 1 97.44 364 GLU B O 1
ATOM 5444 N N . ASP B 1 365 ? -20.438 -36.25 -5.676 1 96.81 365 ASP B N 1
ATOM 5445 C CA . ASP B 1 365 ? -19.906 -37.312 -6.535 1 96.81 365 ASP B CA 1
ATOM 5446 C C . ASP B 1 365 ? -18.406 -37.5 -6.344 1 96.81 365 ASP B C 1
ATOM 5448 O O . ASP B 1 365 ? -17.906 -38.625 -6.301 1 96.81 365 ASP B O 1
ATOM 5452 N N . ALA B 1 366 ? -17.719 -36.406 -6.312 1 95.88 366 ALA B N 1
ATOM 5453 C CA . ALA B 1 366 ? -16.266 -36.438 -6.145 1 95.88 366 ALA B CA 1
ATOM 5454 C C . ALA B 1 366 ? -15.875 -37.062 -4.809 1 95.88 366 ALA B C 1
ATOM 5456 O O . ALA B 1 366 ? -14.875 -37.75 -4.719 1 95.88 366 ALA B O 1
ATOM 5457 N N . LEU B 1 367 ? -16.656 -36.75 -3.75 1 95.44 367 LEU B N 1
ATOM 5458 C CA . LEU B 1 367 ? -16.375 -37.25 -2.41 1 95.44 367 LEU B CA 1
ATOM 5459 C C . LEU B 1 367 ? -16.703 -38.719 -2.303 1 95.44 367 LEU B C 1
ATOM 5461 O O . LEU B 1 367 ? -16.078 -39.469 -1.544 1 95.44 367 LEU B O 1
ATOM 5465 N N . ARG B 1 368 ? -17.734 -39.125 -2.986 1 89.62 368 ARG B N 1
ATOM 5466 C CA . ARG B 1 368 ? -18.141 -40.531 -2.977 1 89.62 368 ARG B CA 1
ATOM 5467 C C . ARG B 1 368 ? -17.047 -41.406 -3.562 1 89.62 368 ARG B C 1
ATOM 5469 O O . ARG B 1 368 ? -16.875 -42.562 -3.154 1 89.62 368 ARG B O 1
ATOM 5476 N N . SER B 1 369 ? -16.375 -40.906 -4.461 1 82.12 369 SER B N 1
ATOM 5477 C CA . SER B 1 369 ? -15.305 -41.656 -5.102 1 82.12 369 SER B CA 1
ATOM 5478 C C . SER B 1 369 ? -14.047 -41.656 -4.242 1 82.12 369 SER B C 1
ATOM 5480 O O . SER B 1 369 ? -13.062 -42.312 -4.582 1 82.12 369 SER B O 1
ATOM 5482 N N . LYS B 1 370 ? -14.102 -40.938 -3.088 1 80 370 LYS B N 1
ATOM 5483 C CA . LYS B 1 370 ? -12.953 -40.906 -2.18 1 80 370 LYS B CA 1
ATOM 5484 C C . LYS B 1 370 ? -12.977 -42.094 -1.228 1 80 370 LYS B C 1
ATOM 5486 O O . LYS B 1 370 ? -11.93 -42.688 -0.914 1 80 370 LYS B O 1
#

Nearest PDB structures (foldseek):
  3okf-assembly1_A  TM=9.332E-01  e=1.572E-36  Vibrio cholerae O1 biovar El Tor str. N16961
  6lk2-assembly2_B  TM=9.416E-01  e=1.622E-34  Providencia alcalifaciens F90-2004
  6lk2-assembly1_A  TM=9.232E-01  e=2.225E-34  Providencia alcalifaciens F90-2004
  6lla-assembly2_D  TM=9.393E-01  e=2.035E-33  Providencia alcalifaciens F90-2004
  6lla-assembly1_A  TM=9.242E-01  e=6.384E-34  Providencia alcalifaciens F90-2004

Foldseek 3Di:
DWDWDWLDAVPQIAIEIFAAPCQLQVQVVCVVLAPDQEEEEEEAPVCCVPPVVSNQNSNVVNPHHYHYDHHHDDQVCQDDVVLVVVLVVCVVVVDDQSHEYEQEEALSSLQSVLQSQCPNVNHHAYEYEYLALLRLLDNLPQQQHGGADPLGGSPGGDRGHHNYYYYHLVSHVPDDLQRRVLSVLLLCLQQQLANVPSNVVCLVCVQVCSVRPRVSSRVSSVVSNNSQSVQCSVPRPPPFSNCSSCQLVLQLQLVCVQVVVDPLADSSLSSLQSNLLQAVLCVVVVLAPPCQSVVSQVSCVVSVGNHAPVSRPDDGDALVSSLVSSQSDPCQDPSFHKHWHASHGNGIHIDSPHDSVSSSVSRNVRNVVD/DWDWDWLDAVPQIAIEIFAAPCQLQVQVVCVVLAPDQEEEEEEAPVCCVPPVVSNQNSNVVNPHHYHYDHHHDDQVCQDDVVLVVLLVVCVVVVDDQSHEYEQEEALSSLQSVLQSQCPNVNHHAYEYEYLALLRLLDNLPQQQHGGADPLGGSPGGDRGHHNYYYYHLVSHVPDDLQRRVLSVLLLCLQQQLANVPSNVVCLVCVQVCSVRPRVSSRVSSVSSNNSQSVQCSVPRPPPFSNCSSCQLVLQLQLVCVQVVVDPLADSSLSSLQSNLLQAVLCVVVVLAPPCQSVVSQVSCVVSVGNHAPVSRPDDGDALVSSLVSSQSDPCQDPSFHKHWHASHGNGIDIDSPHDSVSSSVSRNVRNVVD

pLDDT: mean 95.92, std 5.6, range [60.5, 98.94]

InterPro domains:
  IPR016037 3-dehydroquinate synthase AroB [MF_00110] (2-363)
  IPR016037 3-dehydroquinate synthase AroB [TIGR01357] (14-360)
  IPR030960 3-dehydroquinate synthase, N-terminal domain [PF01761] (70-180)
  IPR030963 3-dehydroquinate synthase family [PIRSF001455] (38-357)
  IPR050071 Dehydroquinate Synthase [PTHR43622] (4-364)
  IPR056179 3-dehydroquinate synthase, C-terminal domain [PF24621] (183-332)

Organism: Roseobacter denitrificans (strain ATCC 33942 / OCh 114) (NCBI:txid375451)

Radius of gyration: 28.41 Å; Cα contacts (8 Å, |Δi|>4): 1566; chains: 2; bounding box: 61×84×57 Å

Sequence (740 aa):
MLDTVRVDLPGRAYDVRIGSGLLPEAGGHVLPLLKRPRVAVVTDETVAGLHLEALRAGLARDGIEMSALALPAGEATKSWAPLERTVGWLLDQKVERGDVVVAFGGGVIGDLVGFAAAILRRGVRFVQIPTSLLAQVDSSVGGKTGINAAQGKNLIGAFHQPSLVLADIDVLGSLTARDFLAGYGEVVKYGLLGDLTFFEWLEQNGPALAAGDKGARCEAVRRSVQMKADIVIRDETEQGDRALLNLGHTFGHALEAATGYSDRLLHGEGVAIGCALAFELSARMGLCSQESPSRVRAHLKAMGMKTDLHDIPGDLPDAACLLDLMGQDKKVTQGKLHFILARGLGEAFVTSDVAASDVLMVLEDALRSKMLDTVRVDLPGRAYDVRIGSGLLPEAGGHVLPLLKRPRVAVVTDETVAGLHLEALRAGLARDGIEMSALALPAGEATKSWAPLERTVGWLLDQKVERGDVVVAFGGGVIGDLVGFAAAILRRGVRFVQIPTSLLAQVDSSVGGKTGINAAQGKNLIGAFHQPSLVLADIDVLGSLTARDFLAGYGEVVKYGLLGDLTFFEWLEQNGPALAAGDKGARCEAVRRSVQMKADIVIRDETEQGDRALLNLGHTFGHALEAATGYSDRLLHGEGVAIGCALAFELSARMGLCSQESPSRVRAHLKAMGMKTDLHDIPGDLPDAACLLDLMGQDKKVTQGKLHFILARGLGEAFVTSDVAASDVLMVLEDALRSK